Protein AF-L7FP16-F1 (afdb_monomer)

Nearest PDB structures (foldseek):
  4yn3-assembly3_A  TM=5.515E-01  e=7.754E-04  Cucumis melo
  3vta-assembly2_B  TM=5.741E-01  e=1.408E-03  Cucumis melo
  4o65-assembly1_A  TM=4.763E-01  e=7.754E-04  Candidatus Nitrosocaldus yellowstonensis
  2x1w-assembly2_L  TM=5.083E-01  e=2.920E-02  Homo sapiens
  4u59-assembly1_A  TM=6.753E-01  e=3.336E-01  Salmonella enterica subsp. enterica serovar Typhimurium

Structure (mmCIF, N/CA/C/O backbone):
data_AF-L7FP16-F1
#
_entry.id   AF-L7FP16-F1
#
loop_
_atom_site.group_PDB
_atom_site.id
_atom_site.type_symbol
_atom_site.label_atom_id
_atom_site.label_alt_id
_atom_site.label_comp_id
_atom_site.label_asym_id
_atom_site.label_entity_id
_atom_site.label_seq_id
_atom_site.pdbx_PDB_ins_code
_atom_site.Cartn_x
_atom_site.Cartn_y
_atom_site.Cartn_z
_atom_site.occupancy
_atom_site.B_iso_or_equiv
_atom_site.auth_seq_id
_atom_site.auth_comp_id
_atom_site.auth_asym_id
_atom_site.auth_atom_id
_atom_site.pdbx_PDB_model_num
ATOM 1 N N . TYR A 1 1 ? 37.191 28.750 -85.714 1.00 60.28 1 TYR A N 1
ATOM 2 C CA . TYR A 1 1 ? 36.564 27.417 -85.742 1.00 60.28 1 TYR A CA 1
ATOM 3 C C . TYR A 1 1 ? 37.094 26.641 -84.552 1.00 60.28 1 TYR A C 1
ATOM 5 O O . TYR A 1 1 ? 38.303 26.527 -84.440 1.00 60.28 1 TYR A O 1
ATOM 13 N N . GLY A 1 2 ? 36.227 26.209 -83.640 1.00 73.12 2 GLY A N 1
ATOM 14 C CA . GLY A 1 2 ? 36.590 25.402 -82.470 1.00 73.12 2 GLY A CA 1
ATOM 15 C C . GLY A 1 2 ? 35.538 24.314 -82.261 1.00 73.12 2 GLY A C 1
ATOM 16 O O . GLY A 1 2 ? 34.406 24.472 -82.725 1.00 73.12 2 GLY A O 1
ATOM 17 N N . CYS A 1 3 ? 35.912 23.200 -81.635 1.00 86.56 3 CYS A N 1
ATOM 18 C CA . CYS A 1 3 ? 34.998 22.089 -81.398 1.00 86.56 3 CYS A CA 1
ATOM 19 C C . CYS A 1 3 ? 33.960 22.447 -80.319 1.00 86.56 3 CYS A C 1
ATOM 21 O O . CYS A 1 3 ? 34.317 22.990 -79.277 1.00 86.56 3 CYS A O 1
ATOM 23 N N . ILE A 1 4 ? 32.683 22.130 -80.561 1.00 86.88 4 ILE A N 1
ATOM 24 C CA . ILE A 1 4 ? 31.583 22.314 -79.591 1.00 86.88 4 ILE A CA 1
ATOM 25 C C . ILE A 1 4 ? 31.166 21.004 -78.905 1.00 86.88 4 ILE A C 1
ATOM 27 O O . ILE A 1 4 ? 30.508 21.033 -77.870 1.00 86.88 4 ILE A O 1
ATOM 31 N N . SER A 1 5 ? 31.534 19.850 -79.472 1.00 87.88 5 SER A N 1
ATOM 32 C CA . SER A 1 5 ? 31.197 18.525 -78.943 1.00 87.88 5 SER A CA 1
ATOM 33 C C . SER A 1 5 ? 32.138 17.462 -79.506 1.00 87.88 5 SER A C 1
ATOM 35 O O . SER A 1 5 ? 32.325 17.389 -80.723 1.00 87.88 5 SER A O 1
ATOM 37 N N . CYS A 1 6 ? 32.670 16.599 -78.647 1.00 88.44 6 CYS A N 1
ATOM 38 C CA . CYS A 1 6 ? 33.515 15.479 -79.054 1.00 88.44 6 CYS A CA 1
ATOM 39 C C . CYS A 1 6 ? 32.699 14.192 -79.260 1.00 88.44 6 CYS A C 1
ATOM 41 O O . CYS A 1 6 ? 31.613 14.030 -78.703 1.00 88.44 6 CYS A O 1
ATOM 43 N N . LYS A 1 7 ? 33.213 13.271 -80.088 1.00 90.19 7 LYS A N 1
ATOM 44 C CA . LYS A 1 7 ? 32.659 11.912 -80.227 1.00 90.19 7 LYS A CA 1
ATOM 45 C C . LYS A 1 7 ? 32.902 11.113 -78.937 1.00 90.19 7 LYS A C 1
ATOM 47 O O . LYS A 1 7 ? 33.800 11.451 -78.170 1.00 90.19 7 LYS A O 1
ATOM 52 N N . ASN A 1 8 ? 32.151 10.024 -78.736 1.00 89.19 8 ASN A N 1
ATOM 53 C CA . ASN A 1 8 ? 32.418 9.074 -77.646 1.00 89.19 8 ASN A CA 1
ATOM 54 C C . ASN A 1 8 ? 33.897 8.642 -77.657 1.00 89.19 8 ASN A C 1
ATOM 56 O O . ASN A 1 8 ? 34.489 8.495 -78.727 1.00 89.19 8 ASN A O 1
ATOM 60 N N . GLY A 1 9 ? 34.475 8.452 -76.472 1.00 88.88 9 GLY A N 1
ATOM 61 C CA . GLY A 1 9 ? 35.905 8.199 -76.294 1.00 88.88 9 GLY A CA 1
ATOM 62 C C . GLY A 1 9 ? 36.790 9.451 -76.255 1.00 88.88 9 GLY A C 1
ATOM 63 O O . GLY A 1 9 ? 37.998 9.298 -76.108 1.00 88.88 9 GLY A O 1
ATOM 64 N N . TYR A 1 10 ? 36.229 10.667 -76.347 1.00 91.94 10 TYR A N 1
ATOM 65 C CA . TYR A 1 10 ? 36.974 11.925 -76.214 1.00 91.94 10 TYR A CA 1
ATOM 66 C C . TYR A 1 10 ? 36.227 12.957 -75.349 1.00 91.94 10 TYR A C 1
ATOM 68 O O . TYR A 1 10 ? 35.004 13.063 -75.438 1.00 91.94 10 TYR A O 1
ATOM 76 N N . TYR A 1 11 ? 36.956 13.771 -74.578 1.00 92.94 11 TYR A N 1
ATOM 77 C CA . TYR A 1 11 ? 36.424 14.933 -73.853 1.00 92.94 11 TYR A CA 1
ATOM 78 C C . TYR A 1 11 ? 36.885 16.250 -74.483 1.00 92.94 11 TYR A C 1
ATOM 80 O O . TYR A 1 11 ? 37.956 16.335 -75.085 1.00 92.94 11 TYR A O 1
ATOM 88 N N . LEU A 1 12 ? 36.061 17.289 -74.336 1.00 91.81 12 LEU A N 1
ATOM 89 C CA . LEU A 1 12 ? 36.356 18.630 -74.831 1.00 91.81 12 LEU A CA 1
ATOM 90 C C . LEU A 1 12 ? 37.187 19.403 -73.801 1.00 91.81 12 LEU A C 1
ATOM 92 O O . LEU A 1 12 ? 36.739 19.599 -72.672 1.00 91.81 12 LEU A O 1
ATOM 96 N N . SER A 1 13 ? 38.357 19.890 -74.204 1.00 91.69 13 SER A N 1
ATOM 97 C CA . SER A 1 13 ? 39.176 20.819 -73.423 1.00 91.69 13 SER A CA 1
ATOM 98 C C . SER A 1 13 ? 39.792 21.852 -74.359 1.00 91.69 13 SER A C 1
ATOM 100 O O . SER A 1 13 ? 40.326 21.497 -75.403 1.00 91.69 13 SER A O 1
ATOM 102 N N . ASN A 1 14 ? 39.681 23.141 -74.028 1.00 90.12 14 ASN A N 1
ATOM 103 C CA . ASN A 1 14 ? 40.212 24.243 -74.846 1.00 90.12 14 ASN A CA 1
ATOM 104 C C . ASN A 1 14 ? 39.801 24.193 -76.337 1.00 90.12 14 ASN A C 1
ATOM 106 O O . ASN A 1 14 ? 40.600 24.494 -77.216 1.00 90.12 14 ASN A O 1
ATOM 110 N N . ALA A 1 15 ? 38.542 23.829 -76.620 1.00 89.88 15 ALA A N 1
ATOM 111 C CA . ALA A 1 15 ? 37.989 23.658 -77.973 1.00 89.88 15 ALA A CA 1
ATOM 112 C C . ALA A 1 15 ? 38.630 22.533 -78.823 1.00 89.88 15 ALA A C 1
ATOM 114 O O . ALA A 1 15 ? 38.358 22.451 -80.025 1.00 89.88 15 ALA A O 1
ATOM 115 N N . GLU A 1 16 ? 39.404 21.641 -78.198 1.00 90.88 16 GLU A N 1
ATOM 116 C CA . GLU A 1 16 ? 40.010 20.442 -78.785 1.00 90.88 16 GLU A CA 1
ATOM 117 C C . GLU A 1 16 ? 39.518 19.167 -78.078 1.00 90.88 16 GLU A C 1
ATOM 119 O O . GLU A 1 16 ? 39.069 19.199 -76.930 1.00 90.88 16 GLU A O 1
ATOM 124 N N . CYS A 1 17 ? 39.567 18.033 -78.781 1.00 92.88 17 CYS A N 1
ATOM 125 C CA . CYS A 1 17 ? 39.111 16.744 -78.265 1.00 92.88 17 CYS A CA 1
ATOM 126 C C . CYS A 1 17 ? 40.294 15.876 -77.844 1.00 92.88 17 CYS A C 1
ATOM 128 O O . CYS A 1 17 ? 41.091 15.468 -78.689 1.00 92.88 17 CYS A O 1
ATOM 130 N N . PHE A 1 18 ? 40.354 15.532 -76.562 1.00 92.56 18 PHE A N 1
ATOM 131 C CA . PHE A 1 18 ? 41.382 14.664 -75.989 1.00 92.56 18 PHE A CA 1
ATOM 132 C C . PHE A 1 18 ? 40.797 13.288 -75.660 1.00 92.56 18 PHE A C 1
ATOM 134 O O . PHE A 1 18 ? 39.625 13.217 -75.288 1.00 92.56 18 PHE A O 1
ATOM 141 N N . PRO A 1 19 ? 41.553 12.192 -75.837 1.00 92.88 19 PRO A N 1
ATOM 142 C CA . PRO A 1 19 ? 41.045 10.843 -75.608 1.00 92.88 19 PRO A CA 1
ATOM 143 C C . PRO A 1 19 ? 40.697 10.604 -74.132 1.00 92.88 19 PRO A C 1
ATOM 145 O O . PRO A 1 19 ? 41.331 11.146 -73.229 1.00 92.88 19 PRO A O 1
ATOM 148 N N . CYS A 1 20 ? 39.683 9.777 -73.891 1.00 93.06 20 CYS A N 1
ATOM 149 C CA . CYS A 1 20 ? 39.372 9.247 -72.566 1.00 93.06 20 CYS A CA 1
ATOM 150 C C . CYS A 1 20 ? 40.382 8.169 -72.149 1.00 93.06 20 CYS A C 1
ATOM 152 O O . CYS A 1 20 ? 41.011 7.530 -72.993 1.00 93.06 20 CYS A O 1
ATOM 154 N N . SER A 1 21 ? 40.477 7.906 -70.845 1.00 91.12 21 SER A N 1
ATOM 155 C CA . SER A 1 21 ? 41.190 6.740 -70.316 1.00 91.12 21 SER A CA 1
ATOM 156 C C . SER A 1 21 ? 40.587 5.427 -70.845 1.00 91.12 21 SER A C 1
ATOM 158 O O . SER A 1 21 ? 39.376 5.338 -71.044 1.00 91.12 21 SER A O 1
ATOM 160 N N . GLU A 1 22 ? 41.408 4.383 -71.016 1.00 87.56 22 GLU A N 1
ATOM 161 C CA . GLU A 1 22 ? 41.019 3.093 -71.628 1.00 87.56 22 GLU A CA 1
ATOM 162 C C . GLU A 1 22 ? 39.813 2.409 -70.955 1.00 87.56 22 GLU A C 1
ATOM 164 O O . GLU A 1 22 ? 39.056 1.671 -71.587 1.00 87.56 22 GLU A O 1
ATOM 169 N N . ASN A 1 23 ? 39.589 2.690 -69.671 1.00 90.38 23 ASN A N 1
ATOM 170 C CA . ASN A 1 23 ? 38.509 2.089 -68.884 1.00 90.38 23 ASN A CA 1
ATOM 171 C C . ASN A 1 23 ? 37.160 2.822 -69.036 1.00 90.38 23 ASN A C 1
ATOM 173 O O . ASN A 1 23 ? 36.194 2.483 -68.347 1.00 90.38 23 ASN A O 1
ATOM 177 N N . CYS A 1 24 ? 37.096 3.839 -69.898 1.00 91.44 24 CYS A N 1
ATOM 178 C CA . CYS A 1 24 ? 35.976 4.757 -70.035 1.00 91.44 24 CYS A CA 1
ATOM 179 C C . CYS A 1 24 ? 35.504 4.870 -71.493 1.00 91.44 24 CYS A C 1
ATOM 181 O O . CYS A 1 24 ? 36.277 5.219 -72.382 1.00 91.44 24 CYS A O 1
ATOM 183 N N . THR A 1 25 ? 34.212 4.644 -71.748 1.00 90.69 25 THR A N 1
ATOM 184 C CA . THR A 1 25 ? 33.630 4.777 -73.097 1.00 90.69 25 THR A CA 1
ATOM 185 C C . THR A 1 25 ? 33.170 6.209 -73.396 1.00 90.69 25 THR A C 1
ATOM 187 O O . THR A 1 25 ? 33.179 6.636 -74.554 1.00 90.69 25 THR A O 1
ATOM 190 N N . LYS A 1 26 ? 32.809 6.986 -72.365 1.00 90.94 26 LYS A N 1
ATOM 191 C CA . LYS A 1 26 ? 32.455 8.415 -72.459 1.00 90.94 26 LYS A CA 1
ATOM 192 C C . LYS A 1 26 ? 32.993 9.178 -71.256 1.00 90.94 26 LYS A C 1
ATOM 194 O O . LYS A 1 26 ? 32.591 8.864 -70.145 1.00 90.94 26 LYS A O 1
ATOM 199 N N . CYS A 1 27 ? 33.822 10.200 -71.458 1.00 92.88 27 CYS A N 1
ATOM 200 C CA . CYS A 1 27 ? 34.375 11.040 -70.389 1.00 92.88 27 CYS A CA 1
ATOM 201 C C . CYS A 1 27 ? 33.987 12.518 -70.542 1.00 92.88 27 CYS A C 1
ATOM 203 O O . CYS A 1 27 ? 33.551 12.952 -71.610 1.00 92.88 27 CYS A O 1
ATOM 205 N N . PHE A 1 28 ? 34.127 13.285 -69.462 1.00 91.06 28 PHE A N 1
ATOM 206 C CA . PHE A 1 28 ? 33.826 14.715 -69.401 1.00 91.06 28 PHE A CA 1
ATOM 207 C C . PHE A 1 28 ? 34.880 15.444 -68.563 1.00 91.06 28 PHE A C 1
ATOM 209 O O . PHE A 1 28 ? 35.371 14.881 -67.595 1.00 91.06 28 PHE A O 1
ATOM 216 N N . GLU A 1 29 ? 35.205 16.696 -68.906 1.00 88.81 29 GLU A N 1
ATOM 217 C CA . GLU A 1 29 ? 36.201 17.571 -68.239 1.00 88.81 29 GLU A CA 1
ATOM 218 C C . GLU A 1 29 ? 37.663 17.076 -68.210 1.00 88.81 29 GLU A C 1
ATOM 220 O O . GLU A 1 29 ? 38.575 17.884 -68.374 1.00 88.81 29 GLU A O 1
ATOM 225 N N . SER A 1 30 ? 37.911 15.784 -68.003 1.00 89.75 30 SER A N 1
ATOM 226 C CA . SER A 1 30 ? 39.231 15.158 -67.975 1.00 89.75 30 SER A CA 1
ATOM 227 C C . SER A 1 30 ? 39.179 13.714 -68.476 1.00 89.75 30 SER A C 1
ATOM 229 O O . SER A 1 30 ? 38.115 13.098 -68.541 1.00 89.75 30 SER A O 1
ATOM 231 N N . GLU A 1 31 ? 40.347 13.139 -68.773 1.00 90.75 31 GLU A N 1
ATOM 232 C CA . GLU A 1 31 ? 40.466 11.758 -69.265 1.00 90.75 31 GLU A CA 1
ATOM 233 C C . GLU A 1 31 ? 39.961 10.695 -68.265 1.00 90.75 31 GLU A C 1
ATOM 235 O O . GLU A 1 31 ? 39.581 9.598 -68.675 1.00 90.75 31 GLU A O 1
ATOM 240 N N . ILE A 1 32 ? 39.934 11.014 -66.961 1.00 89.00 32 ILE A N 1
ATOM 241 C CA . ILE A 1 32 ? 39.584 10.082 -65.870 1.00 89.00 32 ILE A CA 1
ATOM 242 C C . ILE A 1 32 ? 38.135 10.203 -65.375 1.00 89.00 32 ILE A C 1
ATOM 244 O O . ILE A 1 32 ? 37.643 9.282 -64.722 1.00 89.00 32 ILE A O 1
ATOM 248 N N . LYS A 1 33 ? 37.459 11.329 -65.640 1.00 93.06 33 LYS A N 1
ATOM 249 C CA . LYS A 1 33 ? 36.076 11.575 -65.212 1.00 93.06 33 LYS A CA 1
ATOM 250 C C . LYS A 1 33 ? 35.114 11.000 -66.244 1.00 93.06 33 LYS A C 1
ATOM 252 O O . LYS A 1 33 ? 34.886 11.570 -67.307 1.00 93.06 33 LYS A O 1
ATOM 257 N N . CYS A 1 34 ? 34.557 9.847 -65.928 1.00 92.00 34 CYS A N 1
ATOM 258 C CA . CYS A 1 34 ? 33.772 9.032 -66.829 1.00 92.00 34 CYS A CA 1
ATOM 259 C C . CYS A 1 34 ? 32.262 9.150 -66.586 1.00 92.00 34 CYS A C 1
ATOM 261 O O . CYS A 1 34 ? 31.801 9.214 -65.453 1.00 92.00 34 CYS A O 1
ATOM 263 N N . LEU A 1 35 ? 31.491 9.137 -67.668 1.00 90.12 35 LEU A N 1
ATOM 264 C CA . LEU A 1 35 ? 30.032 9.030 -67.683 1.00 90.12 35 LEU A CA 1
ATOM 265 C C . LEU A 1 35 ? 29.563 7.585 -67.908 1.00 90.12 35 LEU A C 1
ATOM 267 O O . LEU A 1 35 ? 28.470 7.224 -67.482 1.00 90.12 35 LEU A O 1
ATOM 271 N N . GLU A 1 36 ? 30.366 6.762 -68.591 1.00 90.12 36 GLU A N 1
ATOM 272 C CA . GLU A 1 36 ? 30.030 5.374 -68.924 1.00 90.12 36 GLU A CA 1
ATOM 273 C C . GLU A 1 36 ? 31.296 4.506 -68.971 1.00 90.12 36 GLU A C 1
ATOM 275 O O . GLU A 1 36 ? 32.210 4.765 -69.753 1.00 90.12 36 GLU A O 1
ATOM 280 N N . CYS A 1 37 ? 31.367 3.480 -68.121 1.00 91.56 37 CYS A N 1
ATOM 281 C CA . CYS A 1 37 ? 32.541 2.614 -68.007 1.00 91.56 37 CYS A CA 1
ATOM 282 C C . CYS A 1 37 ? 32.507 1.452 -69.004 1.00 91.56 37 CYS A C 1
ATOM 284 O O . CYS A 1 37 ? 31.441 0.975 -69.397 1.00 91.56 37 CYS A O 1
ATOM 286 N N . THR A 1 38 ? 33.687 0.959 -69.375 1.00 90.56 38 THR A N 1
ATOM 287 C CA . THR A 1 38 ? 33.823 -0.271 -70.165 1.00 90.56 38 THR A CA 1
ATOM 288 C C . THR A 1 38 ? 33.343 -1.491 -69.360 1.00 90.56 38 THR A C 1
ATOM 290 O O . THR A 1 38 ? 33.416 -1.506 -68.131 1.00 90.56 38 THR A O 1
ATOM 293 N N . SER A 1 39 ? 32.859 -2.537 -70.042 1.00 88.56 39 SER A N 1
ATOM 294 C CA . SER A 1 39 ? 32.430 -3.793 -69.404 1.00 88.56 39 SER A CA 1
ATOM 295 C C . SER A 1 39 ? 33.501 -4.345 -68.453 1.00 88.56 39 SER A C 1
ATOM 297 O O . SER A 1 39 ? 34.667 -4.453 -68.828 1.00 88.56 39 SER A O 1
ATOM 299 N N . GLY A 1 40 ? 33.103 -4.719 -67.232 1.00 88.50 40 GLY A N 1
ATOM 300 C CA . GLY A 1 40 ? 34.023 -5.158 -66.174 1.00 88.50 40 GLY A CA 1
ATOM 301 C C . GLY A 1 40 ? 34.536 -4.038 -65.258 1.00 88.50 40 GLY A C 1
ATOM 302 O O . GLY A 1 40 ? 35.283 -4.327 -64.320 1.00 88.50 40 GLY A O 1
ATOM 303 N N . PHE A 1 41 ? 34.116 -2.790 -65.491 1.00 92.75 41 PHE A N 1
ATOM 304 C CA . PHE A 1 41 ? 34.388 -1.638 -64.633 1.00 92.75 41 PHE A CA 1
ATOM 305 C C . PHE A 1 41 ? 33.086 -0.964 -64.186 1.00 92.75 41 PHE A C 1
ATOM 307 O O . PHE A 1 41 ? 32.128 -0.871 -64.951 1.00 92.75 41 PHE A O 1
ATOM 314 N N . TYR A 1 42 ? 33.063 -0.452 -62.956 1.00 93.06 42 TYR A N 1
ATOM 315 C CA . TYR A 1 42 ? 31.953 0.323 -62.399 1.00 93.06 42 TYR A CA 1
ATOM 316 C C . TYR A 1 42 ? 32.380 1.759 -62.091 1.00 93.06 42 TYR A C 1
ATOM 318 O O . TYR A 1 42 ? 33.546 2.031 -61.806 1.00 93.06 42 TYR A O 1
ATOM 326 N N . MET A 1 43 ? 31.426 2.686 -62.121 1.00 92.19 43 MET A N 1
ATOM 327 C CA . MET A 1 43 ? 31.673 4.097 -61.817 1.00 92.19 43 MET A CA 1
ATOM 328 C C . MET A 1 43 ? 31.651 4.349 -60.300 1.00 92.19 43 MET A C 1
ATOM 330 O O . MET A 1 43 ? 30.674 4.028 -59.620 1.00 92.19 43 MET A O 1
ATOM 334 N N . SER A 1 44 ? 32.726 4.935 -59.774 1.00 90.38 44 SER A N 1
ATOM 335 C CA . SER A 1 44 ? 32.812 5.423 -58.387 1.00 90.38 44 SER A CA 1
ATOM 336 C C . SER A 1 44 ? 32.089 6.768 -58.198 1.00 90.38 44 SER A C 1
ATOM 338 O O . SER A 1 44 ? 31.728 7.421 -59.176 1.00 90.38 44 SER A O 1
ATOM 340 N N . GLU A 1 45 ? 31.921 7.234 -56.952 1.00 89.25 45 GLU A N 1
ATOM 341 C CA . GLU A 1 45 ? 31.339 8.564 -56.666 1.00 89.25 45 GLU A CA 1
ATOM 342 C C . GLU A 1 45 ? 32.104 9.727 -57.316 1.00 89.25 45 GLU A C 1
ATOM 344 O O . GLU A 1 45 ? 31.511 10.751 -57.642 1.00 89.25 45 GLU A O 1
ATOM 349 N N . ASN A 1 46 ? 33.409 9.563 -57.555 1.00 89.69 46 ASN A N 1
ATOM 350 C CA . ASN A 1 46 ? 34.252 10.577 -58.191 1.00 89.69 46 ASN A CA 1
ATOM 351 C C . ASN A 1 46 ? 34.278 10.461 -59.725 1.00 89.69 46 ASN A C 1
ATOM 353 O O . ASN A 1 46 ? 35.181 11.005 -60.360 1.00 89.69 46 ASN A O 1
ATOM 357 N N . TYR A 1 47 ? 33.323 9.739 -60.321 1.00 90.25 47 TYR A N 1
ATOM 358 C CA . TYR A 1 47 ? 33.230 9.467 -61.762 1.00 90.25 47 TYR A CA 1
ATOM 359 C C . TYR A 1 47 ? 34.398 8.647 -62.333 1.00 90.25 47 TYR A C 1
ATOM 361 O O . TYR A 1 47 ? 34.538 8.522 -63.542 1.00 90.25 47 TYR A O 1
ATOM 369 N N . VAL A 1 48 ? 35.242 8.043 -61.496 1.00 92.19 48 VAL A N 1
ATOM 370 C CA . VAL A 1 48 ? 36.355 7.200 -61.963 1.00 92.19 48 VAL A CA 1
ATOM 371 C C . VAL A 1 48 ? 35.877 5.759 -62.129 1.00 92.19 48 VAL A C 1
ATOM 373 O O . VAL A 1 48 ? 35.240 5.223 -61.218 1.00 92.19 48 VAL A O 1
ATOM 376 N N . CYS A 1 49 ? 36.211 5.126 -63.256 1.00 92.69 49 CYS A N 1
ATOM 377 C CA . CYS A 1 49 ? 35.924 3.714 -63.511 1.00 92.69 49 CYS A CA 1
ATOM 378 C C . CYS A 1 49 ? 36.903 2.802 -62.761 1.00 92.69 49 CYS A C 1
ATOM 380 O O . CYS A 1 49 ? 38.110 2.830 -63.005 1.00 92.69 49 CYS A O 1
ATOM 382 N N . LEU A 1 50 ? 36.378 1.980 -61.854 1.00 92.50 50 LEU A N 1
ATOM 383 C CA . LEU A 1 50 ? 37.132 1.027 -61.043 1.00 92.50 50 LEU A CA 1
ATOM 384 C C . LEU A 1 50 ? 36.814 -0.413 -61.471 1.00 92.50 50 LEU A C 1
ATOM 386 O O . LEU A 1 50 ? 35.676 -0.700 -61.838 1.00 92.50 50 LEU A O 1
ATOM 390 N N . PRO A 1 51 ? 37.788 -1.337 -61.429 1.00 92.44 51 PRO A N 1
ATOM 391 C CA . PRO A 1 51 ? 37.561 -2.713 -61.853 1.00 92.44 51 PRO A CA 1
ATOM 392 C C . PRO A 1 51 ? 36.613 -3.433 -60.889 1.00 92.44 51 PRO A C 1
ATOM 394 O O . PRO A 1 51 ? 36.822 -3.430 -59.672 1.00 92.44 51 PRO A O 1
ATOM 397 N N . SER A 1 52 ? 35.602 -4.110 -61.433 1.00 91.50 52 SER A N 1
ATOM 398 C CA . SER A 1 52 ? 34.570 -4.812 -60.657 1.00 91.50 52 SER A CA 1
ATOM 399 C C . SER A 1 52 ? 35.114 -5.973 -59.823 1.00 91.50 52 SER A C 1
ATOM 401 O O . SER A 1 52 ? 34.468 -6.400 -58.869 1.00 91.50 52 SER A O 1
ATOM 403 N N . THR A 1 53 ? 36.332 -6.446 -60.103 1.00 91.69 53 THR A N 1
ATOM 404 C CA . THR A 1 53 ? 37.040 -7.427 -59.265 1.00 91.69 53 THR A CA 1
ATOM 405 C C . THR A 1 53 ? 37.252 -6.936 -57.829 1.00 91.69 53 THR A C 1
ATOM 407 O O . THR A 1 53 ? 37.297 -7.757 -56.915 1.00 91.69 53 THR A O 1
ATOM 410 N N . LYS A 1 54 ? 37.302 -5.614 -57.595 1.00 91.62 54 LYS A N 1
ATOM 411 C CA . LYS A 1 54 ? 37.375 -5.027 -56.244 1.00 91.62 54 LYS A CA 1
ATOM 412 C C . LYS A 1 54 ? 36.112 -5.257 -55.412 1.00 91.62 54 LYS A C 1
ATOM 414 O O . LYS A 1 54 ? 36.201 -5.295 -54.190 1.00 91.62 54 LYS A O 1
ATOM 419 N N . LEU A 1 55 ? 34.962 -5.448 -56.059 1.00 93.81 55 LEU A N 1
ATOM 420 C CA . LEU A 1 55 ? 33.680 -5.660 -55.386 1.00 93.81 55 LEU A CA 1
ATOM 421 C C . LEU A 1 55 ? 33.494 -7.106 -54.910 1.00 93.81 55 LEU A C 1
ATOM 423 O O . LEU A 1 55 ? 32.600 -7.365 -54.115 1.00 93.81 55 LEU A O 1
ATOM 427 N N . LEU A 1 56 ? 34.322 -8.062 -55.346 1.00 91.69 56 LEU A N 1
ATOM 428 C CA . LEU A 1 56 ? 34.146 -9.483 -55.004 1.00 91.69 56 LEU A CA 1
ATOM 429 C C . LEU A 1 56 ? 34.212 -9.751 -53.489 1.00 91.69 56 LEU A C 1
ATOM 431 O O . LEU A 1 56 ? 33.548 -10.661 -52.981 1.00 91.69 56 LEU A O 1
ATOM 435 N N . SER A 1 57 ? 34.993 -8.961 -52.747 1.00 92.88 57 SER A N 1
ATOM 436 C CA . SER A 1 57 ? 35.107 -9.088 -51.292 1.00 92.88 57 SER A CA 1
ATOM 437 C C . SER A 1 57 ? 33.945 -8.428 -50.547 1.00 92.88 57 SER A C 1
ATOM 439 O O . SER A 1 57 ? 33.496 -9.003 -49.558 1.00 92.88 57 SER A O 1
ATOM 441 N N . THR A 1 58 ? 33.408 -7.310 -51.041 1.00 95.44 58 THR A N 1
ATOM 442 C CA . THR A 1 58 ? 32.471 -6.430 -50.311 1.00 95.44 58 THR A CA 1
ATOM 443 C C . THR A 1 58 ? 31.019 -6.491 -50.804 1.00 95.44 58 THR A C 1
ATOM 445 O O . THR A 1 58 ? 30.093 -6.173 -50.058 1.00 95.44 58 THR A O 1
ATOM 448 N N . CYS A 1 59 ? 30.792 -6.921 -52.044 1.00 95.75 59 CYS A N 1
ATOM 449 C CA . CYS A 1 59 ? 29.487 -6.946 -52.694 1.00 95.75 59 CYS A CA 1
ATOM 450 C C . CYS A 1 59 ? 28.892 -8.353 -52.735 1.00 95.75 59 CYS A C 1
ATOM 452 O O . CYS A 1 59 ? 29.572 -9.318 -53.083 1.00 95.75 59 CYS A O 1
ATOM 454 N N . GLU A 1 60 ? 27.608 -8.470 -52.412 1.00 96.69 60 GLU A N 1
ATOM 455 C CA . GLU A 1 60 ? 26.878 -9.734 -52.488 1.00 96.69 60 GLU A CA 1
ATOM 456 C C . GLU A 1 60 ? 26.231 -9.927 -53.859 1.00 96.69 60 GLU A C 1
ATOM 458 O O . GLU A 1 60 ? 26.259 -11.027 -54.409 1.00 96.69 60 GLU A O 1
ATOM 463 N N . LYS A 1 61 ? 25.681 -8.851 -54.440 1.00 94.69 61 LYS A N 1
ATOM 464 C CA . LYS A 1 61 ? 25.064 -8.888 -55.770 1.00 94.69 61 LYS A CA 1
ATOM 465 C C . LYS A 1 61 ? 25.549 -7.754 -56.666 1.00 94.69 61 LYS A C 1
ATOM 467 O O . LYS A 1 61 ? 25.283 -6.574 -56.414 1.00 94.69 61 LYS A O 1
ATOM 472 N N . ILE A 1 62 ? 26.220 -8.147 -57.746 1.00 94.44 62 ILE A N 1
ATOM 473 C CA . ILE A 1 62 ? 26.764 -7.261 -58.779 1.00 94.44 62 ILE A CA 1
ATOM 474 C C . ILE A 1 62 ? 25.794 -7.222 -59.968 1.00 94.44 62 ILE A C 1
ATOM 476 O O . ILE A 1 62 ? 25.267 -8.249 -60.394 1.00 94.44 62 ILE A O 1
ATOM 480 N N . SER A 1 63 ? 25.534 -6.025 -60.488 1.00 91.50 63 SER A N 1
ATOM 481 C CA . SER A 1 63 ? 24.707 -5.799 -61.675 1.00 91.50 63 SER A CA 1
ATOM 482 C C . SER A 1 63 ? 25.449 -6.220 -62.940 1.00 91.50 63 SER A C 1
ATOM 484 O O . SER A 1 63 ? 26.592 -5.824 -63.146 1.00 91.50 63 SER A O 1
ATOM 486 N N . THR A 1 64 ? 24.787 -6.957 -63.831 1.00 88.25 64 THR A N 1
ATOM 487 C CA . THR A 1 64 ? 25.353 -7.329 -65.139 1.00 88.25 64 THR A CA 1
ATOM 488 C C . THR A 1 64 ? 25.405 -6.162 -66.125 1.00 88.25 64 THR A C 1
ATOM 490 O O . THR A 1 64 ? 26.147 -6.228 -67.096 1.00 88.25 64 THR A O 1
ATOM 493 N N . ILE A 1 65 ? 24.632 -5.096 -65.884 1.00 85.94 65 ILE A N 1
ATOM 494 C CA . ILE A 1 65 ? 24.543 -3.933 -66.778 1.00 85.94 65 ILE A CA 1
ATOM 495 C C . ILE A 1 65 ? 25.595 -2.894 -66.400 1.00 85.94 65 ILE A C 1
ATOM 497 O O . ILE A 1 65 ? 26.368 -2.443 -67.234 1.00 85.94 65 ILE A O 1
ATOM 501 N N . THR A 1 66 ? 25.633 -2.510 -65.126 1.00 86.94 66 THR A N 1
ATOM 502 C CA . THR A 1 66 ? 26.513 -1.432 -64.655 1.00 86.94 66 THR A CA 1
ATOM 503 C C . THR A 1 66 ? 27.839 -1.944 -64.103 1.00 86.94 66 THR A C 1
ATOM 505 O O . THR A 1 66 ? 28.676 -1.146 -63.692 1.00 86.94 66 THR A O 1
ATOM 508 N N . SER A 1 67 ? 28.010 -3.270 -64.024 1.00 91.06 67 SER A N 1
ATOM 509 C CA . SER A 1 67 ? 29.140 -3.955 -63.375 1.00 91.06 67 SER A CA 1
ATOM 510 C C . SER A 1 67 ? 29.382 -3.534 -61.911 1.00 91.06 67 SER A C 1
ATOM 512 O O . SER A 1 67 ? 30.408 -3.875 -61.322 1.00 91.06 67 SER A O 1
ATOM 514 N N . GLY A 1 68 ? 28.440 -2.792 -61.319 1.00 92.44 68 GLY A N 1
ATOM 515 C CA . GLY A 1 68 ? 28.506 -2.216 -59.981 1.00 92.44 68 GLY A CA 1
ATOM 516 C C . GLY A 1 68 ? 27.653 -2.971 -58.969 1.00 92.44 68 GLY A C 1
ATOM 517 O O . GLY A 1 68 ? 26.785 -3.769 -59.331 1.00 92.44 68 GLY A O 1
ATOM 518 N N . CYS A 1 69 ? 27.877 -2.708 -57.685 1.00 95.31 69 CYS A N 1
ATOM 519 C CA . CYS A 1 69 ? 27.149 -3.374 -56.618 1.00 95.31 69 CYS A CA 1
ATOM 520 C C . CYS A 1 69 ? 25.757 -2.773 -56.404 1.00 95.31 69 CYS A C 1
ATOM 522 O O . CYS A 1 69 ? 25.614 -1.552 -56.304 1.00 95.31 69 CYS A O 1
ATOM 524 N N . TYR A 1 70 ? 24.735 -3.624 -56.269 1.00 94.00 70 TYR A N 1
ATOM 525 C CA . TYR A 1 70 ? 23.401 -3.182 -55.848 1.00 94.00 70 TYR A CA 1
ATOM 526 C C . TYR A 1 70 ? 22.949 -3.735 -54.494 1.00 94.00 70 TYR A C 1
ATOM 528 O O . TYR A 1 70 ? 22.041 -3.153 -53.898 1.00 94.00 70 TYR A O 1
ATOM 536 N N . GLN A 1 71 ? 23.611 -4.779 -53.985 1.00 94.38 71 GLN A N 1
ATOM 537 C CA . GLN A 1 71 ? 23.449 -5.289 -52.623 1.00 94.38 71 GLN A CA 1
ATOM 538 C C . GLN A 1 71 ? 24.828 -5.624 -52.037 1.00 94.38 71 GLN A C 1
ATOM 540 O O . GLN A 1 71 ? 25.507 -6.525 -52.532 1.00 94.38 71 GLN A O 1
ATOM 545 N N . CYS A 1 72 ? 25.241 -4.888 -51.005 1.00 95.56 72 CYS A N 1
ATOM 546 C CA . CYS A 1 72 ? 26.487 -5.143 -50.280 1.00 95.56 72 CYS A CA 1
ATOM 547 C C . CYS A 1 72 ? 26.345 -6.344 -49.338 1.00 95.56 72 CYS A C 1
ATOM 549 O O . CYS A 1 72 ? 25.232 -6.649 -48.914 1.00 95.56 72 CYS A O 1
ATOM 551 N N . LYS A 1 73 ? 27.465 -7.001 -49.014 1.00 95.44 73 LYS A N 1
ATOM 552 C CA . LYS A 1 73 ? 27.505 -8.024 -47.959 1.00 95.44 73 LYS A CA 1
ATOM 553 C C . LYS A 1 73 ? 27.310 -7.382 -46.584 1.00 95.44 73 LYS A C 1
ATOM 555 O O . LYS A 1 73 ? 27.592 -6.195 -46.405 1.00 95.44 73 LYS A O 1
ATOM 560 N N . ASP A 1 74 ? 26.926 -8.191 -45.600 1.00 93.75 74 ASP A N 1
ATOM 561 C CA . ASP A 1 74 ? 26.938 -7.790 -44.190 1.00 93.75 74 ASP A CA 1
ATOM 562 C C . ASP A 1 74 ? 28.310 -7.219 -43.787 1.00 93.75 74 ASP A C 1
ATOM 564 O O . ASP A 1 74 ? 29.361 -7.667 -44.250 1.00 93.75 74 ASP A O 1
ATOM 568 N N . GLY A 1 75 ? 28.298 -6.188 -42.942 1.00 92.94 75 GLY A N 1
ATOM 569 C CA . GLY A 1 75 ? 29.474 -5.382 -42.611 1.00 92.94 75 GLY A CA 1
ATOM 570 C C . GLY A 1 75 ? 29.767 -4.239 -43.589 1.00 92.94 75 GLY A C 1
ATOM 571 O O . GLY A 1 75 ? 30.664 -3.442 -43.311 1.00 92.94 75 GLY A O 1
ATOM 572 N N . TYR A 1 76 ? 29.004 -4.099 -44.680 1.00 95.12 76 TYR A N 1
ATOM 573 C CA . TYR A 1 76 ? 29.150 -3.017 -45.655 1.00 95.12 76 TYR A CA 1
ATOM 574 C C . TYR A 1 76 ? 27.820 -2.316 -45.958 1.00 95.12 76 TYR A C 1
ATOM 576 O O . TYR A 1 76 ? 26.759 -2.935 -45.960 1.00 95.12 76 TYR A O 1
ATOM 584 N N . TYR A 1 77 ? 27.881 -1.022 -46.277 1.00 94.94 77 TYR A N 1
ATOM 585 C CA . TYR A 1 77 ? 26.748 -0.247 -46.780 1.00 94.94 77 TYR A CA 1
ATOM 586 C C . TYR A 1 77 ? 27.040 0.321 -48.164 1.00 94.94 77 TYR A C 1
ATOM 588 O O . TYR A 1 77 ? 28.186 0.587 -48.533 1.00 94.94 77 TYR A O 1
ATOM 596 N N . ARG A 1 78 ? 25.976 0.499 -48.944 1.00 93.25 78 ARG A N 1
ATOM 597 C CA . ARG A 1 78 ? 26.072 0.911 -50.340 1.00 93.25 78 ARG A CA 1
ATOM 598 C C . ARG A 1 78 ? 26.158 2.427 -50.465 1.00 93.25 78 ARG A C 1
ATOM 600 O O . ARG A 1 78 ? 25.317 3.140 -49.923 1.00 93.25 78 ARG A O 1
ATOM 607 N N . VAL A 1 79 ? 27.105 2.899 -51.268 1.00 93.00 79 VAL A N 1
ATOM 608 C CA . VAL A 1 79 ? 27.191 4.292 -51.717 1.00 93.00 79 VAL A CA 1
ATOM 609 C C . VAL A 1 79 ? 27.398 4.288 -53.229 1.00 93.00 79 VAL A C 1
ATOM 611 O O . VAL A 1 79 ? 28.404 3.794 -53.738 1.00 93.00 79 VAL A O 1
ATOM 614 N N . GLY A 1 80 ? 26.398 4.768 -53.972 1.00 91.31 80 GLY A N 1
ATOM 615 C CA . GLY A 1 80 ? 26.377 4.662 -55.431 1.00 91.31 80 GLY A CA 1
ATOM 616 C C . GLY A 1 80 ? 26.389 3.202 -55.903 1.00 91.31 80 GLY A C 1
ATOM 617 O O . GLY A 1 80 ? 25.397 2.481 -55.762 1.00 91.31 80 GLY A O 1
ATOM 618 N N . MET A 1 81 ? 27.506 2.773 -56.487 1.00 92.75 81 MET A N 1
ATOM 619 C CA . MET A 1 81 ? 27.737 1.402 -56.967 1.00 92.75 81 MET A CA 1
ATOM 620 C C . MET A 1 81 ? 28.826 0.660 -56.181 1.00 92.75 81 MET A C 1
ATOM 622 O O . MET A 1 81 ? 29.205 -0.445 -56.568 1.00 92.75 81 MET A O 1
ATOM 626 N N . ASP A 1 82 ? 29.310 1.255 -55.091 1.00 93.38 82 ASP A N 1
ATOM 627 C CA . ASP A 1 82 ? 30.364 0.707 -54.243 1.00 93.38 82 ASP A CA 1
ATOM 628 C C . ASP A 1 82 ? 29.844 0.371 -52.836 1.00 93.38 82 ASP A C 1
ATOM 630 O O . ASP A 1 82 ? 28.742 0.773 -52.442 1.00 93.38 82 ASP A O 1
ATOM 634 N N . CYS A 1 83 ? 30.647 -0.377 -52.084 1.00 94.88 83 CYS A N 1
ATOM 635 C CA . CYS A 1 83 ? 30.348 -0.852 -50.741 1.00 94.88 83 CYS A CA 1
ATOM 636 C C . CYS A 1 83 ? 31.437 -0.416 -49.761 1.00 94.88 83 CYS A C 1
ATOM 638 O O . CYS A 1 83 ? 32.594 -0.823 -49.870 1.00 94.88 83 CYS A O 1
ATOM 640 N N . PHE A 1 84 ? 31.049 0.371 -48.762 1.00 93.44 84 PHE A N 1
ATOM 641 C CA . PHE A 1 84 ? 31.940 0.908 -47.735 1.00 93.44 84 PHE A CA 1
ATOM 642 C C . PHE A 1 84 ? 31.707 0.213 -46.395 1.00 93.44 84 PHE A C 1
ATOM 644 O O . PHE A 1 84 ? 30.596 -0.225 -46.109 1.00 93.44 84 PHE A O 1
ATOM 651 N N . ASN A 1 85 ? 32.750 0.101 -45.570 1.00 94.88 85 ASN A N 1
ATOM 652 C CA . ASN A 1 85 ? 32.663 -0.595 -44.284 1.00 94.88 85 ASN A CA 1
ATOM 653 C C . ASN A 1 85 ? 31.667 0.086 -43.334 1.00 94.88 85 ASN A C 1
ATOM 655 O O . ASN A 1 85 ? 31.689 1.306 -43.156 1.00 94.88 85 ASN A O 1
ATOM 659 N N . CYS A 1 86 ? 30.860 -0.724 -42.660 1.00 94.81 86 CYS A N 1
ATOM 660 C CA . CYS A 1 86 ? 30.136 -0.321 -41.465 1.00 94.81 86 CYS A CA 1
ATOM 661 C C . CYS A 1 86 ? 31.098 -0.016 -40.306 1.00 94.81 86 CYS A C 1
ATOM 663 O O . CYS A 1 86 ? 32.275 -0.388 -40.320 1.00 94.81 86 CYS A O 1
ATOM 665 N N . LEU A 1 87 ? 30.582 0.635 -39.260 1.00 93.19 87 LEU A N 1
ATOM 666 C CA . LEU A 1 87 ? 31.295 0.718 -37.985 1.00 93.19 87 LEU A CA 1
ATOM 667 C C . LEU A 1 87 ? 31.503 -0.690 -37.405 1.00 93.19 87 LEU A C 1
ATOM 669 O O . LEU A 1 87 ? 30.638 -1.555 -37.530 1.00 93.19 87 LEU A O 1
ATOM 673 N N . SER A 1 88 ? 32.633 -0.910 -36.732 1.00 90.94 88 SER A N 1
ATOM 674 C CA . SER A 1 88 ? 33.048 -2.231 -36.228 1.00 90.94 88 SER A CA 1
ATOM 675 C C . SER A 1 88 ? 32.100 -2.850 -35.193 1.00 90.94 88 SER A C 1
ATOM 677 O O . SER A 1 88 ? 32.094 -4.062 -34.989 1.00 90.94 88 SER A O 1
ATOM 679 N N . ASN A 1 89 ? 31.285 -2.031 -34.534 1.00 92.75 89 ASN A N 1
ATOM 680 C CA . ASN A 1 89 ? 30.256 -2.443 -33.580 1.00 92.75 89 ASN A CA 1
ATOM 681 C C . ASN A 1 89 ? 28.921 -2.841 -34.242 1.00 92.75 89 ASN A C 1
ATOM 683 O O . ASN A 1 89 ? 27.961 -3.159 -33.535 1.00 92.75 89 ASN A O 1
ATOM 687 N N . CYS A 1 90 ? 28.844 -2.826 -35.574 1.00 93.75 90 CYS A N 1
ATOM 688 C CA . CYS A 1 90 ? 27.622 -3.061 -36.332 1.00 93.75 90 CYS A CA 1
ATOM 689 C C . CYS A 1 90 ? 27.753 -4.269 -37.254 1.00 93.75 90 CYS A C 1
ATOM 691 O O . CYS A 1 90 ? 28.772 -4.455 -37.912 1.00 93.75 90 CYS A O 1
ATOM 693 N N . THR A 1 91 ? 26.691 -5.068 -37.323 1.00 93.38 91 THR A N 1
ATOM 694 C CA . THR A 1 91 ? 26.610 -6.200 -38.255 1.00 93.38 91 THR A CA 1
ATOM 695 C C . THR A 1 91 ? 26.067 -5.740 -39.602 1.00 93.38 91 THR A C 1
ATOM 697 O O . THR A 1 91 ? 26.623 -6.077 -40.639 1.00 93.38 91 THR A O 1
ATOM 700 N N . THR A 1 92 ? 25.027 -4.904 -39.598 1.00 93.56 92 THR A N 1
ATOM 701 C CA . THR A 1 92 ? 24.497 -4.262 -40.810 1.00 93.56 92 THR A CA 1
ATOM 702 C C . THR A 1 92 ? 24.275 -2.776 -40.560 1.00 93.56 92 THR A C 1
ATOM 704 O O . THR A 1 92 ? 23.946 -2.356 -39.445 1.00 93.56 92 THR A O 1
ATOM 707 N N . CYS A 1 93 ? 24.456 -1.950 -41.586 1.00 93.75 93 CYS A N 1
ATOM 708 C CA . CYS A 1 93 ? 24.295 -0.506 -41.480 1.00 93.75 93 CYS A CA 1
ATOM 709 C C . CYS A 1 93 ? 23.746 0.092 -42.776 1.00 93.75 93 CYS A C 1
ATOM 711 O O . CYS A 1 93 ? 23.848 -0.505 -43.844 1.00 93.75 93 CYS A O 1
ATOM 713 N N . ASN A 1 94 ? 23.140 1.274 -42.663 1.00 88.69 94 ASN A N 1
ATOM 714 C CA . ASN A 1 94 ? 22.665 2.027 -43.827 1.00 88.69 94 ASN A CA 1
ATOM 715 C C . ASN A 1 94 ? 23.632 3.161 -44.203 1.00 88.69 94 ASN A C 1
ATOM 717 O O . ASN A 1 94 ? 23.686 3.595 -45.347 1.00 88.69 94 ASN A O 1
ATOM 721 N N . THR A 1 95 ? 24.397 3.653 -43.227 1.00 89.81 95 THR A N 1
ATOM 722 C CA . THR A 1 95 ? 25.429 4.677 -43.412 1.00 89.81 95 THR A CA 1
ATOM 723 C C . THR A 1 95 ? 26.636 4.352 -42.534 1.00 89.81 95 THR A C 1
ATOM 725 O O . THR A 1 95 ? 26.562 3.479 -41.668 1.00 89.81 95 THR A O 1
ATOM 728 N N . ASN A 1 96 ? 27.714 5.127 -42.655 1.00 87.94 96 ASN A N 1
ATOM 729 C CA . ASN A 1 96 ? 28.864 5.044 -41.747 1.00 87.94 96 ASN A CA 1
ATOM 730 C C . ASN A 1 96 ? 28.574 5.460 -40.289 1.00 87.94 96 ASN A C 1
ATOM 732 O O . ASN A 1 96 ? 29.486 5.418 -39.467 1.00 87.94 96 ASN A O 1
ATOM 736 N N . LYS A 1 97 ? 27.352 5.900 -39.954 1.00 86.81 97 LYS A N 1
ATOM 737 C CA . LYS A 1 97 ? 26.975 6.350 -38.600 1.00 86.81 97 LYS A CA 1
ATOM 738 C C . LYS A 1 97 ? 25.753 5.644 -38.022 1.00 86.81 97 LYS A C 1
ATOM 740 O O . LYS A 1 97 ? 25.623 5.593 -36.802 1.00 86.81 97 LYS A O 1
ATOM 745 N N . THR A 1 98 ? 24.855 5.139 -38.865 1.00 89.06 98 THR A N 1
ATOM 746 C CA . THR A 1 98 ? 23.591 4.523 -38.439 1.00 89.06 98 THR A CA 1
ATOM 747 C C . THR A 1 98 ? 23.552 3.041 -38.757 1.00 89.06 98 THR A C 1
ATOM 749 O O . THR A 1 98 ? 23.589 2.621 -39.918 1.00 89.06 98 THR A O 1
ATOM 752 N N . CYS A 1 99 ? 23.407 2.253 -37.699 1.00 93.31 99 CYS A N 1
ATOM 753 C CA . CYS A 1 99 ? 23.393 0.806 -37.766 1.00 93.31 99 CYS A CA 1
ATOM 754 C C . CYS A 1 99 ? 21.968 0.266 -37.778 1.00 93.31 99 CYS A C 1
ATOM 756 O O . CYS A 1 99 ? 21.058 0.788 -37.128 1.00 93.31 99 CYS A O 1
ATOM 758 N N . LEU A 1 100 ? 21.764 -0.786 -38.562 1.00 91.88 100 LEU A N 1
ATOM 759 C CA . LEU A 1 100 ? 20.492 -1.488 -38.651 1.00 91.88 100 LEU A CA 1
ATOM 760 C C . LEU A 1 100 ? 20.447 -2.589 -37.594 1.00 91.88 100 LEU A C 1
ATOM 762 O O . LEU A 1 100 ? 19.492 -2.605 -36.815 1.00 91.88 100 LEU A O 1
ATOM 766 N N . THR A 1 101 ? 21.514 -3.388 -37.500 1.00 94.06 101 THR A N 1
ATOM 767 C CA . THR A 1 101 ? 21.741 -4.393 -36.452 1.00 94.06 101 THR A CA 1
ATOM 768 C C . THR A 1 101 ? 23.130 -4.239 -35.834 1.00 94.06 101 THR A C 1
ATOM 770 O O . THR A 1 101 ? 24.102 -3.887 -36.510 1.00 94.06 101 THR A O 1
ATOM 773 N N . CYS A 1 102 ? 23.217 -4.492 -34.530 1.00 94.75 102 CYS A N 1
ATOM 774 C CA . CYS A 1 102 ? 24.473 -4.456 -33.789 1.00 94.75 102 CYS A CA 1
ATOM 775 C C . CYS A 1 102 ? 25.102 -5.844 -33.727 1.00 94.75 102 CYS A C 1
ATOM 777 O O . CYS A 1 102 ? 24.413 -6.852 -33.875 1.00 94.75 102 CYS A O 1
ATOM 779 N N . ASN A 1 103 ? 26.409 -5.887 -33.476 1.00 92.94 103 ASN A N 1
ATOM 780 C CA . ASN A 1 103 ? 27.081 -7.149 -33.195 1.00 92.94 103 ASN A CA 1
ATOM 781 C C . ASN A 1 103 ? 26.543 -7.801 -31.900 1.00 92.94 103 ASN A C 1
ATOM 783 O O . ASN A 1 103 ? 25.819 -7.185 -31.116 1.00 92.94 103 ASN A O 1
ATOM 787 N N . ALA A 1 104 ? 26.935 -9.051 -31.650 1.00 92.12 104 ALA A N 1
ATOM 788 C CA . ALA A 1 104 ? 26.422 -9.832 -30.525 1.00 92.12 104 ALA A CA 1
ATOM 789 C C . ALA A 1 104 ? 26.728 -9.236 -29.135 1.00 92.12 104 ALA A C 1
ATOM 791 O O . ALA A 1 104 ? 26.042 -9.585 -28.182 1.00 92.12 104 ALA A O 1
ATOM 792 N N . THR A 1 105 ? 27.719 -8.345 -29.008 1.00 94.25 105 THR A N 1
ATOM 793 C CA . THR A 1 105 ? 28.136 -7.729 -27.734 1.00 94.25 105 THR A CA 1
ATOM 794 C C . THR A 1 105 ? 27.523 -6.352 -27.487 1.00 94.25 105 THR A C 1
ATOM 796 O O . THR A 1 105 ? 27.701 -5.778 -26.409 1.00 94.25 105 THR A O 1
ATOM 799 N N . ASN A 1 106 ? 26.823 -5.792 -28.475 1.00 95.75 106 ASN A N 1
ATOM 800 C CA . ASN A 1 106 ? 26.288 -4.437 -28.438 1.00 95.75 106 ASN A CA 1
ATOM 801 C C . ASN A 1 106 ? 24.763 -4.448 -28.600 1.00 95.75 106 ASN A C 1
ATOM 803 O O . ASN A 1 106 ? 24.182 -5.407 -29.101 1.00 95.75 106 ASN A O 1
ATOM 807 N N . TYR A 1 107 ? 24.111 -3.375 -28.158 1.00 95.44 107 TYR A N 1
ATOM 808 C CA . TYR A 1 107 ? 22.693 -3.116 -28.365 1.00 95.44 107 TYR A CA 1
ATOM 809 C C . TYR A 1 107 ? 22.481 -1.831 -29.152 1.00 95.44 107 TYR A C 1
ATOM 811 O O . TYR A 1 107 ? 23.307 -0.916 -29.117 1.00 95.44 107 TYR A O 1
ATOM 819 N N . LYS A 1 108 ? 21.358 -1.771 -29.865 1.00 94.50 108 LYS A N 1
ATOM 820 C CA . LYS A 1 108 ? 20.973 -0.626 -30.678 1.00 94.50 108 LYS A CA 1
ATOM 821 C C . LYS A 1 108 ? 20.191 0.386 -29.848 1.00 94.50 108 LYS A C 1
ATOM 823 O O . LYS A 1 108 ? 19.139 0.063 -29.296 1.00 94.50 108 LYS A O 1
ATOM 828 N N . THR A 1 109 ? 20.674 1.620 -29.813 1.00 93.19 109 THR A N 1
ATOM 829 C CA . THR A 1 109 ? 19.966 2.757 -29.218 1.00 93.19 109 THR A CA 1
ATOM 830 C C . THR A 1 109 ? 18.849 3.252 -30.140 1.00 93.19 109 THR A C 1
ATOM 832 O O . THR A 1 109 ? 18.835 2.979 -31.345 1.00 93.19 109 THR A O 1
ATOM 835 N N . THR A 1 110 ? 17.946 4.082 -29.611 1.00 90.62 110 THR A N 1
ATOM 836 C CA . THR A 1 110 ? 16.900 4.735 -30.427 1.00 90.62 110 THR A CA 1
ATOM 837 C C . THR A 1 110 ? 17.490 5.627 -31.536 1.00 90.62 110 THR A C 1
ATOM 839 O O . THR A 1 110 ? 16.886 5.783 -32.593 1.00 90.62 110 THR A O 1
ATOM 842 N N . SER A 1 111 ? 18.701 6.169 -31.346 1.00 89.38 111 SER A N 1
ATOM 843 C CA . SER A 1 111 ? 19.424 6.955 -32.360 1.00 89.38 111 SER A CA 1
ATOM 844 C C . SER A 1 111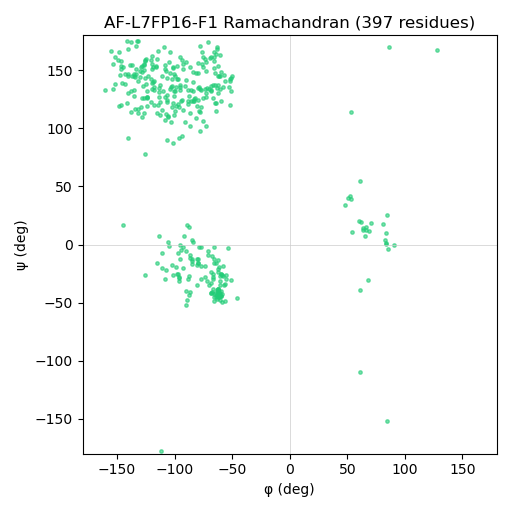 ? 20.112 6.106 -33.441 1.00 89.38 111 SER A C 1
ATOM 846 O O . SER A 1 111 ? 20.703 6.659 -34.368 1.00 89.38 111 SER A O 1
ATOM 848 N N . GLY A 1 112 ? 20.047 4.772 -33.349 1.00 89.75 112 GLY A N 1
ATOM 849 C CA . GLY A 1 112 ? 20.668 3.853 -34.305 1.00 89.75 112 GLY A CA 1
ATOM 850 C C . GLY A 1 112 ? 22.165 3.623 -34.084 1.00 89.75 112 GLY A C 1
ATOM 851 O O . GLY A 1 112 ? 22.841 3.148 -34.997 1.00 89.75 112 GLY A O 1
ATOM 852 N N . GLN A 1 113 ? 22.687 3.954 -32.901 1.00 91.44 113 GLN A N 1
ATOM 853 C CA . GLN A 1 113 ? 24.068 3.673 -32.506 1.00 91.44 113 GLN A CA 1
ATOM 854 C C . GLN A 1 113 ? 24.155 2.331 -31.772 1.00 91.44 113 GLN A C 1
ATOM 856 O O . GLN A 1 113 ? 23.206 1.923 -31.108 1.00 91.44 113 GLN A O 1
ATOM 861 N N . CYS A 1 114 ? 25.300 1.655 -31.871 1.00 94.44 114 CYS A N 1
ATOM 862 C CA . CYS A 1 114 ? 25.534 0.378 -31.197 1.00 94.44 114 CYS A CA 1
ATOM 863 C C . CYS A 1 114 ? 26.420 0.555 -29.959 1.00 94.44 114 CYS A C 1
ATOM 865 O O . CYS A 1 114 ? 27.637 0.710 -30.076 1.00 94.44 114 CYS A O 1
ATOM 867 N N . LEU A 1 115 ? 25.837 0.493 -28.763 1.00 94.50 115 LEU A N 1
ATOM 868 C CA . LEU A 1 115 ? 26.562 0.620 -27.494 1.00 94.50 115 LEU A CA 1
ATOM 869 C C . LEU A 1 115 ? 26.794 -0.750 -26.840 1.00 94.50 115 LEU A C 1
ATOM 871 O O . LEU A 1 115 ? 26.013 -1.665 -27.081 1.00 94.50 115 LEU A O 1
ATOM 875 N N . PRO A 1 116 ? 27.847 -0.935 -26.026 1.00 95.75 116 PRO A N 1
ATOM 876 C CA . PRO A 1 116 ? 28.100 -2.208 -25.350 1.00 95.75 116 PRO A CA 1
ATOM 877 C C . PRO A 1 116 ? 26.927 -2.643 -24.462 1.00 95.75 116 PRO A C 1
ATOM 879 O O . PRO A 1 116 ? 26.403 -1.835 -23.697 1.00 95.75 116 PRO A O 1
ATOM 882 N N . GLN A 1 117 ? 26.527 -3.915 -24.509 1.00 95.31 117 GLN A N 1
ATOM 883 C CA . GLN A 1 117 ? 25.410 -4.440 -23.703 1.00 95.31 117 GLN A CA 1
ATOM 884 C C . GLN A 1 117 ? 25.649 -4.294 -22.194 1.00 95.31 117 GLN A C 1
ATOM 886 O O . GLN A 1 117 ? 24.726 -3.977 -21.448 1.00 95.31 117 GLN A O 1
ATOM 891 N N . ASN A 1 118 ? 26.903 -4.424 -21.750 1.00 94.31 118 ASN A N 1
ATOM 892 C CA . ASN A 1 118 ? 27.301 -4.240 -20.351 1.00 94.31 118 ASN A CA 1
ATOM 893 C C . ASN A 1 118 ? 27.170 -2.791 -19.841 1.00 94.31 118 ASN A C 1
ATOM 895 O O . ASN A 1 118 ? 27.304 -2.560 -18.641 1.00 94.31 118 ASN A O 1
ATOM 899 N N . SER A 1 119 ? 26.913 -1.819 -20.723 1.00 95.00 119 SER A N 1
ATOM 900 C CA . SER A 1 119 ? 26.650 -0.437 -20.317 1.00 95.00 119 SER A CA 1
ATOM 901 C C . SER A 1 119 ? 25.238 -0.238 -19.758 1.00 95.00 119 SER A C 1
ATOM 903 O O . SER A 1 119 ? 25.007 0.735 -19.040 1.00 95.00 119 SER A O 1
ATOM 905 N N . ILE A 1 120 ? 24.299 -1.157 -20.033 1.00 95.62 120 ILE A N 1
ATOM 906 C CA . ILE A 1 120 ? 22.966 -1.123 -19.426 1.00 95.62 120 ILE A CA 1
ATOM 907 C C . ILE A 1 120 ? 23.037 -1.736 -18.028 1.00 95.62 120 ILE A C 1
ATOM 909 O O . ILE A 1 120 ? 23.153 -2.948 -17.857 1.00 95.62 120 ILE A O 1
ATOM 913 N N . ILE A 1 121 ? 22.909 -0.885 -17.013 1.00 95.38 121 ILE A N 1
ATOM 914 C CA . ILE A 1 121 ? 22.872 -1.294 -15.608 1.00 95.38 121 ILE A CA 1
ATOM 915 C C . ILE A 1 121 ? 21.415 -1.443 -15.162 1.00 95.38 121 ILE A C 1
ATOM 917 O O . ILE A 1 121 ? 20.574 -0.597 -15.463 1.00 95.38 121 ILE A O 1
ATOM 921 N N . GLY A 1 122 ? 21.120 -2.502 -14.405 1.00 94.69 122 GLY A N 1
ATOM 922 C CA . GLY A 1 122 ? 19.790 -2.719 -13.829 1.00 94.69 122 GLY A CA 1
ATOM 923 C C . GLY A 1 122 ? 18.797 -3.401 -14.770 1.00 94.69 122 GLY A C 1
ATOM 924 O O . GLY A 1 122 ? 17.593 -3.223 -14.606 1.00 94.69 122 GLY A O 1
ATOM 925 N N . CYS A 1 123 ? 19.265 -4.184 -15.747 1.00 96.69 123 CYS A N 1
ATOM 926 C CA . CYS A 1 123 ? 18.391 -5.068 -16.518 1.00 96.69 123 CYS A CA 1
ATOM 927 C C . CYS A 1 123 ? 18.065 -6.344 -15.728 1.00 96.69 123 CYS A C 1
ATOM 929 O O . CYS A 1 123 ? 18.935 -6.935 -15.089 1.00 96.69 123 CYS A O 1
ATOM 931 N N . SER A 1 124 ? 16.798 -6.763 -15.727 1.00 96.12 124 SER A N 1
ATOM 932 C CA . SER A 1 124 ? 16.335 -7.947 -14.985 1.00 96.12 124 SER A CA 1
ATOM 933 C C . SER A 1 124 ? 16.642 -9.255 -15.706 1.00 96.12 124 SER A C 1
ATOM 935 O O . SER A 1 124 ? 16.534 -10.320 -15.102 1.00 96.12 124 SER A O 1
ATOM 937 N N . ILE A 1 125 ? 16.959 -9.172 -16.992 1.00 93.62 125 ILE A N 1
ATOM 938 C CA . ILE A 1 125 ? 17.268 -10.298 -17.863 1.00 93.62 125 ILE A CA 1
ATOM 939 C C . ILE A 1 125 ? 18.552 -9.992 -18.633 1.00 93.62 125 ILE A C 1
ATOM 941 O O . ILE A 1 125 ? 19.088 -8.885 -18.550 1.00 93.62 125 ILE A O 1
ATOM 945 N N . GLU A 1 126 ? 19.035 -10.963 -19.396 1.00 93.38 126 GLU A N 1
ATOM 946 C CA . GLU A 1 126 ? 20.163 -10.754 -20.296 1.00 93.38 126 GLU A CA 1
ATOM 947 C C . GLU A 1 126 ? 19.842 -9.672 -21.342 1.00 93.38 126 GLU A C 1
ATOM 949 O O . GLU A 1 126 ? 18.757 -9.643 -21.933 1.00 93.38 126 GLU A O 1
ATOM 954 N N . VAL A 1 127 ? 20.782 -8.747 -21.533 1.00 95.38 127 VAL A N 1
ATOM 955 C CA . VAL A 1 127 ? 20.664 -7.666 -22.514 1.00 95.38 127 VAL A CA 1
ATOM 956 C C . VAL A 1 127 ? 20.965 -8.238 -23.894 1.00 95.38 127 VAL A C 1
ATOM 958 O O . VAL A 1 127 ? 21.946 -8.948 -24.071 1.00 95.38 127 VAL A O 1
ATOM 961 N N . THR A 1 128 ? 20.137 -7.909 -24.882 1.00 94.06 128 THR A N 1
ATOM 962 C CA . THR A 1 128 ? 20.317 -8.382 -26.263 1.00 94.06 128 THR A CA 1
ATOM 963 C C . THR A 1 128 ? 20.699 -7.228 -27.186 1.00 94.06 128 THR A C 1
ATOM 965 O O . THR A 1 128 ? 20.775 -6.073 -26.763 1.00 94.06 128 THR A O 1
ATOM 968 N N . GLN A 1 129 ? 20.846 -7.495 -28.488 1.00 93.94 129 GLN A N 1
ATOM 969 C CA . GLN A 1 129 ? 21.013 -6.434 -29.488 1.00 93.94 129 GLN A CA 1
ATOM 970 C C . GLN A 1 129 ? 19.856 -5.415 -29.522 1.00 93.94 129 GLN A C 1
ATOM 972 O O . GLN A 1 129 ? 20.024 -4.304 -30.023 1.00 93.94 129 GLN A O 1
ATOM 977 N N . PHE A 1 130 ? 18.695 -5.769 -28.961 1.00 92.94 130 PHE A N 1
ATOM 978 C CA . PHE A 1 130 ? 17.534 -4.890 -28.825 1.00 92.94 130 PHE A CA 1
ATOM 979 C C . PHE A 1 130 ? 17.500 -4.134 -27.495 1.00 92.94 130 PHE A C 1
ATOM 981 O O . PHE A 1 130 ? 16.509 -3.472 -27.213 1.00 92.94 130 PHE A O 1
ATOM 988 N N . GLY A 1 131 ? 18.555 -4.209 -26.684 1.00 94.75 131 GLY A N 1
ATOM 989 C CA . GLY A 1 131 ? 18.633 -3.591 -25.364 1.00 94.75 131 GLY A CA 1
ATOM 990 C C . GLY A 1 131 ? 18.003 -4.467 -24.283 1.00 94.75 131 GLY A C 1
ATOM 991 O O . GLY A 1 131 ? 18.004 -5.699 -24.368 1.00 94.75 131 GLY A O 1
ATOM 992 N N . CYS A 1 132 ? 17.496 -3.821 -23.239 1.00 96.38 132 CYS A N 1
ATOM 993 C CA . CYS A 1 132 ? 16.850 -4.454 -22.103 1.00 96.38 132 CYS A CA 1
ATOM 994 C C . CYS A 1 132 ? 15.325 -4.460 -22.254 1.00 96.38 132 CYS A C 1
ATOM 996 O O . CYS A 1 132 ? 14.690 -3.410 -22.305 1.00 96.38 132 CYS A O 1
ATOM 998 N N . ASN A 1 133 ? 14.724 -5.653 -22.243 1.00 93.25 133 ASN A N 1
ATOM 999 C CA . ASN A 1 133 ? 13.267 -5.802 -22.325 1.00 93.25 133 ASN A CA 1
ATOM 1000 C C . ASN A 1 133 ? 12.554 -5.494 -20.994 1.00 93.25 133 ASN A C 1
ATOM 1002 O O . ASN A 1 133 ? 11.401 -5.075 -20.983 1.00 93.25 133 ASN A O 1
ATOM 1006 N N . LYS A 1 134 ? 13.218 -5.736 -19.855 1.00 94.31 134 LYS A N 1
ATOM 1007 C CA . LYS A 1 134 ? 12.640 -5.522 -18.522 1.00 94.31 134 LYS A CA 1
ATOM 1008 C C . LYS A 1 134 ? 13.702 -5.073 -17.527 1.00 94.31 134 LYS A C 1
ATOM 1010 O O . LYS A 1 134 ? 14.637 -5.822 -17.251 1.00 94.31 134 LYS A O 1
ATOM 1015 N N . CYS A 1 135 ? 13.527 -3.889 -16.950 1.00 96.31 135 CYS A N 1
ATOM 1016 C CA . CYS A 1 135 ? 14.394 -3.390 -15.886 1.00 96.31 135 CYS A CA 1
ATOM 1017 C C . CYS A 1 135 ? 14.109 -4.087 -14.545 1.00 96.31 135 CYS A C 1
ATOM 1019 O O . CYS A 1 135 ? 13.000 -4.565 -14.303 1.00 96.31 135 CYS A O 1
ATOM 1021 N N . GLN A 1 136 ? 15.128 -4.16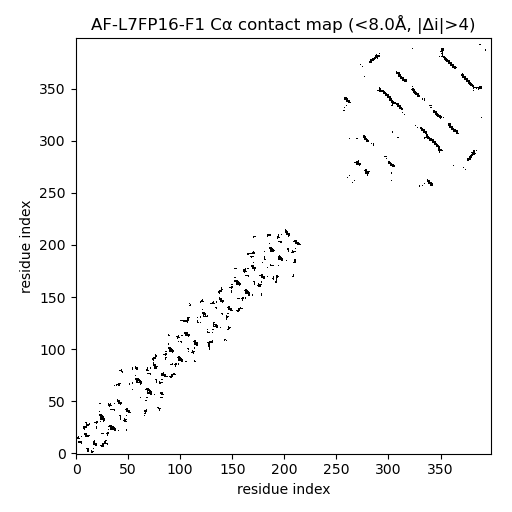4 -13.691 1.00 95.75 136 GLN A N 1
ATOM 1022 C CA . GLN A 1 136 ? 15.015 -4.605 -12.299 1.00 95.75 136 GLN A CA 1
ATOM 1023 C C . GLN A 1 136 ? 14.185 -3.609 -11.486 1.00 95.75 136 GLN A C 1
ATOM 1025 O O . GLN A 1 136 ? 14.116 -2.424 -11.824 1.00 95.75 136 GLN A O 1
ATOM 1030 N N . ASP A 1 137 ? 13.627 -4.068 -10.367 1.00 92.88 137 ASP A N 1
ATOM 1031 C CA . ASP A 1 137 ? 13.042 -3.165 -9.377 1.00 92.88 137 ASP A CA 1
ATOM 1032 C C . ASP A 1 137 ? 14.093 -2.133 -8.925 1.00 92.88 137 ASP A C 1
ATOM 1034 O O . ASP A 1 137 ? 15.285 -2.424 -8.798 1.00 92.88 137 ASP A O 1
ATOM 1038 N N . GLY A 1 138 ? 13.660 -0.888 -8.738 1.00 93.62 138 GLY A N 1
ATOM 1039 C CA . GLY A 1 138 ? 14.541 0.260 -8.523 1.00 93.62 138 GLY A CA 1
ATOM 1040 C C . GLY A 1 138 ? 15.098 0.889 -9.805 1.00 93.62 138 GLY A C 1
ATOM 1041 O O . GLY A 1 138 ? 15.823 1.881 -9.711 1.00 93.62 138 GLY A O 1
ATOM 1042 N N . TYR A 1 139 ? 14.746 0.375 -10.987 1.00 96.06 139 TYR A N 1
ATOM 1043 C CA . TYR A 1 139 ? 15.046 0.970 -12.290 1.00 96.06 139 TYR A CA 1
ATOM 1044 C C . TYR A 1 139 ? 13.767 1.128 -13.124 1.00 96.06 139 TYR A C 1
ATOM 1046 O O . TYR A 1 139 ? 12.790 0.406 -12.940 1.00 96.06 139 TYR A O 1
ATOM 1054 N N . TYR A 1 140 ? 13.778 2.076 -14.058 1.00 95.94 140 TYR A N 1
ATOM 1055 C CA . TYR A 1 140 ? 12.700 2.301 -15.018 1.00 95.94 140 TYR A CA 1
ATOM 1056 C C . TYR A 1 140 ? 13.243 2.350 -16.443 1.00 95.94 140 TYR A C 1
ATOM 1058 O O . TYR A 1 140 ? 14.407 2.698 -16.666 1.00 95.94 140 TYR A O 1
ATOM 1066 N N . THR A 1 141 ? 12.387 1.999 -17.400 1.00 95.19 141 THR A N 1
ATOM 1067 C CA . THR A 1 141 ? 12.741 1.983 -18.818 1.00 95.19 141 THR A CA 1
ATOM 1068 C C . THR A 1 141 ? 12.857 3.403 -19.366 1.00 95.19 141 THR A C 1
ATOM 1070 O O . THR A 1 141 ? 11.957 4.227 -19.196 1.00 95.19 141 THR A O 1
ATOM 1073 N N . VAL A 1 142 ? 13.957 3.681 -20.059 1.00 94.62 142 VAL A N 1
ATOM 1074 C CA . VAL A 1 142 ? 14.219 4.923 -20.797 1.00 94.62 142 VAL A CA 1
ATOM 1075 C C . VAL A 1 142 ? 14.572 4.575 -22.234 1.00 94.62 142 VAL A C 1
ATOM 1077 O O . VAL A 1 142 ? 14.966 3.444 -22.507 1.00 94.62 142 VAL A O 1
ATOM 1080 N N . ASN A 1 143 ? 14.412 5.523 -23.162 1.00 92.81 143 ASN A N 1
ATOM 1081 C CA . ASN A 1 143 ? 14.790 5.338 -24.570 1.00 92.81 143 ASN A CA 1
ATOM 1082 C C . ASN A 1 143 ? 14.278 4.015 -25.174 1.00 92.81 143 ASN A C 1
ATOM 1084 O O . ASN A 1 143 ? 14.945 3.410 -26.002 1.00 92.81 143 ASN A O 1
ATOM 1088 N N . THR A 1 144 ? 13.095 3.559 -24.742 1.00 91.38 144 THR A N 1
ATOM 1089 C CA . THR A 1 144 ? 12.418 2.296 -25.106 1.00 91.38 144 THR A CA 1
ATOM 1090 C C . THR A 1 144 ? 13.059 0.990 -24.621 1.00 91.38 144 THR A C 1
ATOM 1092 O O . THR A 1 144 ? 12.318 0.051 -24.345 1.00 91.38 144 THR A O 1
ATOM 1095 N N . ASN A 1 145 ? 14.383 0.917 -24.475 1.00 93.50 145 ASN A N 1
ATOM 1096 C CA . ASN A 1 145 ? 15.102 -0.333 -24.206 1.00 93.50 145 ASN A CA 1
ATOM 1097 C C . ASN A 1 145 ? 16.322 -0.182 -23.277 1.00 93.50 145 ASN A C 1
ATOM 1099 O O . ASN A 1 145 ? 17.172 -1.069 -23.213 1.00 93.50 145 ASN A O 1
ATOM 1103 N N . GLU A 1 146 ? 16.429 0.924 -22.548 1.00 95.25 146 GLU A N 1
ATOM 1104 C CA . GLU A 1 146 ? 17.501 1.184 -21.585 1.00 95.25 146 GLU A CA 1
ATOM 1105 C C . GLU A 1 146 ? 16.929 1.284 -20.167 1.00 95.25 146 GLU A C 1
ATOM 1107 O O . GLU A 1 146 ? 15.739 1.532 -19.986 1.00 95.25 146 GLU A O 1
ATOM 1112 N N . CYS A 1 147 ? 17.767 1.112 -19.144 1.00 96.62 147 CYS A N 1
ATOM 1113 C CA . CYS A 1 147 ? 17.346 1.187 -17.745 1.00 96.62 147 CYS A CA 1
ATOM 1114 C C . CYS A 1 147 ? 18.051 2.330 -17.024 1.00 96.62 147 CYS A C 1
ATOM 1116 O O . CYS A 1 147 ? 19.271 2.474 -17.094 1.00 96.62 147 CYS A O 1
ATOM 1118 N N . LYS A 1 148 ? 17.282 3.128 -16.281 1.00 95.75 148 LYS A N 1
ATOM 1119 C CA . LYS A 1 148 ? 17.812 4.184 -15.415 1.00 95.75 148 LYS A CA 1
ATOM 1120 C C . LYS A 1 148 ? 17.294 4.009 -13.996 1.00 95.75 148 LYS A C 1
ATOM 1122 O O . LYS A 1 148 ? 16.157 3.605 -13.783 1.00 95.75 148 LYS A O 1
ATOM 1127 N N . LYS A 1 149 ? 18.145 4.304 -13.016 1.00 95.50 149 LYS A N 1
ATOM 1128 C CA . LYS A 1 149 ? 17.824 4.135 -11.597 1.00 95.50 149 LYS A CA 1
ATOM 1129 C C . LYS A 1 149 ? 16.712 5.097 -11.159 1.00 95.50 149 LYS A C 1
ATOM 1131 O O . LYS A 1 149 ? 16.731 6.278 -11.514 1.00 95.50 149 LYS A O 1
ATOM 1136 N N . CYS A 1 150 ? 15.770 4.592 -10.373 1.00 95.56 150 CYS A N 1
ATOM 1137 C CA . CYS A 1 150 ? 14.755 5.376 -9.677 1.00 95.56 150 CYS A CA 1
ATOM 1138 C C . CYS A 1 150 ? 15.382 6.284 -8.606 1.00 95.56 150 CYS A C 1
ATOM 1140 O O . CYS A 1 150 ? 16.495 6.047 -8.130 1.00 95.56 150 CYS A O 1
ATOM 1142 N N . HIS A 1 151 ? 14.646 7.310 -8.175 1.00 93.69 151 HIS A N 1
ATOM 1143 C CA . HIS A 1 151 ? 14.995 8.066 -6.976 1.00 93.69 151 HIS A CA 1
ATOM 1144 C C . HIS A 1 151 ? 15.014 7.149 -5.740 1.00 93.69 151 HIS A C 1
ATOM 1146 O O . HIS A 1 151 ? 14.199 6.236 -5.623 1.00 93.69 151 HIS A O 1
ATOM 1152 N N . GLY A 1 152 ? 15.918 7.409 -4.788 1.00 90.75 152 GLY A N 1
ATOM 1153 C CA . GLY A 1 152 ? 16.191 6.506 -3.658 1.00 90.75 152 GLY A CA 1
ATOM 1154 C C . GLY A 1 152 ? 15.018 6.259 -2.700 1.00 90.75 152 GLY A C 1
ATOM 1155 O O . GLY A 1 152 ? 15.071 5.334 -1.899 1.00 90.75 152 GLY A O 1
ATOM 1156 N N . ASN A 1 153 ? 13.951 7.058 -2.788 1.00 91.88 153 ASN A N 1
ATOM 1157 C CA . ASN A 1 153 ? 12.722 6.857 -2.012 1.00 91.88 153 ASN A CA 1
ATOM 1158 C C . ASN A 1 153 ? 11.730 5.869 -2.663 1.00 91.88 153 ASN A C 1
ATOM 1160 O O . ASN A 1 153 ? 10.763 5.483 -2.003 1.00 91.88 153 ASN A O 1
ATOM 1164 N N . CYS A 1 154 ? 11.930 5.488 -3.929 1.00 94.44 154 CYS A N 1
ATOM 1165 C CA . CYS A 1 154 ? 11.049 4.571 -4.650 1.00 94.44 154 CYS A CA 1
ATOM 1166 C C . CYS A 1 154 ? 11.593 3.136 -4.607 1.00 94.44 154 CYS A C 1
ATOM 1168 O O . CYS A 1 154 ? 12.790 2.923 -4.793 1.00 94.44 154 CYS A O 1
ATOM 1170 N N . THR A 1 155 ? 10.700 2.155 -4.482 1.00 93.69 155 THR A N 1
ATOM 1171 C CA . THR A 1 155 ? 11.019 0.751 -4.792 1.00 93.69 155 THR A CA 1
ATOM 1172 C C . THR A 1 155 ? 10.804 0.469 -6.280 1.00 93.69 155 THR A C 1
ATOM 1174 O O . THR A 1 155 ? 11.649 -0.145 -6.918 1.00 93.69 155 THR A O 1
ATOM 1177 N N . THR A 1 156 ? 9.730 0.994 -6.875 1.00 94.44 156 THR A N 1
ATOM 1178 C CA . THR A 1 156 ? 9.486 0.980 -8.330 1.00 94.44 156 THR A CA 1
ATOM 1179 C C . THR A 1 156 ? 9.045 2.364 -8.796 1.00 94.44 156 THR A C 1
ATOM 1181 O O . THR A 1 156 ? 8.453 3.122 -8.022 1.00 94.44 156 THR A O 1
ATOM 1184 N N . CYS A 1 157 ? 9.331 2.728 -10.047 1.00 95.25 157 CYS A N 1
ATOM 1185 C CA . CYS A 1 157 ? 9.007 4.048 -10.590 1.00 95.25 157 CYS A CA 1
ATOM 1186 C C . CYS A 1 157 ? 8.723 4.008 -12.102 1.00 95.25 157 CYS A C 1
ATOM 1188 O O . CYS A 1 157 ? 9.142 3.078 -12.786 1.00 95.25 157 CYS A O 1
ATOM 1190 N N . THR A 1 158 ? 8.012 5.012 -12.628 1.00 94.44 158 THR A N 1
ATOM 1191 C CA . THR A 1 158 ? 7.850 5.213 -14.086 1.00 94.44 158 THR A CA 1
ATOM 1192 C C . THR A 1 158 ? 8.846 6.223 -14.649 1.00 94.44 158 THR A C 1
ATOM 1194 O O . THR A 1 158 ? 9.210 6.159 -15.817 1.00 94.44 158 THR A O 1
ATOM 1197 N N . HIS A 1 159 ? 9.272 7.170 -13.815 1.00 92.94 159 HIS A N 1
ATOM 1198 C CA . HIS A 1 159 ? 10.306 8.159 -14.099 1.00 92.94 159 HIS A CA 1
ATOM 1199 C C . HIS A 1 159 ? 11.154 8.344 -12.849 1.00 92.94 159 HIS A C 1
ATOM 1201 O O . HIS A 1 159 ? 10.740 7.936 -11.765 1.00 92.94 159 HIS A O 1
ATOM 1207 N N . GLN A 1 160 ? 12.291 9.030 -12.979 1.00 90.06 160 GLN A N 1
ATOM 1208 C CA . GLN A 1 160 ? 13.232 9.225 -11.877 1.00 90.06 160 GLN A CA 1
ATOM 1209 C C . GLN A 1 160 ? 12.545 9.648 -10.568 1.00 90.06 160 GLN A C 1
ATOM 1211 O O . GLN A 1 160 ? 12.810 9.028 -9.547 1.00 90.06 160 GLN A O 1
ATOM 1216 N N . GLU A 1 161 ? 11.623 10.615 -10.605 1.00 88.94 161 GLU A N 1
ATOM 1217 C CA . GLU A 1 161 ? 10.931 11.142 -9.413 1.00 88.94 161 GLU A CA 1
ATOM 1218 C C . GLU A 1 161 ? 9.476 10.672 -9.254 1.00 88.94 161 GLU A C 1
ATOM 1220 O O . GLU A 1 161 ? 8.818 11.028 -8.279 1.00 88.94 161 GLU A O 1
ATOM 1225 N N . LYS A 1 162 ? 8.959 9.868 -10.190 1.00 93.62 162 LYS A N 1
ATOM 1226 C CA . LYS A 1 162 ? 7.565 9.409 -10.178 1.00 93.62 162 LYS A CA 1
ATOM 1227 C C . LYS A 1 162 ? 7.504 7.941 -9.773 1.00 93.62 162 LYS A C 1
ATOM 1229 O O . LYS A 1 162 ? 7.602 7.049 -10.618 1.00 93.62 162 LYS A O 1
ATOM 1234 N N . CYS A 1 163 ? 7.379 7.697 -8.474 1.00 95.44 163 CYS A N 1
ATOM 1235 C CA . CYS A 1 163 ? 7.295 6.365 -7.896 1.00 95.44 163 CYS A CA 1
ATOM 1236 C C . CYS A 1 163 ? 5.937 5.702 -8.189 1.00 95.44 163 CYS A C 1
ATOM 1238 O O . CYS A 1 163 ? 4.901 6.360 -8.271 1.00 95.44 163 CYS A O 1
ATOM 1240 N N . THR A 1 164 ? 5.944 4.375 -8.289 1.00 94.69 164 THR A N 1
ATOM 1241 C CA . THR A 1 164 ? 4.747 3.516 -8.282 1.00 94.69 164 THR A CA 1
ATOM 1242 C C . THR A 1 164 ? 4.657 2.677 -7.013 1.00 94.69 164 THR A C 1
ATOM 1244 O O . THR A 1 164 ? 3.575 2.231 -6.645 1.00 94.69 164 THR A O 1
ATOM 1247 N N . SER A 1 165 ? 5.780 2.502 -6.317 1.00 94.75 165 SER A N 1
ATOM 1248 C CA . SER A 1 165 ? 5.840 1.974 -4.959 1.00 94.75 165 SER A CA 1
ATOM 1249 C C . SER A 1 165 ? 6.994 2.623 -4.197 1.00 94.75 165 SER A C 1
ATOM 1251 O O . SER A 1 165 ? 7.980 3.083 -4.784 1.00 94.75 165 SER A O 1
ATOM 1253 N N . CYS A 1 166 ? 6.863 2.671 -2.880 1.00 95.31 166 CYS A N 1
ATOM 1254 C CA . CYS A 1 166 ? 7.800 3.304 -1.975 1.00 95.31 166 CYS A CA 1
ATOM 1255 C C . CYS A 1 166 ? 8.587 2.274 -1.171 1.00 95.31 166 CYS A C 1
ATOM 1257 O O . CYS A 1 166 ? 8.108 1.175 -0.880 1.00 95.31 166 CYS A O 1
ATOM 1259 N N . ILE A 1 167 ? 9.780 2.680 -0.740 1.00 93.19 167 ILE A N 1
ATOM 1260 C CA . ILE A 1 167 ? 10.536 1.926 0.261 1.00 93.19 167 ILE A CA 1
ATOM 1261 C C . ILE A 1 167 ? 9.774 1.871 1.600 1.00 93.19 167 ILE A C 1
ATOM 1263 O O . ILE A 1 167 ? 8.793 2.589 1.814 1.00 93.19 167 ILE A O 1
ATOM 1267 N N . LYS A 1 168 ? 10.230 1.015 2.525 1.00 92.81 168 LYS A N 1
ATOM 1268 C CA . LYS A 1 168 ? 9.596 0.827 3.843 1.00 92.81 168 LYS A CA 1
ATOM 1269 C C . LYS A 1 168 ? 9.343 2.161 4.561 1.00 92.81 168 LYS A C 1
ATOM 1271 O O . LYS A 1 168 ? 10.155 3.078 4.483 1.00 92.81 168 LYS A O 1
ATOM 1276 N N . ASN A 1 169 ? 8.232 2.223 5.299 1.00 92.81 169 ASN A N 1
ATOM 1277 C CA . ASN A 1 169 ? 7.783 3.382 6.085 1.00 92.81 169 ASN A CA 1
ATOM 1278 C C . ASN A 1 169 ? 7.489 4.659 5.277 1.00 92.81 169 ASN A C 1
ATOM 1280 O O . ASN A 1 169 ? 7.418 5.740 5.857 1.00 92.81 169 ASN A O 1
ATOM 1284 N N . LYS A 1 170 ? 7.267 4.557 3.961 1.00 94.88 170 LYS A N 1
ATOM 1285 C CA . LYS A 1 170 ? 6.854 5.690 3.125 1.00 94.88 170 LYS A CA 1
ATOM 1286 C C . LYS A 1 170 ? 5.516 5.441 2.436 1.00 94.88 170 LYS A C 1
ATOM 1288 O O . LYS A 1 170 ? 5.235 4.333 1.989 1.00 94.88 170 LYS A O 1
ATOM 1293 N N . VAL A 1 171 ? 4.710 6.491 2.336 1.00 95.62 171 VAL A N 1
ATOM 1294 C CA . VAL A 1 171 ? 3.381 6.480 1.720 1.00 95.62 171 VAL A CA 1
ATOM 1295 C C . VAL A 1 171 ? 3.440 7.133 0.342 1.00 95.62 171 VAL A C 1
ATOM 1297 O O . VAL A 1 171 ? 4.043 8.196 0.180 1.00 95.62 171 VAL A O 1
ATOM 1300 N N . LEU A 1 172 ? 2.817 6.486 -0.642 1.00 95.88 172 LEU A N 1
ATOM 1301 C CA . LEU A 1 172 ? 2.715 6.949 -2.020 1.00 95.88 172 LEU A CA 1
ATOM 1302 C C . LEU A 1 172 ? 1.544 7.918 -2.174 1.00 95.88 172 LEU A C 1
ATOM 1304 O O . LEU A 1 172 ? 0.397 7.563 -1.907 1.00 95.88 172 LEU A O 1
ATOM 1308 N N . PHE A 1 173 ? 1.829 9.120 -2.662 1.00 93.00 173 PHE A N 1
ATOM 1309 C CA . PHE A 1 173 ? 0.824 10.127 -2.991 1.00 93.00 173 PHE A CA 1
ATOM 1310 C C . PHE A 1 173 ? 0.450 10.079 -4.474 1.00 93.00 173 PHE A C 1
ATOM 1312 O O . PHE A 1 173 ? 1.201 9.575 -5.305 1.00 93.00 173 PHE A O 1
ATOM 1319 N N . GLU A 1 174 ? -0.698 10.662 -4.826 1.00 89.56 174 GLU A N 1
ATOM 1320 C CA . GLU A 1 174 ? -1.200 10.714 -6.212 1.00 89.56 174 GLU A CA 1
ATOM 1321 C C . GLU A 1 174 ? -0.251 11.436 -7.179 1.00 89.56 174 GLU A C 1
ATOM 1323 O O . GLU A 1 174 ? -0.219 11.132 -8.370 1.00 89.56 174 GLU A O 1
ATOM 1328 N N . SER A 1 175 ? 0.587 12.340 -6.664 1.00 88.88 175 SER A N 1
ATOM 1329 C CA . SER A 1 175 ? 1.666 12.980 -7.424 1.00 88.88 175 SER A CA 1
ATOM 1330 C C . SER A 1 175 ? 2.773 12.009 -7.866 1.00 88.88 175 SER A C 1
ATOM 1332 O O . SER A 1 175 ? 3.599 12.367 -8.702 1.00 88.88 175 SER A O 1
ATOM 1334 N N . GLY A 1 176 ? 2.804 10.785 -7.328 1.00 91.31 176 GLY A N 1
ATOM 1335 C CA . GLY A 1 176 ? 3.891 9.821 -7.501 1.00 91.31 176 GLY A CA 1
ATOM 1336 C C . GLY A 1 176 ? 5.054 10.031 -6.528 1.00 91.31 176 GLY A C 1
ATOM 1337 O O . GLY A 1 176 ? 6.102 9.414 -6.691 1.00 91.31 176 GLY A O 1
ATOM 1338 N N . LEU A 1 177 ? 4.893 10.893 -5.520 1.00 93.00 177 LEU A N 1
ATOM 1339 C CA . LEU A 1 177 ? 5.909 11.139 -4.498 1.00 93.00 177 LEU A CA 1
ATOM 1340 C C . LEU A 1 177 ? 5.737 10.195 -3.304 1.00 93.00 177 LEU A C 1
ATOM 1342 O O . LEU A 1 177 ? 4.623 9.934 -2.852 1.00 93.00 177 LEU A O 1
ATOM 1346 N N . CYS A 1 178 ? 6.865 9.736 -2.764 1.00 95.00 178 CYS A N 1
ATOM 1347 C CA . CYS A 1 178 ? 6.928 8.932 -1.547 1.00 95.00 178 CYS A CA 1
ATOM 1348 C C . CYS A 1 178 ? 7.332 9.802 -0.355 1.00 95.00 178 CYS A C 1
ATOM 1350 O O . CYS A 1 178 ? 8.486 10.239 -0.272 1.00 95.00 178 CYS A O 1
ATOM 1352 N N . LEU A 1 179 ? 6.407 10.016 0.579 1.00 93.50 179 LEU A N 1
ATOM 1353 C CA . LEU A 1 179 ? 6.656 10.766 1.813 1.00 93.50 179 LEU A CA 1
ATOM 1354 C C . LEU A 1 179 ? 6.799 9.825 3.003 1.00 93.50 179 LEU A C 1
ATOM 1356 O O . LEU A 1 179 ? 6.185 8.764 3.042 1.00 93.50 179 LEU A O 1
ATOM 1360 N N . ASP A 1 180 ? 7.630 10.213 3.967 1.00 94.19 180 ASP A N 1
ATOM 1361 C CA . ASP A 1 180 ? 7.801 9.453 5.205 1.00 94.19 180 ASP A CA 1
ATOM 1362 C C . ASP A 1 180 ? 6.492 9.386 6.005 1.00 94.19 180 ASP A C 1
ATOM 1364 O O . ASP A 1 180 ? 5.724 10.351 6.020 1.00 94.19 180 ASP A O 1
ATOM 1368 N N . ILE A 1 181 ? 6.251 8.261 6.686 1.00 94.50 181 ILE A N 1
ATOM 1369 C CA . ILE A 1 181 ? 5.089 8.065 7.564 1.00 94.50 181 ILE A CA 1
ATOM 1370 C C . ILE A 1 181 ? 4.926 9.207 8.576 1.00 94.50 181 ILE A C 1
ATOM 1372 O O . ILE A 1 181 ? 3.799 9.569 8.900 1.00 94.50 181 ILE A O 1
ATOM 1376 N N . SER A 1 182 ? 6.027 9.834 9.004 1.00 92.81 182 SER A N 1
ATOM 1377 C CA . SER A 1 182 ? 6.032 10.969 9.936 1.00 92.81 182 SER A CA 1
ATOM 1378 C C . SER A 1 182 ? 5.248 12.185 9.424 1.00 92.81 182 SER A C 1
ATOM 1380 O O . SER A 1 182 ? 4.747 12.972 10.223 1.00 92.81 182 SER A O 1
ATOM 1382 N N . PHE A 1 183 ? 5.106 12.341 8.102 1.00 92.81 183 PHE A N 1
ATOM 1383 C CA . PHE A 1 183 ? 4.301 13.407 7.492 1.00 92.81 183 PHE A CA 1
ATOM 1384 C C . PHE A 1 183 ? 2.816 13.045 7.370 1.00 92.81 183 PHE A C 1
ATOM 1386 O O . PHE A 1 183 ? 1.984 13.920 7.130 1.00 92.81 183 PHE A O 1
ATOM 1393 N N . VAL A 1 184 ? 2.460 11.769 7.540 1.00 92.75 184 VAL A N 1
ATOM 1394 C CA . VAL A 1 184 ? 1.076 11.298 7.482 1.00 92.75 184 VAL A CA 1
ATOM 1395 C C . VAL A 1 184 ? 0.504 11.280 8.894 1.00 92.75 184 VAL A C 1
ATOM 1397 O O . VAL A 1 184 ? 0.640 10.309 9.640 1.00 92.75 184 VAL A O 1
ATOM 1400 N N . LEU A 1 185 ? -0.161 12.378 9.262 1.00 93.06 185 LEU A N 1
ATOM 1401 C CA . LEU A 1 185 ? -0.751 12.546 10.587 1.00 93.06 185 LEU A CA 1
ATOM 1402 C C . LEU A 1 185 ? -1.657 11.358 10.945 1.00 93.06 185 LEU A C 1
ATOM 1404 O O . LEU A 1 185 ? -2.490 10.929 10.143 1.00 93.06 185 LEU A O 1
ATOM 1408 N N . ASN A 1 186 ? -1.517 10.864 12.177 1.00 93.75 186 ASN A N 1
ATOM 1409 C CA . ASN A 1 186 ? -2.267 9.729 12.719 1.00 93.75 186 ASN A CA 1
ATOM 1410 C C . ASN A 1 186 ? -1.995 8.372 12.046 1.00 93.75 186 ASN A C 1
ATOM 1412 O O . ASN A 1 186 ? -2.682 7.413 12.390 1.00 93.75 186 ASN A O 1
ATOM 1416 N N . CYS A 1 187 ? -1.019 8.243 11.141 1.00 95.25 187 CYS A N 1
ATOM 1417 C CA . CYS A 1 187 ? -0.613 6.942 10.612 1.00 95.25 187 CYS A CA 1
ATOM 1418 C C . CYS A 1 187 ? 0.398 6.256 11.541 1.00 95.25 187 CYS A C 1
ATOM 1420 O O . CYS A 1 187 ? 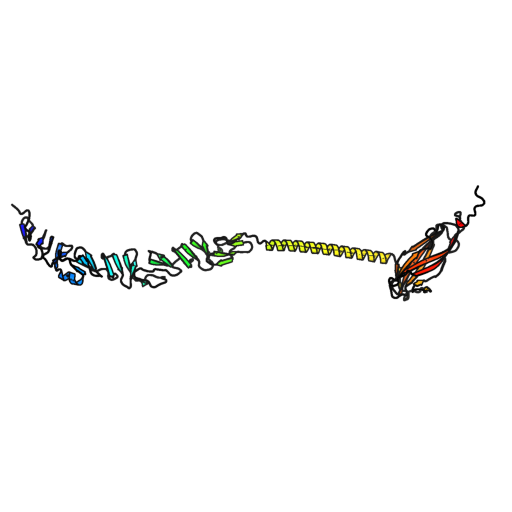1.377 6.861 11.963 1.00 95.25 187 CYS A O 1
ATOM 1422 N N . LEU A 1 188 ? 0.167 4.980 11.849 1.00 94.06 188 LEU A N 1
ATOM 1423 C CA . LEU A 1 188 ? 1.035 4.165 12.708 1.00 94.06 188 LEU A CA 1
ATOM 1424 C C . LEU A 1 188 ? 1.812 3.104 11.931 1.00 94.06 188 LEU A C 1
ATOM 1426 O O . LEU A 1 188 ? 2.893 2.704 12.353 1.00 94.06 188 LEU A O 1
ATOM 1430 N N . GLN A 1 189 ? 1.258 2.611 10.823 1.00 93.44 189 GLN A N 1
ATOM 1431 C CA . GLN A 1 189 ? 1.870 1.531 10.057 1.00 93.44 189 GLN A CA 1
ATOM 1432 C C . GLN A 1 189 ? 1.606 1.689 8.566 1.00 93.44 189 GLN A C 1
ATOM 1434 O O . GLN A 1 189 ? 0.478 1.965 8.150 1.00 93.44 189 GLN A O 1
ATOM 1439 N N . VAL A 1 190 ? 2.627 1.415 7.757 1.00 95.50 190 VAL A N 1
ATOM 1440 C CA . VAL A 1 190 ? 2.550 1.413 6.293 1.00 95.50 190 VAL A CA 1
ATOM 1441 C C . VAL A 1 190 ? 2.661 -0.018 5.766 1.00 95.50 190 VAL A C 1
ATOM 1443 O O . VAL A 1 190 ? 3.560 -0.751 6.168 1.00 95.50 190 VAL A O 1
ATOM 1446 N N . SER A 1 191 ? 1.765 -0.391 4.852 1.00 94.25 191 SER A N 1
ATOM 1447 C CA . SER A 1 191 ? 1.829 -1.616 4.040 1.00 94.25 191 SER A CA 1
ATOM 1448 C C . SER A 1 191 ? 1.577 -1.250 2.586 1.00 94.25 191 SER A C 1
ATOM 1450 O O . SER A 1 191 ? 0.738 -0.394 2.319 1.00 94.25 191 SER A O 1
ATOM 1452 N N . ASP A 1 192 ? 2.301 -1.864 1.651 1.00 93.00 192 ASP A N 1
ATOM 1453 C CA . ASP A 1 192 ? 2.094 -1.667 0.207 1.00 93.00 192 ASP A CA 1
ATOM 1454 C C . ASP A 1 192 ? 2.107 -0.188 -0.213 1.00 93.00 192 ASP A C 1
ATOM 1456 O O . ASP A 1 192 ? 1.296 0.275 -1.012 1.00 93.00 192 ASP A O 1
ATOM 1460 N N . SER A 1 193 ? 3.043 0.578 0.360 1.00 95.50 193 SER A N 1
ATOM 1461 C CA . SER A 1 193 ? 3.175 2.033 0.163 1.00 95.50 193 SER A CA 1
ATOM 1462 C C . SER A 1 193 ? 1.947 2.851 0.588 1.00 95.50 193 SER A C 1
ATOM 1464 O O . SER A 1 193 ? 1.773 3.984 0.147 1.00 95.50 193 SER A O 1
ATOM 1466 N N . LYS A 1 194 ? 1.081 2.300 1.442 1.00 95.25 194 LYS A N 1
ATOM 1467 C CA . LYS A 1 194 ? -0.151 2.924 1.933 1.00 95.25 194 LYS A CA 1
ATOM 1468 C C . LYS A 1 194 ? -0.218 2.867 3.450 1.00 95.25 194 LYS A C 1
ATOM 1470 O O . LYS A 1 194 ? 0.252 1.917 4.074 1.00 95.25 194 LYS A O 1
ATOM 1475 N N . CYS A 1 195 ? -0.841 3.864 4.066 1.00 95.69 195 CYS A N 1
ATOM 1476 C CA . CYS A 1 195 ? -1.165 3.798 5.480 1.00 95.69 195 CYS A CA 1
ATOM 1477 C C . CYS A 1 195 ? -2.166 2.660 5.724 1.00 95.69 195 CYS A C 1
ATOM 1479 O O . CYS A 1 195 ? -3.301 2.696 5.255 1.00 95.69 195 CYS A O 1
ATOM 1481 N N . SER A 1 196 ? -1.725 1.645 6.459 1.00 94.56 196 SER A N 1
ATOM 1482 C CA . SER A 1 196 ? -2.498 0.436 6.765 1.00 94.56 196 SER A CA 1
ATOM 1483 C C . SER A 1 196 ? -3.196 0.523 8.121 1.00 94.56 196 SER A C 1
ATOM 1485 O O . SER A 1 196 ? -4.287 -0.016 8.299 1.00 94.56 196 SER A O 1
ATOM 1487 N N . LYS A 1 197 ? -2.595 1.238 9.078 1.00 92.81 197 LYS A N 1
ATOM 1488 C CA . LYS A 1 197 ? -3.114 1.378 10.438 1.00 92.81 197 LYS A CA 1
ATOM 1489 C C . LYS A 1 197 ? -2.973 2.813 10.911 1.00 92.81 197 LYS A C 1
ATOM 1491 O O . LYS A 1 197 ? -1.894 3.392 10.810 1.00 92.81 197 LYS A O 1
ATOM 1496 N N . CYS A 1 198 ? -4.053 3.345 11.467 1.00 94.38 198 CYS A N 1
ATOM 1497 C CA . CYS A 1 198 ? -4.101 4.682 12.043 1.00 94.38 198 CYS A CA 1
ATOM 1498 C C . CYS A 1 198 ? -4.195 4.629 13.574 1.00 94.38 198 CYS A C 1
ATOM 1500 O O . CYS A 1 198 ? -4.424 3.566 14.160 1.00 94.38 198 CYS A O 1
ATOM 1502 N N . THR A 1 199 ? -4.036 5.781 14.222 1.00 93.94 199 THR A N 1
ATOM 1503 C CA . THR A 1 199 ? -4.295 5.957 15.654 1.00 93.94 199 THR A CA 1
ATOM 1504 C C . THR A 1 199 ? -5.755 5.663 16.001 1.00 93.94 199 THR A C 1
ATOM 1506 O O . THR A 1 199 ? -6.642 5.620 15.143 1.00 93.94 199 THR A O 1
ATOM 1509 N N . PHE A 1 200 ? -6.014 5.445 17.291 1.00 89.12 200 PHE A N 1
ATOM 1510 C CA . PHE A 1 200 ? -7.363 5.249 17.816 1.00 89.12 200 PHE A CA 1
ATOM 1511 C C . PHE A 1 200 ? -8.292 6.396 17.360 1.00 89.12 200 PHE A C 1
ATOM 1513 O O . PHE A 1 200 ? -7.862 7.546 17.296 1.00 89.12 200 PHE A O 1
ATOM 1520 N N . TRP A 1 201 ? -9.544 6.073 17.010 1.00 88.56 201 TRP A N 1
ATOM 1521 C CA . TRP A 1 201 ? -10.524 6.964 16.349 1.00 88.56 201 TRP A CA 1
ATOM 1522 C C . TRP A 1 201 ? -10.239 7.354 14.898 1.00 88.56 201 TRP A C 1
ATOM 1524 O O . TRP A 1 201 ? -10.926 8.229 14.372 1.00 88.56 201 TRP A O 1
ATOM 1534 N N . HIS A 1 202 ? -9.284 6.721 14.218 1.00 93.44 202 HIS A N 1
ATOM 1535 C CA . HIS A 1 202 ? -9.023 7.000 12.811 1.00 93.44 202 HIS A CA 1
ATOM 1536 C C . HIS A 1 202 ? -8.971 5.729 11.960 1.00 93.44 202 HIS A C 1
ATOM 1538 O O . HIS A 1 202 ? -8.643 4.642 12.434 1.00 93.44 202 HIS A O 1
ATOM 1544 N N . SER A 1 203 ? -9.290 5.865 10.676 1.00 92.12 203 SER A N 1
ATOM 1545 C CA . SER A 1 203 ? -9.155 4.814 9.669 1.00 92.12 203 SER A CA 1
ATOM 1546 C C . SER A 1 203 ? -8.533 5.363 8.389 1.00 92.12 203 SER A C 1
ATOM 1548 O O . SER A 1 203 ? -8.820 6.512 8.040 1.00 92.12 203 SER A O 1
ATOM 1550 N N . PRO A 1 204 ? -7.742 4.560 7.657 1.00 94.44 204 PRO A N 1
ATOM 1551 C CA . PRO A 1 204 ? -7.197 4.982 6.374 1.00 94.44 204 PRO A CA 1
ATOM 1552 C C . PRO A 1 204 ? -8.312 5.380 5.403 1.00 94.44 204 PRO A C 1
ATOM 1554 O O . PRO A 1 204 ? -9.404 4.804 5.421 1.00 94.44 204 PRO A O 1
ATOM 1557 N N . ASN A 1 205 ? -8.046 6.369 4.556 1.00 93.00 205 ASN A N 1
ATOM 1558 C CA . ASN A 1 205 ? -8.890 6.652 3.399 1.00 93.00 205 ASN A CA 1
ATOM 1559 C C . ASN A 1 205 ? -8.742 5.552 2.322 1.00 93.00 205 ASN A C 1
ATOM 1561 O O . ASN A 1 205 ? -7.886 4.674 2.421 1.00 93.00 205 ASN A O 1
ATOM 1565 N N . ALA A 1 206 ? -9.547 5.626 1.258 1.00 90.50 206 ALA A N 1
ATOM 1566 C CA . ALA A 1 206 ? -9.505 4.654 0.158 1.00 90.50 206 ALA A CA 1
ATOM 1567 C C . ALA A 1 206 ? -8.118 4.547 -0.512 1.00 90.50 206 ALA A C 1
ATOM 1569 O O . ALA A 1 206 ? -7.693 3.458 -0.900 1.00 90.50 206 ALA A O 1
ATOM 1570 N N . ASN A 1 207 ? -7.388 5.664 -0.599 1.00 90.25 207 ASN A N 1
ATOM 1571 C CA . ASN A 1 207 ? -6.081 5.718 -1.258 1.00 90.25 207 ASN A CA 1
ATOM 1572 C C . ASN A 1 207 ? -4.918 5.338 -0.321 1.00 90.25 207 ASN A C 1
ATOM 1574 O O . ASN A 1 207 ? -3.812 5.095 -0.793 1.00 90.25 207 ASN A O 1
ATOM 1578 N N . GLY A 1 208 ? -5.159 5.237 0.989 1.00 91.38 208 GLY A N 1
ATOM 1579 C CA . GLY A 1 208 ? -4.146 5.007 2.018 1.00 91.38 208 GLY A CA 1
ATOM 1580 C C . GLY A 1 208 ? -3.205 6.191 2.276 1.00 91.38 208 GLY A C 1
ATOM 1581 O O . GLY A 1 208 ? -2.128 5.990 2.827 1.00 91.38 208 GLY A O 1
ATOM 1582 N N . THR A 1 209 ? -3.566 7.410 1.873 1.00 93.25 209 THR A N 1
ATOM 1583 C CA . THR A 1 209 ? -2.704 8.606 1.962 1.00 93.25 209 THR A CA 1
ATOM 1584 C C . THR A 1 209 ? -2.894 9.421 3.238 1.00 93.25 209 THR A C 1
ATOM 1586 O O . THR A 1 209 ? -2.007 10.181 3.610 1.00 93.25 209 THR A O 1
ATOM 1589 N N . PHE A 1 210 ? -4.028 9.270 3.924 1.00 93.25 210 PHE A N 1
ATOM 1590 C CA . PHE A 1 210 ? -4.306 9.928 5.202 1.00 93.25 210 PHE A CA 1
ATOM 1591 C C . PHE A 1 210 ? -5.334 9.149 6.027 1.00 93.25 210 PHE A C 1
ATOM 1593 O O . PHE A 1 210 ? -6.016 8.249 5.531 1.00 93.25 210 PHE A O 1
ATOM 1600 N N . CYS A 1 211 ? -5.447 9.516 7.301 1.00 94.12 211 CYS A N 1
ATOM 1601 C CA . CYS A 1 211 ? -6.301 8.872 8.289 1.00 94.12 211 CYS A CA 1
ATOM 1602 C C . CYS A 1 211 ? -7.519 9.751 8.621 1.00 94.12 211 CYS A C 1
ATOM 1604 O O . CYS A 1 211 ? -7.387 10.802 9.245 1.00 94.12 211 CYS A O 1
ATOM 1606 N N . ASN A 1 212 ? -8.715 9.305 8.234 1.00 93.50 212 ASN A N 1
ATOM 1607 C CA . ASN A 1 212 ? -9.983 9.972 8.538 1.00 93.50 212 ASN A CA 1
ATOM 1608 C C . ASN A 1 212 ? -10.504 9.586 9.918 1.00 93.50 212 ASN A C 1
ATOM 1610 O O . ASN A 1 212 ? -10.331 8.448 10.346 1.00 93.50 212 ASN A O 1
ATOM 1614 N N . LYS A 1 213 ? -11.205 10.504 10.588 1.00 90.38 213 LYS A N 1
ATOM 1615 C CA . LYS A 1 213 ? -11.881 10.205 11.856 1.00 90.38 213 LYS A CA 1
ATOM 1616 C C . LYS A 1 213 ? -12.953 9.131 11.647 1.00 90.38 213 LYS A C 1
ATOM 1618 O O . LYS A 1 213 ? -13.803 9.257 10.769 1.00 90.38 213 LYS A O 1
ATOM 1623 N N . LYS A 1 214 ? -12.931 8.097 12.484 1.00 88.00 214 LYS A N 1
ATOM 1624 C CA . LYS A 1 214 ? -13.890 6.993 12.514 1.00 88.00 214 LYS A CA 1
ATOM 1625 C C . LYS A 1 214 ? -14.297 6.714 13.956 1.00 88.00 214 LYS A C 1
ATOM 1627 O O . LYS A 1 214 ? -13.477 6.309 14.777 1.00 88.00 214 LYS A O 1
ATOM 1632 N N . VAL A 1 215 ? -15.580 6.920 14.243 1.00 86.00 215 VAL A N 1
ATOM 1633 C CA . VAL A 1 215 ? -16.158 6.688 15.571 1.00 86.00 215 VAL A CA 1
ATOM 1634 C C . VAL A 1 215 ? -16.171 5.195 15.883 1.00 86.00 215 VAL A C 1
ATOM 1636 O O . VAL A 1 215 ? -16.584 4.368 15.068 1.00 86.00 215 VAL A O 1
ATOM 1639 N N . VAL A 1 216 ? -15.721 4.858 17.087 1.00 86.81 216 VAL A N 1
ATOM 1640 C CA . VAL A 1 216 ? -15.625 3.485 17.574 1.00 86.81 216 VAL A CA 1
ATOM 1641 C C . VAL A 1 216 ? -16.804 3.202 18.513 1.00 86.81 216 VAL A C 1
ATOM 1643 O O . VAL A 1 216 ? -16.712 3.382 19.724 1.00 86.81 216 VAL A O 1
ATOM 1646 N N . TRP A 1 217 ? -17.936 2.773 17.950 1.00 82.56 217 TRP A N 1
ATOM 1647 C CA . TRP A 1 217 ? -19.222 2.635 18.658 1.00 82.56 217 TRP A CA 1
ATOM 1648 C C . TRP A 1 217 ? -19.194 1.746 19.907 1.00 82.56 217 TRP A C 1
ATOM 1650 O O . TRP A 1 217 ? -19.876 2.041 20.885 1.00 82.56 217 TRP A O 1
ATOM 1660 N N . TRP A 1 218 ? -18.384 0.685 19.917 1.00 82.81 218 TRP A N 1
ATOM 1661 C CA . TRP A 1 218 ? -18.303 -0.216 21.072 1.00 82.81 218 TRP A CA 1
ATOM 1662 C C . TRP A 1 218 ? -17.709 0.464 22.315 1.00 82.81 218 TRP A C 1
ATOM 1664 O O . TRP A 1 218 ? -18.071 0.115 23.433 1.00 82.81 218 TRP A O 1
ATOM 1674 N N . VAL A 1 219 ? -16.850 1.473 22.140 1.00 85.88 219 VAL A N 1
ATOM 1675 C CA . VAL A 1 219 ? -16.288 2.253 23.255 1.00 85.88 219 VAL A CA 1
ATOM 1676 C C . VAL A 1 219 ? -17.386 3.090 23.907 1.00 85.88 219 VAL A C 1
ATOM 1678 O O . VAL A 1 219 ? -17.481 3.138 25.130 1.00 85.88 219 VAL A O 1
ATOM 1681 N N . LEU A 1 220 ? -18.261 3.692 23.095 1.00 86.50 220 LEU A N 1
ATOM 1682 C CA . LEU A 1 220 ? -19.426 4.430 23.588 1.00 86.50 220 LEU A CA 1
ATOM 1683 C C . LEU A 1 220 ? -20.398 3.502 24.332 1.00 86.50 220 LEU A C 1
ATOM 1685 O O . LEU A 1 220 ? -20.900 3.875 25.387 1.00 86.50 220 LEU A O 1
ATOM 1689 N N . LEU A 1 221 ? -20.604 2.275 23.840 1.00 89.94 221 LEU A N 1
ATOM 1690 C CA . LEU A 1 221 ? -21.431 1.270 24.516 1.00 89.94 221 LEU A CA 1
ATOM 1691 C C . LEU A 1 221 ? -20.888 0.917 25.911 1.00 89.94 221 LEU A C 1
ATOM 1693 O O . LEU A 1 221 ? -21.659 0.867 26.866 1.00 89.94 221 LEU A O 1
ATOM 1697 N N . ILE A 1 222 ? -19.571 0.720 26.050 1.00 91.31 222 ILE A N 1
ATOM 1698 C CA . ILE A 1 222 ? -18.939 0.430 27.350 1.00 91.31 222 ILE A CA 1
ATOM 1699 C C . ILE A 1 222 ? -19.143 1.588 28.332 1.00 91.31 222 ILE A C 1
ATOM 1701 O O . ILE A 1 222 ? -19.463 1.347 29.494 1.00 91.31 222 ILE A O 1
ATOM 1705 N N . ILE A 1 223 ? -19.005 2.837 27.874 1.00 91.19 223 ILE A N 1
ATOM 1706 C CA . ILE A 1 223 ? -19.232 4.022 28.716 1.00 91.19 223 ILE A CA 1
ATOM 1707 C C . ILE A 1 223 ? -20.684 4.055 29.219 1.00 91.19 223 ILE A C 1
ATOM 1709 O O . ILE A 1 223 ? -20.916 4.280 30.405 1.00 91.19 223 ILE A O 1
ATOM 1713 N N . VAL A 1 224 ? -21.660 3.772 28.351 1.00 93.25 224 VAL A N 1
ATOM 1714 C CA . VAL A 1 224 ? -23.083 3.729 28.733 1.00 93.25 224 VAL A CA 1
ATOM 1715 C C . VAL A 1 224 ? -23.358 2.607 29.740 1.00 93.25 224 VAL A C 1
ATOM 1717 O O . VAL A 1 224 ? -24.014 2.845 30.753 1.00 93.25 224 VAL A O 1
ATOM 1720 N N . LEU A 1 225 ? -22.818 1.405 29.517 1.00 93.94 225 LEU A N 1
ATOM 1721 C CA . LEU A 1 225 ? -22.967 0.278 30.447 1.00 93.94 225 LEU A CA 1
ATOM 1722 C C . LEU A 1 225 ? -22.339 0.566 31.816 1.00 93.94 225 LEU A C 1
ATOM 1724 O O . LEU A 1 225 ? -22.918 0.206 32.839 1.00 93.94 225 LEU A O 1
ATOM 1728 N N . PHE A 1 226 ? -21.192 1.248 31.848 1.00 94.75 226 PHE A N 1
ATOM 1729 C CA . PHE A 1 226 ? -20.550 1.657 33.095 1.00 94.75 226 PHE A CA 1
ATOM 1730 C C . PHE A 1 226 ? -21.431 2.626 33.897 1.00 94.75 226 PHE A C 1
ATOM 1732 O O . PHE A 1 226 ? -21.622 2.428 35.095 1.00 94.75 226 PHE A O 1
ATOM 1739 N N . ILE A 1 227 ? -22.034 3.622 33.237 1.00 95.00 227 ILE A N 1
ATOM 1740 C CA . ILE A 1 227 ? -22.959 4.570 33.881 1.00 95.00 227 ILE A CA 1
ATOM 1741 C C . ILE A 1 227 ? -24.178 3.837 34.461 1.00 95.00 227 ILE A C 1
ATOM 1743 O O . ILE A 1 227 ? -24.559 4.087 35.605 1.00 95.00 227 ILE A O 1
ATOM 1747 N N . ILE A 1 228 ? -24.756 2.892 33.712 1.00 94.88 228 ILE A N 1
ATOM 1748 C CA . ILE A 1 228 ? -25.878 2.066 34.186 1.00 94.88 228 ILE A CA 1
ATOM 1749 C C . ILE A 1 228 ? -25.462 1.233 35.408 1.00 94.88 228 ILE A C 1
ATOM 1751 O O . ILE A 1 228 ? -26.196 1.182 36.393 1.00 94.88 228 ILE A O 1
ATOM 1755 N N . GLY A 1 229 ? -24.271 0.627 35.383 1.00 94.81 229 GLY A N 1
ATOM 1756 C CA . GLY A 1 229 ? -23.738 -0.142 36.510 1.00 94.81 229 GLY A CA 1
ATOM 1757 C C . GLY A 1 229 ? -23.593 0.693 37.784 1.00 94.81 229 GLY A C 1
ATOM 1758 O O . GLY A 1 229 ? -24.018 0.260 38.854 1.00 94.81 229 GLY A O 1
ATOM 1759 N N . VAL A 1 230 ? -23.068 1.918 37.671 1.00 95.50 230 VAL A N 1
ATOM 1760 C CA . VAL A 1 230 ? -22.949 2.848 38.807 1.00 95.50 230 VAL A CA 1
ATOM 1761 C C . VAL A 1 230 ? -24.324 3.215 39.376 1.00 95.50 230 VAL A C 1
ATOM 1763 O O . VAL A 1 230 ? -24.493 3.224 40.595 1.00 95.50 230 VAL A O 1
ATOM 1766 N N . LEU A 1 231 ? -25.324 3.456 38.521 1.00 94.94 231 LEU A N 1
ATOM 1767 C CA . LEU A 1 231 ? -26.692 3.758 38.959 1.00 94.94 231 LEU A CA 1
ATOM 1768 C C . LEU A 1 231 ? -27.342 2.578 39.693 1.00 94.94 231 LEU A C 1
ATOM 1770 O O . LEU A 1 231 ? -27.971 2.782 40.728 1.00 94.94 231 LEU A O 1
ATOM 1774 N N . ILE A 1 232 ? -27.154 1.346 39.211 1.00 95.06 232 ILE A N 1
ATOM 1775 C CA . ILE A 1 232 ? -27.668 0.142 39.882 1.00 95.06 232 ILE A CA 1
ATOM 1776 C C . ILE A 1 232 ? -27.037 -0.008 41.269 1.00 95.06 232 ILE A C 1
ATOM 1778 O O . ILE A 1 232 ? -27.754 -0.244 42.239 1.00 95.06 232 ILE A O 1
ATOM 1782 N N . ILE A 1 233 ? -25.717 0.174 41.388 1.00 94.75 233 ILE A N 1
ATOM 1783 C CA . ILE A 1 233 ? -25.024 0.107 42.683 1.00 94.75 233 ILE A CA 1
ATOM 1784 C C . ILE A 1 233 ? -25.571 1.171 43.640 1.00 94.75 233 ILE A C 1
ATOM 1786 O O . ILE A 1 233 ? -25.836 0.858 44.797 1.00 94.75 233 ILE A O 1
ATOM 1790 N N . LEU A 1 234 ? -25.799 2.399 43.163 1.00 95.00 234 LEU A N 1
ATOM 1791 C CA . LEU A 1 234 ? -26.372 3.476 43.973 1.00 95.00 234 LEU A CA 1
ATOM 1792 C C . LEU A 1 234 ? -27.792 3.141 44.466 1.00 95.00 234 LEU A C 1
ATOM 1794 O O . LEU A 1 234 ? -28.128 3.391 45.618 1.00 95.00 234 LEU A O 1
ATOM 1798 N N . ILE A 1 235 ? -28.628 2.541 43.616 1.00 94.62 235 ILE A N 1
ATOM 1799 C CA . ILE A 1 235 ? -29.979 2.116 44.006 1.00 94.62 235 ILE A CA 1
ATOM 1800 C C . ILE A 1 235 ? -29.906 0.996 45.053 1.00 94.62 235 ILE A C 1
ATOM 1802 O O . ILE A 1 235 ? -30.601 1.055 46.066 1.00 94.62 235 ILE A O 1
ATOM 1806 N N . LEU A 1 236 ? -29.039 -0.001 44.850 1.00 94.44 236 LEU A N 1
ATOM 1807 C CA . LEU A 1 236 ? -28.862 -1.110 45.791 1.00 94.44 236 LEU A CA 1
ATOM 1808 C C . LEU A 1 236 ? -28.371 -0.631 47.163 1.00 94.44 236 LEU A C 1
ATOM 1810 O O . LEU A 1 236 ? -28.858 -1.120 48.183 1.00 94.44 236 LEU A O 1
ATOM 1814 N N . THR A 1 237 ? -27.451 0.338 47.214 1.00 93.44 237 THR A N 1
ATOM 1815 C CA . THR A 1 237 ? -26.979 0.902 48.487 1.00 93.44 237 THR A CA 1
ATOM 1816 C C . THR A 1 237 ? -28.077 1.686 49.202 1.00 93.44 237 THR A C 1
ATOM 1818 O O . THR A 1 237 ? -28.229 1.520 50.411 1.00 93.44 237 THR A O 1
ATOM 1821 N N . ILE A 1 238 ? -28.890 2.470 48.483 1.00 94.12 238 ILE A N 1
ATOM 1822 C CA . ILE A 1 238 ? -30.043 3.182 49.061 1.00 94.12 238 ILE A CA 1
ATOM 1823 C C . ILE A 1 238 ? -31.046 2.192 49.669 1.00 94.12 238 ILE A C 1
ATOM 1825 O O . ILE A 1 238 ? -31.454 2.365 50.818 1.00 94.12 238 ILE A O 1
ATOM 1829 N N . VAL A 1 239 ? -31.408 1.132 48.937 1.00 95.12 239 VAL A N 1
ATOM 1830 C CA . VAL A 1 239 ? -32.334 0.095 49.426 1.00 95.12 239 VAL A CA 1
ATOM 1831 C C . VAL A 1 239 ? -31.769 -0.609 50.661 1.00 95.12 239 VAL A C 1
ATOM 1833 O O . VAL A 1 239 ? -32.479 -0.781 51.651 1.00 95.12 239 VAL A O 1
ATOM 1836 N N . PHE A 1 240 ? -30.485 -0.975 50.642 1.00 94.75 240 PHE A N 1
ATOM 1837 C CA . PHE A 1 240 ? -29.829 -1.613 51.784 1.00 94.75 240 PHE A CA 1
ATOM 1838 C C . PHE A 1 240 ? -29.853 -0.726 53.036 1.00 94.75 240 PHE A C 1
ATOM 1840 O O . PHE A 1 240 ? -30.178 -1.202 54.124 1.00 94.75 240 PHE A O 1
ATOM 1847 N N . VAL A 1 241 ? -29.550 0.568 52.887 1.00 93.06 241 VAL A N 1
ATOM 1848 C CA . VAL A 1 241 ? -29.600 1.530 53.997 1.00 93.06 241 VAL A CA 1
ATOM 1849 C C . VAL A 1 241 ? -31.022 1.668 54.535 1.00 93.06 241 VAL A C 1
ATOM 1851 O O . VAL A 1 241 ? -31.198 1.647 55.751 1.00 93.06 241 VAL A O 1
ATOM 1854 N N . ALA A 1 242 ? -32.034 1.754 53.668 1.00 91.62 242 ALA A N 1
ATOM 1855 C CA . ALA A 1 242 ? -33.431 1.853 54.090 1.00 91.62 242 ALA A CA 1
ATOM 1856 C C . ALA A 1 242 ? -33.863 0.644 54.942 1.00 91.62 242 ALA A C 1
ATOM 1858 O O . ALA A 1 242 ? -34.350 0.828 56.058 1.00 91.62 242 ALA A O 1
ATOM 1859 N N . LEU A 1 243 ? -33.587 -0.581 54.476 1.00 92.12 243 LEU A N 1
ATOM 1860 C CA . LEU A 1 243 ? -33.888 -1.815 55.218 1.00 92.12 243 LEU A CA 1
ATOM 1861 C C . LEU A 1 243 ? -33.123 -1.899 56.548 1.00 92.12 243 LEU A C 1
ATOM 1863 O O . LEU A 1 243 ? -33.653 -2.365 57.559 1.00 92.12 243 LEU A O 1
ATOM 1867 N N . TYR A 1 244 ? -31.868 -1.442 56.568 1.00 90.62 244 TYR A N 1
ATOM 1868 C CA . TYR A 1 244 ? -31.065 -1.406 57.788 1.00 90.62 244 TYR A CA 1
ATOM 1869 C C . TYR A 1 244 ? -31.631 -0.423 58.821 1.00 90.62 244 TYR A C 1
ATOM 1871 O O . TYR A 1 244 ? -31.698 -0.747 60.010 1.00 90.62 244 TYR A O 1
ATOM 1879 N N . VAL A 1 245 ? -32.057 0.764 58.375 1.00 89.06 245 VAL A N 1
ATOM 1880 C CA . VAL A 1 245 ? -32.682 1.778 59.233 1.00 89.06 245 VAL A CA 1
ATOM 1881 C C . VAL A 1 245 ? -33.998 1.259 59.807 1.00 89.06 245 VAL A C 1
ATOM 1883 O O . VAL A 1 245 ? -34.180 1.336 61.020 1.00 89.06 245 VAL A O 1
ATOM 1886 N N . GLU A 1 246 ? -34.869 0.669 58.984 1.00 87.81 246 GLU A N 1
ATOM 1887 C CA . GLU A 1 246 ? -36.147 0.095 59.426 1.00 87.81 246 GLU A CA 1
ATOM 1888 C C . GLU A 1 246 ? -35.943 -0.964 60.520 1.00 87.81 246 GLU A C 1
ATOM 1890 O O . GLU A 1 246 ? -36.523 -0.874 61.605 1.00 87.81 246 GLU A O 1
ATOM 1895 N N . LYS A 1 247 ? -35.021 -1.909 60.294 1.00 85.38 247 LYS A N 1
ATOM 1896 C CA . LYS A 1 247 ? -34.684 -2.944 61.279 1.00 85.38 247 LYS A CA 1
ATOM 1897 C C . LYS A 1 247 ? -34.182 -2.352 62.598 1.00 85.38 247 LYS A C 1
ATOM 1899 O O . LYS A 1 247 ? -34.555 -2.825 63.671 1.00 85.38 247 LYS A O 1
ATOM 1904 N N . LYS A 1 248 ? -33.332 -1.322 62.529 1.00 83.50 248 LYS A N 1
ATOM 1905 C CA . LYS A 1 248 ? -32.754 -0.684 63.718 1.00 83.50 248 LYS A CA 1
ATOM 1906 C C . LYS A 1 248 ? -33.790 0.117 64.510 1.00 83.50 248 LYS A C 1
ATOM 1908 O O . LYS A 1 248 ? -33.708 0.150 65.735 1.00 83.50 248 LYS A O 1
ATOM 1913 N N . ILE A 1 249 ? -34.753 0.744 63.833 1.00 81.38 249 ILE A N 1
ATOM 1914 C CA . ILE A 1 249 ? -35.865 1.447 64.484 1.00 81.38 249 ILE A CA 1
ATOM 1915 C C . ILE A 1 249 ? -36.756 0.446 65.228 1.00 81.38 249 ILE A C 1
ATOM 1917 O O . ILE A 1 249 ? -37.009 0.647 66.414 1.00 81.38 249 ILE A O 1
ATOM 1921 N N . HIS A 1 250 ? -37.148 -0.659 64.585 1.00 76.25 250 HIS A N 1
ATOM 1922 C CA . HIS A 1 250 ? -38.038 -1.645 65.205 1.00 76.25 250 HIS A CA 1
ATOM 1923 C C . HIS A 1 250 ? -37.423 -2.305 66.450 1.00 76.25 250 HIS A C 1
ATOM 1925 O O . HIS A 1 250 ? -38.094 -2.486 67.463 1.00 76.25 250 HIS A O 1
ATOM 1931 N N . GLN A 1 251 ? -36.120 -2.600 66.415 1.00 73.62 251 GLN A N 1
ATOM 1932 C CA . GLN A 1 251 ? -35.419 -3.150 67.576 1.00 73.62 251 GLN A CA 1
ATOM 1933 C C . GLN A 1 251 ? -35.426 -2.183 68.773 1.00 73.62 251 GLN A C 1
ATOM 1935 O O . GLN A 1 251 ? -35.614 -2.611 69.910 1.00 73.62 251 GLN A O 1
ATOM 1940 N N . LYS A 1 252 ? -35.279 -0.876 68.519 1.00 73.50 252 LYS A N 1
ATOM 1941 C CA . LYS A 1 252 ? -35.256 0.144 69.574 1.00 73.50 252 LYS A CA 1
ATOM 1942 C C . LYS A 1 252 ? -36.615 0.318 70.262 1.00 73.50 252 LYS A C 1
ATOM 1944 O O . LYS A 1 252 ? -36.651 0.596 71.453 1.00 73.50 252 LYS A O 1
ATOM 1949 N N . GLU A 1 253 ? -37.717 0.143 69.535 1.00 73.00 253 GLU A N 1
ATOM 1950 C CA . GLU A 1 253 ? -39.081 0.252 70.075 1.00 73.00 253 GLU A CA 1
ATOM 1951 C C . GLU A 1 253 ? -39.407 -0.868 71.084 1.00 73.00 253 GLU A C 1
ATOM 1953 O O . GLU A 1 253 ? -40.016 -0.619 72.130 1.00 73.00 253 GLU A O 1
ATOM 1958 N N . ILE A 1 254 ? -38.928 -2.089 70.816 1.00 65.19 254 ILE A N 1
ATOM 1959 C CA . ILE A 1 254 ? -39.127 -3.267 71.678 1.00 65.19 254 ILE A CA 1
ATOM 1960 C C . ILE A 1 254 ? -38.365 -3.120 73.006 1.00 65.19 254 ILE A C 1
ATOM 1962 O O . ILE A 1 254 ? -38.909 -3.413 74.071 1.00 65.19 254 ILE A O 1
ATOM 1966 N N . GLU A 1 255 ? -37.127 -2.617 72.961 1.00 67.62 255 GLU A N 1
ATOM 1967 C CA . GLU A 1 255 ? -36.279 -2.425 74.149 1.00 67.62 255 GLU A CA 1
ATOM 1968 C C . GLU A 1 255 ? -36.825 -1.355 75.112 1.00 67.62 255 GLU A C 1
ATOM 1970 O O . GLU A 1 255 ? -36.606 -1.441 76.316 1.00 67.62 255 GLU A O 1
ATOM 1975 N N . THR A 1 256 ? -37.549 -0.347 74.611 1.00 60.56 256 THR A N 1
ATOM 1976 C CA . THR A 1 256 ? -38.078 0.748 75.447 1.00 60.56 256 THR A CA 1
ATOM 1977 C C . THR A 1 256 ? -39.419 0.454 76.119 1.00 60.56 256 THR A C 1
ATOM 1979 O O . THR A 1 256 ? -39.800 1.175 77.035 1.00 60.56 256 THR A O 1
ATOM 1982 N N . THR A 1 257 ? -40.151 -0.564 75.662 1.00 60.62 257 THR A N 1
ATOM 1983 C CA . THR A 1 257 ? -41.549 -0.822 76.066 1.00 60.62 257 THR A CA 1
ATOM 1984 C C . THR A 1 257 ? -41.725 -2.082 76.914 1.00 60.62 257 THR A C 1
ATOM 1986 O O . THR A 1 257 ? -42.816 -2.319 77.426 1.00 60.62 257 THR A O 1
ATOM 1989 N N . THR A 1 258 ? -40.673 -2.891 77.082 1.00 66.88 258 THR A N 1
ATOM 1990 C CA . THR A 1 258 ? -40.741 -4.171 77.800 1.00 66.88 258 THR A CA 1
ATOM 1991 C C . THR A 1 258 ? -39.556 -4.344 78.751 1.00 66.88 258 THR A C 1
ATOM 1993 O O . THR A 1 258 ? -38.398 -4.216 78.360 1.00 66.88 258 THR A O 1
ATOM 1996 N N . THR A 1 259 ? -39.828 -4.655 80.018 1.00 78.06 259 THR A N 1
ATOM 1997 C CA . THR A 1 259 ? -38.819 -5.012 81.026 1.00 78.06 259 THR A CA 1
ATOM 1998 C C . THR A 1 259 ? -38.705 -6.531 81.110 1.00 78.06 259 THR A C 1
ATOM 2000 O O . THR A 1 259 ? -39.444 -7.193 81.839 1.00 78.06 259 THR A O 1
ATOM 2003 N N . LEU A 1 260 ? -37.789 -7.092 80.318 1.00 84.50 260 LEU A N 1
ATOM 2004 C CA . LEU A 1 260 ? -37.444 -8.516 80.330 1.00 84.50 260 LEU A CA 1
ATOM 2005 C C . LEU A 1 260 ? -36.293 -8.785 81.304 1.00 84.50 260 LEU A C 1
ATOM 2007 O O . LEU A 1 260 ? -35.295 -8.062 81.321 1.00 84.50 260 LEU A O 1
ATOM 2011 N N . PHE A 1 261 ? -36.405 -9.849 82.097 1.00 86.81 261 PHE A N 1
ATOM 2012 C CA . PHE A 1 261 ? -35.351 -10.272 83.015 1.00 86.81 261 PHE A CA 1
ATOM 2013 C C . PHE A 1 261 ? -35.273 -11.796 83.142 1.00 86.81 261 PHE A C 1
ATOM 2015 O O . PHE A 1 261 ? -36.257 -12.516 82.981 1.00 86.81 261 PHE A O 1
ATOM 2022 N N . GLN A 1 262 ? -34.085 -12.313 83.468 1.00 88.12 262 GLN A N 1
ATOM 2023 C CA . GLN A 1 262 ? -33.901 -13.746 83.706 1.00 88.12 262 GLN A CA 1
ATOM 2024 C C . GLN A 1 262 ? -34.462 -14.154 85.064 1.00 88.12 262 GLN A C 1
ATOM 2026 O O . GLN A 1 262 ? -34.030 -13.637 86.098 1.00 88.12 262 GLN A O 1
ATOM 2031 N N . MET A 1 263 ? -35.347 -15.153 85.074 1.00 86.00 263 MET A N 1
ATOM 2032 C CA . MET A 1 263 ? -35.980 -15.631 86.307 1.00 86.00 263 MET A CA 1
ATOM 2033 C C . MET A 1 263 ? -34.946 -16.131 87.323 1.00 86.00 263 MET A C 1
ATOM 2035 O O . MET A 1 263 ? -35.038 -15.805 88.503 1.00 86.00 263 MET A O 1
ATOM 2039 N N . SER A 1 264 ? -33.900 -16.829 86.862 1.00 85.81 264 SER A N 1
ATOM 2040 C CA . SER A 1 264 ? -32.825 -17.370 87.710 1.00 85.81 264 SER A CA 1
ATOM 2041 C C . SER A 1 264 ? -31.959 -16.311 88.398 1.00 85.81 264 SER A C 1
ATOM 2043 O O . SER A 1 264 ? -31.194 -16.645 89.298 1.00 85.81 264 SER A O 1
ATOM 2045 N N . ARG A 1 265 ? -32.016 -15.054 87.942 1.00 88.00 265 ARG A N 1
ATOM 2046 C CA . ARG A 1 265 ? -31.259 -13.924 88.506 1.00 88.00 265 ARG A CA 1
ATOM 2047 C C . ARG A 1 265 ? -32.140 -12.984 89.329 1.00 88.00 265 ARG A C 1
ATOM 2049 O O . ARG A 1 265 ? -31.656 -11.955 89.789 1.00 88.00 265 ARG A O 1
ATOM 2056 N N . SER A 1 266 ? -33.422 -13.311 89.478 1.00 86.88 266 SER A N 1
ATOM 2057 C CA . SER A 1 266 ? -34.391 -12.515 90.227 1.00 86.88 266 SER A CA 1
ATOM 2058 C C . SER A 1 266 ? -34.635 -13.114 91.612 1.00 86.88 266 SER A C 1
ATOM 2060 O O . SER A 1 266 ? -34.553 -14.326 91.793 1.00 86.88 266 SER A O 1
ATOM 2062 N N . ASN A 1 267 ? -34.994 -12.270 92.579 1.00 86.81 267 ASN A N 1
ATOM 2063 C CA . ASN A 1 267 ? -35.428 -12.707 93.912 1.00 86.81 267 ASN A CA 1
ATOM 2064 C C . ASN A 1 267 ? -36.944 -12.999 93.966 1.00 86.81 267 ASN A C 1
ATOM 2066 O O . ASN A 1 267 ? -37.529 -13.045 95.046 1.00 86.81 267 ASN A O 1
ATOM 2070 N N . ILE A 1 268 ? -37.598 -13.130 92.808 1.00 88.81 268 ILE A N 1
ATOM 2071 C CA . ILE A 1 268 ? -39.048 -13.299 92.696 1.00 88.81 268 ILE A CA 1
ATOM 2072 C C . ILE A 1 268 ? -39.382 -14.789 92.794 1.00 88.81 268 ILE A C 1
ATOM 2074 O O . ILE A 1 268 ? -38.837 -15.610 92.057 1.00 88.81 268 ILE A O 1
ATOM 2078 N N . SER A 1 269 ? -40.299 -15.137 93.698 1.00 88.69 269 SER A N 1
ATOM 2079 C CA . SER A 1 269 ? -40.852 -16.490 93.783 1.00 88.69 269 SER A CA 1
ATOM 2080 C C . SER A 1 269 ? -41.928 -16.670 92.717 1.00 88.69 269 SER A C 1
ATOM 2082 O O . SER A 1 269 ? -42.875 -15.887 92.658 1.00 88.69 269 SER A O 1
ATOM 2084 N N . PHE A 1 270 ? -41.777 -17.690 91.876 1.00 92.25 270 PHE A N 1
ATOM 2085 C CA . PHE A 1 270 ? -42.688 -17.975 90.773 1.00 92.25 270 PHE A CA 1
ATOM 2086 C C . PHE A 1 270 ? -43.555 -19.201 91.073 1.00 92.25 270 PHE A C 1
ATOM 2088 O O . PHE A 1 270 ? -43.055 -20.275 91.407 1.00 92.25 270 PHE A O 1
ATOM 2095 N N . ILE A 1 271 ? -44.863 -19.035 90.908 1.00 92.69 271 ILE A N 1
ATOM 2096 C CA . ILE A 1 271 ? -45.903 -20.038 91.115 1.00 92.69 271 ILE A CA 1
ATOM 2097 C C . ILE A 1 271 ? -46.310 -20.597 89.741 1.00 92.69 271 ILE A C 1
ATOM 2099 O O . ILE A 1 271 ? -46.621 -19.818 88.833 1.00 92.69 271 ILE A O 1
ATOM 2103 N N . PRO A 1 272 ? -46.310 -21.926 89.539 1.00 91.00 272 PRO A N 1
ATOM 2104 C CA . PRO A 1 272 ? -46.703 -22.518 88.265 1.00 91.00 272 PRO A CA 1
ATOM 2105 C C . PRO A 1 272 ? -48.219 -22.436 88.039 1.00 91.00 272 PRO A C 1
ATOM 2107 O O . PRO A 1 272 ? -48.996 -22.935 88.847 1.00 91.00 272 PRO A O 1
ATOM 2110 N N . LEU A 1 273 ? -48.634 -21.885 86.890 1.00 86.88 273 LEU A N 1
ATOM 2111 C CA . LEU A 1 273 ? -50.026 -21.924 86.400 1.00 86.88 273 LEU A CA 1
ATOM 2112 C C . LEU A 1 273 ? -50.292 -23.128 85.469 1.00 86.88 273 LEU A C 1
ATOM 2114 O O . LEU A 1 273 ? -51.411 -23.343 84.992 1.00 86.88 273 LEU A O 1
ATOM 2118 N N . GLY A 1 274 ? -49.256 -23.926 85.195 1.00 83.25 274 GLY A N 1
ATOM 2119 C CA . GLY A 1 274 ? -49.272 -25.023 84.226 1.00 83.25 274 GLY A CA 1
ATOM 2120 C C . GLY A 1 274 ? -48.948 -24.561 82.802 1.00 83.25 274 GLY A C 1
ATOM 2121 O O . GLY A 1 274 ? -48.886 -23.366 82.524 1.00 83.25 274 GLY A O 1
ATOM 2122 N N . ASP A 1 275 ? -48.736 -25.524 81.900 1.00 85.31 275 ASP A N 1
ATOM 2123 C CA . ASP A 1 275 ? -48.376 -25.282 80.489 1.00 85.31 275 ASP A CA 1
ATOM 2124 C C . ASP A 1 275 ? -47.155 -24.368 80.301 1.00 85.31 275 ASP A C 1
ATOM 2126 O O . ASP A 1 275 ? -47.118 -23.542 79.391 1.00 85.31 275 ASP A O 1
ATOM 2130 N N . ASP A 1 276 ? -46.150 -24.541 81.163 1.00 88.88 276 ASP A N 1
ATOM 2131 C CA . ASP A 1 276 ? -44.873 -23.820 81.128 1.00 88.88 276 ASP A CA 1
ATOM 2132 C C . ASP A 1 276 ? -44.975 -22.299 81.405 1.00 88.88 276 ASP A C 1
ATOM 2134 O O . ASP A 1 276 ? -44.027 -21.544 81.170 1.00 88.88 276 ASP A O 1
ATOM 2138 N N . VAL A 1 277 ? -46.119 -21.848 81.938 1.00 90.81 277 VAL A N 1
ATOM 2139 C CA . VAL A 1 277 ? -46.346 -20.473 82.405 1.00 90.81 277 VAL A CA 1
ATOM 2140 C C . VAL A 1 277 ? -46.194 -20.408 83.923 1.00 90.81 277 VAL A C 1
ATOM 2142 O O . VAL A 1 277 ? -46.794 -21.199 84.660 1.00 90.81 277 VAL A O 1
ATOM 2145 N N . VAL A 1 278 ? -45.432 -19.426 84.398 1.00 92.88 278 VAL A N 1
ATOM 2146 C CA . VAL A 1 278 ? -45.274 -19.137 85.829 1.00 92.88 278 VAL A CA 1
ATOM 2147 C C . VAL A 1 278 ? -45.583 -17.671 86.128 1.00 92.88 278 VAL A C 1
ATOM 2149 O O . VAL A 1 278 ? -45.370 -16.815 85.275 1.00 92.88 278 VAL A O 1
ATOM 2152 N N . VAL A 1 279 ? -46.079 -17.365 87.328 1.00 93.69 279 VAL A N 1
ATOM 2153 C CA . VAL A 1 279 ? -46.395 -15.987 87.756 1.00 93.69 279 VAL A CA 1
ATOM 2154 C C . VAL A 1 279 ? -45.934 -15.710 89.179 1.00 93.69 279 VAL A C 1
ATOM 2156 O O . VAL A 1 279 ? -45.833 -16.636 89.976 1.00 93.69 279 VAL A O 1
ATOM 2159 N N . ASN A 1 280 ? -45.667 -14.453 89.534 1.00 93.44 280 ASN A N 1
ATOM 2160 C CA . ASN A 1 280 ? -45.310 -14.108 90.919 1.00 93.44 280 ASN A CA 1
ATOM 2161 C C . ASN A 1 280 ? -46.504 -14.149 91.891 1.00 93.44 280 ASN A C 1
ATOM 2163 O O . ASN A 1 280 ? -46.310 -14.380 93.082 1.00 93.44 280 ASN A O 1
ATOM 2167 N N . LYS A 1 281 ? -47.727 -13.904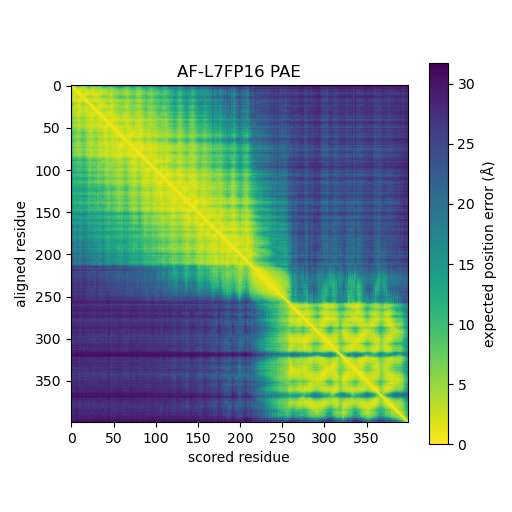 91.402 1.00 91.44 281 LYS A N 1
ATOM 2168 C CA . LYS A 1 281 ? -48.965 -13.879 92.194 1.00 91.44 281 LYS A CA 1
ATOM 2169 C C . LYS A 1 281 ? -50.113 -14.482 91.378 1.00 91.44 281 LYS A C 1
ATOM 2171 O O . LYS A 1 281 ? -50.230 -14.198 90.189 1.00 91.44 281 LYS A O 1
ATOM 2176 N N . THR A 1 282 ? -50.951 -15.304 92.007 1.00 89.50 282 THR A N 1
ATOM 2177 C CA . THR A 1 282 ? -52.161 -15.888 91.387 1.00 89.50 282 THR A CA 1
ATOM 2178 C C . THR A 1 282 ? -53.430 -15.085 91.673 1.00 89.50 282 THR A C 1
ATOM 2180 O O . THR A 1 282 ? -54.448 -15.319 91.029 1.00 89.50 282 THR A O 1
ATOM 2183 N N . GLU A 1 283 ? -53.351 -14.149 92.620 1.00 90.94 283 GLU A N 1
ATOM 2184 C CA . GLU A 1 283 ? -54.410 -13.219 92.998 1.00 90.94 283 GLU A CA 1
ATOM 2185 C C . GLU A 1 283 ? -53.817 -11.809 93.140 1.00 90.94 283 GLU A C 1
ATOM 2187 O O . GLU A 1 283 ? -52.761 -11.635 93.760 1.00 90.94 283 GLU A O 1
ATOM 2192 N N . ILE A 1 284 ? -54.476 -10.811 92.549 1.00 91.12 284 ILE A N 1
ATOM 2193 C CA . ILE A 1 284 ? -54.088 -9.397 92.631 1.00 91.12 284 ILE A CA 1
ATOM 2194 C C . ILE A 1 284 ? -55.123 -8.643 93.468 1.00 91.12 284 ILE A C 1
ATOM 2196 O O . ILE A 1 284 ? -56.279 -8.522 93.073 1.00 91.12 284 ILE A O 1
ATOM 2200 N N . ILE A 1 285 ? -54.704 -8.113 94.615 1.00 90.81 285 ILE A N 1
ATOM 2201 C CA . ILE A 1 285 ? -55.563 -7.328 95.508 1.00 90.81 285 ILE A CA 1
ATOM 2202 C C . ILE A 1 285 ? -55.160 -5.864 95.360 1.00 90.81 285 ILE A C 1
ATOM 2204 O O . ILE A 1 285 ? -54.078 -5.482 95.798 1.00 90.81 285 ILE A O 1
ATOM 2208 N N . PHE A 1 286 ? -56.016 -5.050 94.743 1.00 87.75 286 PHE A N 1
ATOM 2209 C CA . PHE A 1 286 ? 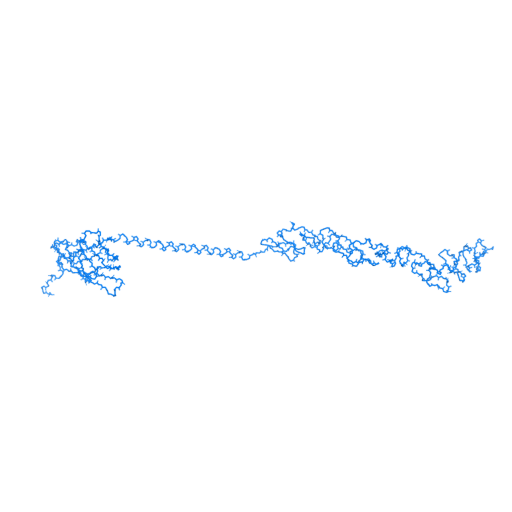-55.737 -3.623 94.531 1.00 87.75 286 PHE A CA 1
ATOM 2210 C C . PHE A 1 286 ? -55.994 -2.764 95.780 1.00 87.75 286 PHE A C 1
ATOM 2212 O O . PHE A 1 286 ? -55.534 -1.627 95.845 1.00 87.75 286 PHE A O 1
ATOM 2219 N N . GLY A 1 287 ? -56.716 -3.302 96.768 1.00 84.25 287 GLY A N 1
ATOM 2220 C CA . GLY A 1 287 ? -57.010 -2.644 98.041 1.00 84.25 287 GLY A CA 1
ATOM 2221 C C . GLY A 1 287 ? -58.496 -2.626 98.409 1.00 84.25 287 GLY A C 1
ATOM 2222 O O . GLY A 1 287 ? -59.379 -2.920 97.596 1.00 84.25 287 GLY A O 1
ATOM 2223 N N . GLU A 1 288 ? -58.749 -2.271 99.666 1.00 82.00 288 GLU A N 1
ATOM 2224 C CA . GLU A 1 288 ? -60.068 -1.915 100.192 1.00 82.00 288 GLU A CA 1
ATOM 2225 C C . GLU A 1 288 ? -60.167 -0.380 100.242 1.00 82.00 288 GLU A C 1
ATOM 2227 O O . GLU A 1 288 ? -59.161 0.288 100.479 1.00 82.00 288 GLU A O 1
ATOM 2232 N N . ASP A 1 289 ? -61.350 0.183 99.984 1.00 83.88 289 ASP A N 1
ATOM 2233 C CA . ASP A 1 289 ? -61.593 1.632 99.940 1.00 83.88 289 ASP A CA 1
ATOM 2234 C C . ASP A 1 289 ? -60.779 2.396 98.876 1.00 83.88 289 ASP A C 1
ATOM 2236 O O . ASP A 1 289 ? -60.118 3.398 99.149 1.00 83.88 289 ASP A O 1
ATOM 2240 N N . ILE A 1 290 ? -60.873 1.967 97.619 1.00 88.81 290 ILE A N 1
ATOM 2241 C CA . ILE A 1 290 ? -60.250 2.641 96.471 1.00 88.81 290 ILE A CA 1
ATOM 2242 C C . ILE A 1 290 ? -61.143 3.788 95.962 1.00 88.81 290 ILE A C 1
ATOM 2244 O O . ILE A 1 290 ? -62.365 3.649 95.877 1.00 88.81 290 ILE A O 1
ATOM 2248 N N . ASP A 1 291 ? -60.559 4.930 95.591 1.00 87.38 291 ASP A N 1
ATOM 2249 C CA . ASP A 1 291 ? -61.315 6.053 95.022 1.00 87.38 291 ASP A CA 1
ATOM 2250 C C . ASP A 1 291 ? -61.840 5.746 93.604 1.00 87.38 291 ASP A C 1
ATOM 2252 O O . ASP A 1 291 ? -61.114 5.275 92.726 1.00 87.38 291 ASP A O 1
ATOM 2256 N N . VAL A 1 292 ? -63.118 6.055 93.360 1.00 87.25 292 VAL A N 1
ATOM 2257 C CA . VAL A 1 292 ? -63.760 5.879 92.046 1.00 87.25 292 VAL A CA 1
ATOM 2258 C C . VAL A 1 292 ? -63.171 6.872 91.030 1.00 87.25 292 VAL A C 1
ATOM 2260 O O . VAL A 1 292 ? -63.017 8.056 91.320 1.00 87.25 292 VAL A O 1
ATOM 2263 N N . ASN A 1 293 ? -62.892 6.405 89.810 1.00 86.00 293 ASN A N 1
ATOM 2264 C CA . ASN A 1 293 ? -62.151 7.079 88.730 1.00 86.00 293 ASN A CA 1
ATOM 2265 C C . ASN A 1 293 ? -60.664 7.344 89.007 1.00 86.00 293 ASN A C 1
ATOM 2267 O O . ASN A 1 293 ? -60.035 8.086 88.251 1.00 86.00 293 ASN A O 1
ATOM 2271 N N . LEU A 1 294 ? -60.086 6.742 90.048 1.00 88.81 294 LEU A N 1
ATOM 2272 C CA . LEU A 1 294 ? -58.647 6.782 90.270 1.00 88.81 294 LEU A CA 1
ATOM 2273 C C . LEU A 1 294 ? -58.011 5.467 89.818 1.00 88.81 294 LEU A C 1
ATOM 2275 O O . LEU A 1 294 ? -58.353 4.395 90.319 1.00 88.81 294 LEU A O 1
ATOM 2279 N N . GLN A 1 295 ? -57.067 5.561 88.883 1.00 90.44 295 GLN A N 1
ATOM 2280 C CA . GLN A 1 295 ? -56.330 4.406 88.385 1.00 90.44 295 GLN A CA 1
ATOM 2281 C C . GLN A 1 295 ? -55.441 3.825 89.488 1.00 90.44 295 GLN A C 1
ATOM 2283 O O . GLN A 1 295 ? -54.610 4.524 90.068 1.00 90.44 295 GLN A O 1
ATOM 2288 N N . GLN A 1 296 ? -55.604 2.534 89.743 1.00 91.19 296 GLN A N 1
ATOM 2289 C CA . GLN A 1 296 ? -54.733 1.744 90.599 1.00 91.19 296 GLN A CA 1
ATOM 2290 C C . GLN A 1 296 ? -53.777 0.931 89.745 1.00 91.19 296 GLN A C 1
ATOM 2292 O O . GLN A 1 296 ? -54.133 0.484 88.654 1.00 91.19 296 GLN A O 1
ATOM 2297 N N . ARG A 1 297 ? -52.565 0.733 90.260 1.00 92.19 297 ARG A N 1
ATOM 2298 C CA . ARG A 1 297 ? -51.501 0.003 89.578 1.00 92.19 297 ARG A CA 1
ATOM 2299 C C . ARG A 1 297 ? -50.976 -1.102 90.474 1.00 92.19 297 ARG A C 1
ATOM 2301 O O . ARG A 1 297 ? -50.491 -0.821 91.564 1.00 92.19 297 ARG A O 1
ATOM 2308 N N . GLU A 1 298 ? -50.972 -2.316 89.950 1.00 92.69 298 GLU A N 1
ATOM 2309 C CA . GLU A 1 298 ? -50.280 -3.463 90.533 1.00 92.69 298 GLU A CA 1
ATOM 2310 C C . GLU A 1 298 ? -49.339 -4.095 89.512 1.00 92.69 298 GLU A C 1
ATOM 2312 O O . GLU A 1 298 ? -49.490 -3.916 88.304 1.00 92.69 298 GLU A O 1
ATOM 2317 N N . LEU A 1 299 ? -48.349 -4.833 90.009 1.00 91.62 299 LEU A N 1
ATOM 2318 C CA . LEU A 1 299 ? -47.348 -5.489 89.172 1.00 91.62 299 LEU A CA 1
ATOM 2319 C C . LEU A 1 299 ? -47.556 -7.000 89.163 1.00 91.62 299 LEU A C 1
ATOM 2321 O O . LEU A 1 299 ? -47.556 -7.654 90.213 1.00 91.62 299 LEU A O 1
ATOM 2325 N N . LEU A 1 300 ? -47.646 -7.559 87.959 1.00 93.12 300 LEU A N 1
ATOM 2326 C CA . LEU A 1 300 ? -47.668 -8.994 87.715 1.00 93.12 300 LEU A CA 1
ATOM 2327 C C . LEU A 1 300 ? -46.452 -9.383 86.875 1.00 93.12 300 LEU A C 1
ATOM 2329 O O . LEU A 1 300 ? -46.289 -8.940 85.745 1.00 93.12 300 LEU A O 1
ATOM 2333 N N . CYS A 1 301 ? -45.607 -10.259 87.402 1.00 92.69 301 CYS A N 1
ATOM 2334 C CA . CYS A 1 301 ? -44.506 -10.842 86.643 1.00 92.69 301 CYS A CA 1
ATOM 2335 C C . CYS A 1 301 ? -44.959 -12.168 86.039 1.00 92.69 301 CYS A C 1
ATOM 2337 O O . CYS A 1 301 ? -45.362 -13.067 86.778 1.00 92.69 301 CYS A O 1
ATOM 2339 N N . VAL A 1 302 ? -44.845 -12.306 84.718 1.00 93.25 302 VAL A N 1
ATOM 2340 C CA . VAL A 1 302 ? -45.160 -13.543 83.990 1.00 93.25 302 VAL A CA 1
ATOM 2341 C C . VAL A 1 302 ? -43.878 -14.110 83.398 1.00 93.25 302 VAL A C 1
ATOM 2343 O O . VAL A 1 302 ? -43.161 -13.405 82.690 1.00 93.25 302 VAL A O 1
ATOM 2346 N N . GLY A 1 303 ? -43.601 -15.381 83.671 1.00 91.62 303 GLY A N 1
ATOM 2347 C CA . GLY A 1 303 ? -42.408 -16.095 83.231 1.00 91.62 303 GLY A CA 1
ATOM 2348 C C . GLY A 1 303 ? -42.696 -17.259 82.290 1.00 91.62 303 GLY A C 1
ATOM 2349 O O . GLY A 1 303 ? -43.765 -17.875 82.330 1.00 91.62 303 GLY A O 1
ATOM 2350 N N . ASN A 1 304 ? -41.705 -17.572 81.456 1.00 92.62 304 ASN A N 1
ATOM 2351 C CA . ASN A 1 304 ? -41.723 -18.686 80.515 1.00 92.62 304 ASN A CA 1
ATOM 2352 C C . ASN A 1 304 ? -40.702 -19.759 80.913 1.00 92.62 304 ASN A C 1
ATOM 2354 O O . ASN A 1 304 ? -39.495 -19.544 80.797 1.00 92.62 304 ASN A O 1
ATOM 2358 N N . THR A 1 305 ? -41.166 -20.934 81.341 1.00 89.12 305 THR A N 1
ATOM 2359 C CA . THR A 1 305 ? -40.293 -22.078 81.666 1.00 89.12 305 THR A CA 1
ATOM 2360 C C . THR A 1 305 ? -40.132 -23.068 80.510 1.00 89.12 305 THR A C 1
ATOM 2362 O O . THR A 1 305 ? -39.392 -24.046 80.635 1.00 89.12 305 THR A O 1
ATOM 2365 N N . SER A 1 306 ? -40.778 -22.818 79.367 1.00 88.69 306 SER A N 1
ATOM 2366 C CA . SER A 1 306 ? -40.655 -23.658 78.175 1.00 88.69 306 SER A CA 1
ATOM 2367 C C . SER A 1 306 ? -39.318 -23.432 77.468 1.00 88.69 306 SER A C 1
ATOM 2369 O O . SER A 1 306 ? -38.677 -22.397 77.625 1.00 88.69 306 SER A O 1
ATOM 2371 N N . LYS A 1 307 ? -38.922 -24.379 76.609 1.00 86.12 307 LYS A N 1
ATOM 2372 C CA . LYS A 1 307 ? -37.704 -24.274 75.783 1.00 86.12 307 LYS A CA 1
ATOM 2373 C C . LYS A 1 307 ? -37.848 -23.346 74.568 1.00 86.12 307 LYS A C 1
ATOM 2375 O O . LYS A 1 307 ? -36.898 -23.202 73.801 1.00 86.12 307 LYS A O 1
ATOM 2380 N N . HIS A 1 308 ? -39.026 -22.766 74.342 1.00 85.75 308 HIS A N 1
ATOM 2381 C CA . HIS A 1 308 ? -39.342 -21.979 73.149 1.00 85.75 308 HIS A CA 1
ATOM 2382 C C . HIS A 1 308 ? -39.844 -20.587 73.529 1.00 85.75 308 HIS A C 1
ATOM 2384 O O . HIS A 1 308 ? -40.322 -20.374 74.638 1.00 85.75 308 HIS A O 1
ATOM 2390 N N . ASN A 1 309 ? -39.775 -19.637 72.596 1.00 86.50 309 ASN A N 1
ATOM 2391 C CA . ASN A 1 309 ? -40.354 -18.314 72.813 1.00 86.50 309 ASN A CA 1
ATOM 2392 C C . ASN A 1 309 ? -41.879 -18.422 72.946 1.00 86.50 309 ASN A C 1
ATOM 2394 O O . ASN A 1 309 ? -42.529 -19.142 72.180 1.00 86.50 309 ASN A O 1
ATOM 2398 N N . MET A 1 310 ? -42.442 -17.693 73.904 1.00 87.12 310 MET A N 1
ATOM 2399 C CA . MET A 1 310 ? -43.862 -17.724 74.227 1.00 87.12 310 MET A CA 1
ATOM 2400 C C . MET A 1 310 ? -44.450 -16.323 74.134 1.00 87.12 310 MET A C 1
ATOM 2402 O O . MET A 1 310 ? -43.964 -15.389 74.760 1.00 87.12 310 MET A O 1
ATOM 2406 N N . LYS A 1 311 ? -45.514 -16.175 73.352 1.00 89.81 311 LYS A N 1
ATOM 2407 C CA . LYS A 1 311 ? -46.281 -14.938 73.272 1.00 89.81 311 LYS A CA 1
ATOM 2408 C C . LYS A 1 311 ? -47.265 -14.881 74.440 1.00 89.81 311 LYS A C 1
ATOM 2410 O O . LYS A 1 311 ? -48.042 -15.817 74.600 1.00 89.81 311 LYS A O 1
ATOM 2415 N N . ILE A 1 312 ? -47.237 -13.801 75.215 1.00 89.38 312 ILE A N 1
ATOM 2416 C CA . ILE A 1 312 ? -48.154 -13.537 76.329 1.00 89.38 312 ILE A CA 1
ATOM 2417 C C . ILE A 1 312 ? -49.023 -12.328 75.995 1.00 89.38 312 ILE A C 1
ATOM 2419 O O . ILE A 1 312 ? -48.521 -11.303 75.529 1.00 89.38 312 ILE A O 1
ATOM 2423 N N . GLN A 1 313 ? -50.320 -12.454 76.251 1.00 90.19 313 GLN A N 1
ATOM 2424 C CA . GLN A 1 313 ? -51.312 -11.391 76.137 1.00 90.19 313 GLN A CA 1
ATOM 2425 C C . GLN A 1 313 ? -52.305 -11.495 77.299 1.00 90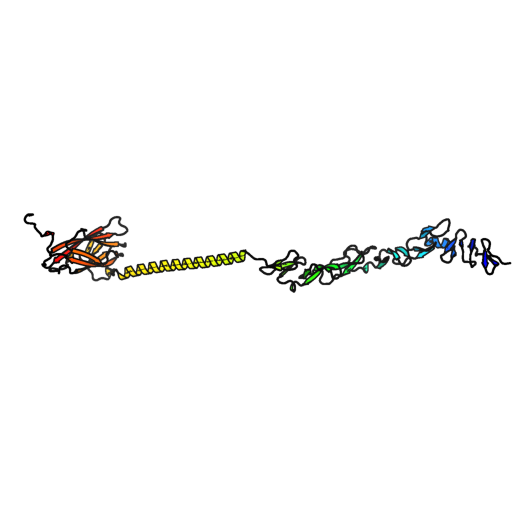.19 313 GLN A C 1
ATOM 2427 O O . GLN A 1 313 ? -52.637 -12.597 77.728 1.00 90.19 313 GLN A O 1
ATOM 2432 N N . MET A 1 314 ? -52.793 -10.362 77.799 1.00 87.62 314 MET A N 1
ATOM 2433 C CA . MET A 1 314 ? -53.804 -10.319 78.858 1.00 87.62 314 MET A CA 1
ATOM 2434 C C . MET A 1 314 ? -55.114 -9.756 78.316 1.00 87.62 314 MET A C 1
ATOM 2436 O O . MET A 1 314 ? -55.122 -8.797 77.546 1.00 87.62 314 MET A O 1
ATOM 2440 N N . THR A 1 315 ? -56.224 -10.379 78.697 1.00 85.62 315 THR A N 1
ATOM 2441 C CA . THR A 1 315 ? -57.577 -10.022 78.247 1.00 85.62 315 THR A CA 1
ATOM 2442 C C . THR A 1 315 ? -58.585 -10.291 79.356 1.00 85.62 315 THR A C 1
ATOM 2444 O O . THR A 1 315 ? -58.428 -11.251 80.100 1.00 85.62 315 THR A O 1
ATOM 2447 N N . THR A 1 316 ? -59.637 -9.489 79.477 1.00 83.06 316 THR A N 1
ATOM 2448 C CA . THR A 1 316 ? -60.766 -9.763 80.382 1.00 83.06 316 THR A CA 1
ATOM 2449 C C . THR A 1 316 ? -61.845 -10.586 79.669 1.00 83.06 316 THR A C 1
ATOM 2451 O O . THR A 1 316 ? -61.916 -10.604 78.441 1.00 83.06 316 THR A O 1
ATOM 2454 N N . LYS A 1 317 ? -62.681 -11.308 80.429 1.00 68.25 317 LYS A N 1
ATOM 2455 C CA . LYS A 1 317 ? -63.712 -12.216 79.883 1.00 68.25 317 LYS A CA 1
ATOM 2456 C C . LYS A 1 317 ? -64.863 -11.508 79.154 1.00 68.25 317 LYS A C 1
ATOM 2458 O O . LYS A 1 317 ? -65.491 -12.129 78.301 1.00 68.25 317 LYS A O 1
ATOM 2463 N N . SER A 1 318 ? -65.128 -10.238 79.461 1.00 63.25 318 SER A N 1
ATOM 2464 C CA . SER A 1 318 ? -66.292 -9.503 78.952 1.00 63.25 318 SER A CA 1
ATOM 2465 C C . SER A 1 318 ? -65.880 -8.219 78.235 1.00 63.25 318 SER A C 1
ATOM 2467 O O . SER A 1 318 ? -65.099 -7.428 78.754 1.00 63.25 318 SER A O 1
ATOM 2469 N N . ALA A 1 319 ? -66.440 -8.000 77.042 1.00 57.38 319 ALA A N 1
ATOM 2470 C CA . ALA A 1 319 ? -66.234 -6.788 76.242 1.00 57.38 319 ALA A CA 1
ATOM 2471 C C . ALA A 1 319 ? -67.083 -5.589 76.718 1.00 57.38 319 ALA A C 1
ATOM 2473 O O . ALA A 1 319 ? -66.853 -4.463 76.290 1.00 57.38 319 ALA A O 1
ATOM 2474 N N . THR A 1 320 ? -68.057 -5.828 77.598 1.00 56.44 320 THR A N 1
ATOM 2475 C CA . THR A 1 320 ? -68.982 -4.826 78.144 1.00 56.44 320 THR A CA 1
ATOM 2476 C C . THR A 1 320 ? -68.929 -4.881 79.663 1.00 56.44 320 THR A C 1
ATOM 2478 O O . THR A 1 320 ? -69.766 -5.505 80.309 1.00 56.44 320 THR A O 1
ATOM 2481 N N . ILE A 1 321 ? -67.882 -4.290 80.224 1.00 66.75 321 ILE A N 1
ATOM 2482 C CA . ILE A 1 321 ? -67.749 -4.101 81.664 1.00 66.75 321 ILE A CA 1
ATOM 2483 C C . ILE A 1 321 ? -67.931 -2.611 81.917 1.00 66.75 321 ILE A C 1
ATOM 2485 O O . ILE A 1 321 ? -67.066 -1.809 81.581 1.00 66.75 321 ILE A O 1
ATOM 2489 N N . GLU A 1 322 ? -69.075 -2.236 82.479 1.00 73.12 322 GLU A N 1
ATOM 2490 C CA . GLU A 1 322 ? -69.392 -0.832 82.786 1.00 73.12 322 GLU A CA 1
ATOM 2491 C C . GLU A 1 322 ? -68.868 -0.405 84.168 1.00 73.12 322 GLU A C 1
ATOM 2493 O O . GLU A 1 322 ? -68.860 0.779 84.501 1.00 73.12 322 GLU A O 1
ATOM 2498 N N . LYS A 1 323 ? -68.389 -1.370 84.965 1.00 83.75 323 LYS A N 1
ATOM 2499 C CA . LYS A 1 323 ? -67.973 -1.176 86.360 1.00 83.75 323 LYS A CA 1
ATOM 2500 C C . LYS A 1 323 ? -66.515 -0.771 86.528 1.00 83.75 323 LYS A C 1
ATOM 2502 O O . LYS A 1 323 ? -66.178 -0.086 87.494 1.00 83.75 323 LYS A O 1
ATOM 2507 N N . TYR A 1 324 ? -65.641 -1.199 85.619 1.00 86.56 324 TYR A N 1
ATOM 2508 C CA . TYR A 1 324 ? -64.212 -0.918 85.687 1.00 86.56 324 TYR A CA 1
ATOM 2509 C C . TYR A 1 324 ? -63.550 -0.930 84.310 1.00 86.56 324 TYR A C 1
ATOM 2511 O O . TYR A 1 324 ? -63.997 -1.617 83.394 1.00 86.56 324 TYR A O 1
ATOM 2519 N N . THR A 1 325 ? -62.434 -0.213 84.183 1.00 86.94 325 THR A N 1
ATOM 2520 C CA . THR A 1 325 ? -61.511 -0.354 83.049 1.00 86.94 325 THR A CA 1
ATOM 2521 C C . THR A 1 325 ? -60.301 -1.176 83.470 1.00 86.94 325 THR A C 1
ATOM 2523 O O . THR A 1 325 ? -59.753 -0.930 84.544 1.00 86.94 325 THR A O 1
ATOM 2526 N N . PHE A 1 326 ? -59.864 -2.109 82.623 1.00 88.94 326 PHE A N 1
ATOM 2527 C CA . PHE A 1 326 ? -58.678 -2.940 82.843 1.00 88.94 326 PHE A CA 1
ATOM 2528 C C . PHE A 1 326 ? -57.713 -2.799 81.675 1.00 88.94 326 PHE A C 1
ATOM 2530 O O . PHE A 1 326 ? -58.088 -3.019 80.522 1.00 88.94 326 PHE A O 1
ATOM 2537 N N . GLU A 1 327 ? -56.465 -2.470 81.978 1.00 89.06 327 GLU A N 1
ATOM 2538 C CA . GLU A 1 327 ? -55.398 -2.347 80.993 1.00 89.06 327 GLU A CA 1
ATOM 2539 C C . GLU A 1 327 ? -54.126 -3.023 81.504 1.00 89.06 327 GLU A C 1
ATOM 2541 O O . GLU A 1 327 ? -53.832 -2.998 82.697 1.00 89.06 327 GLU A O 1
ATOM 2546 N N . SER A 1 328 ? -53.359 -3.624 80.593 1.00 89.25 328 SER A N 1
ATOM 2547 C CA . SER A 1 328 ? -52.029 -4.153 80.891 1.00 89.25 328 SER A CA 1
ATOM 2548 C C . SER A 1 328 ? -50.970 -3.439 80.056 1.00 89.25 328 SER A C 1
ATOM 2550 O O . SER A 1 328 ? -51.169 -3.185 78.862 1.00 89.25 328 SER A O 1
ATOM 2552 N N . ASN A 1 329 ? -49.821 -3.162 80.664 1.00 87.00 329 ASN A N 1
ATOM 2553 C CA . ASN A 1 329 ? -48.646 -2.623 79.992 1.00 87.00 329 ASN A CA 1
ATOM 2554 C C . ASN A 1 329 ? -47.425 -3.514 80.299 1.00 87.00 329 ASN A C 1
ATOM 2556 O O . ASN A 1 329 ? -47.024 -3.577 81.458 1.00 87.00 329 ASN A O 1
ATOM 2560 N N . PRO A 1 330 ? -46.845 -4.227 79.315 1.00 87.69 330 PRO A N 1
ATOM 2561 C CA . PRO A 1 330 ? -47.207 -4.232 77.897 1.00 87.69 330 PRO A CA 1
ATOM 2562 C C . PRO A 1 330 ? -48.533 -4.968 77.609 1.00 87.69 330 PRO A C 1
ATOM 2564 O O . PRO A 1 330 ? -48.970 -5.848 78.351 1.00 87.69 330 PRO A O 1
ATOM 2567 N N . LYS A 1 331 ? -49.183 -4.643 76.482 1.00 86.12 331 LYS A N 1
ATOM 2568 C CA . LYS A 1 331 ? -50.392 -5.361 76.009 1.00 86.12 331 LYS A CA 1
ATOM 2569 C C . LYS A 1 331 ? -50.071 -6.760 75.479 1.00 86.12 331 LYS A C 1
ATOM 2571 O O . LYS A 1 331 ? -50.902 -7.666 75.530 1.00 86.12 331 LYS A O 1
ATOM 2576 N N . ILE A 1 332 ? -48.875 -6.916 74.917 1.00 86.31 332 ILE A N 1
ATOM 2577 C CA . ILE A 1 332 ? -48.403 -8.137 74.273 1.00 86.31 332 ILE A CA 1
ATOM 2578 C C . ILE A 1 332 ? -46.885 -8.203 74.389 1.00 86.31 332 ILE A C 1
ATOM 2580 O O . ILE A 1 332 ? -46.208 -7.196 74.200 1.00 86.31 332 ILE A O 1
ATOM 2584 N N . VAL A 1 333 ? -46.340 -9.379 74.678 1.00 88.75 333 VAL A N 1
ATOM 2585 C CA . VAL A 1 333 ? -44.886 -9.575 74.758 1.00 88.75 333 VAL A CA 1
ATOM 2586 C C . VAL A 1 333 ? -44.516 -10.971 74.280 1.00 88.75 333 VAL A C 1
ATOM 2588 O O . VAL A 1 333 ? -45.305 -11.909 74.391 1.00 88.75 333 VAL A O 1
ATOM 2591 N N . VAL A 1 334 ? -43.313 -11.115 73.730 1.00 87.38 334 VAL A N 1
ATOM 2592 C CA . VAL A 1 334 ? -42.722 -12.416 73.409 1.00 87.38 334 VAL A CA 1
ATOM 2593 C C . VAL A 1 334 ? -41.634 -12.700 74.437 1.00 87.38 334 VAL A C 1
ATOM 2595 O O . VAL A 1 334 ? -40.602 -12.042 74.436 1.00 87.38 334 VAL A O 1
ATOM 2598 N N . LEU A 1 335 ? -41.878 -13.675 75.310 1.00 87.31 335 LEU A N 1
ATOM 2599 C CA . LEU A 1 335 ? -40.969 -14.114 76.364 1.00 87.31 335 LEU A CA 1
ATOM 2600 C C . LEU A 1 335 ? -40.018 -15.205 75.858 1.00 87.31 335 LEU A C 1
ATOM 2602 O O . LEU A 1 335 ? -40.491 -16.281 75.469 1.00 87.31 335 LEU A O 1
ATOM 2606 N N . PRO A 1 336 ? -38.694 -14.997 75.906 1.00 88.81 336 PRO A N 1
ATOM 2607 C CA . PRO A 1 336 ? -37.717 -16.062 75.704 1.00 88.81 336 PRO A CA 1
ATOM 2608 C C . PRO A 1 336 ? -37.776 -17.151 76.785 1.00 88.81 336 PRO A C 1
ATOM 2610 O O . PRO A 1 336 ? -38.345 -16.969 77.861 1.00 88.81 336 PRO A O 1
ATOM 2613 N N . SER A 1 337 ? -37.169 -18.302 76.496 1.00 90.31 337 SER A N 1
ATOM 2614 C CA . SER A 1 337 ?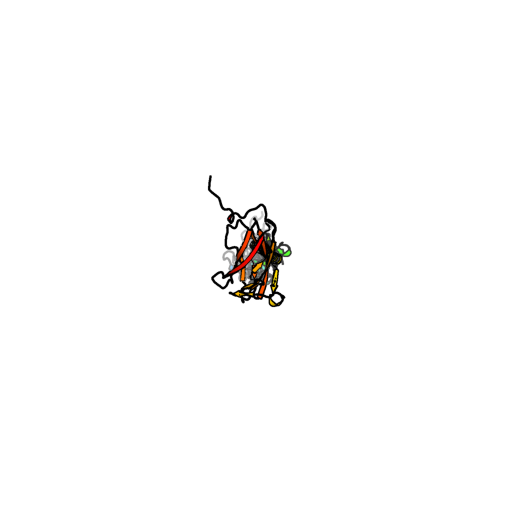 -37.021 -19.409 77.452 1.00 90.31 337 SER A CA 1
ATOM 2615 C C . SER A 1 337 ? -36.243 -18.965 78.697 1.00 90.31 337 SER A C 1
ATOM 2617 O O . SER A 1 337 ? -35.088 -18.558 78.584 1.00 90.31 337 SER A O 1
ATOM 2619 N N . GLY A 1 338 ? -36.825 -19.127 79.887 1.00 89.38 338 GLY A N 1
ATOM 2620 C CA . GLY A 1 338 ? -36.183 -18.802 81.167 1.00 89.38 338 GLY A CA 1
ATOM 2621 C C . GLY A 1 338 ? -36.268 -17.326 81.578 1.00 89.38 338 GLY A C 1
ATOM 2622 O O . GLY A 1 338 ? -35.721 -16.950 82.620 1.00 89.38 338 GLY A O 1
ATOM 2623 N N . GLU A 1 339 ? -36.961 -16.498 80.796 1.00 92.31 339 GLU A N 1
ATOM 2624 C CA . GLU A 1 339 ? -37.181 -15.079 81.082 1.00 92.31 339 GLU A CA 1
ATOM 2625 C C . GLU A 1 339 ? -38.607 -14.799 81.564 1.00 92.31 339 GLU A C 1
ATOM 2627 O O . GLU A 1 339 ? -39.545 -15.562 81.309 1.00 92.31 339 GLU A O 1
ATOM 2632 N N . ALA A 1 340 ? -38.750 -13.685 82.276 1.00 91.94 340 ALA A N 1
ATOM 2633 C CA . ALA A 1 340 ? -40.014 -13.120 82.708 1.00 91.94 340 ALA A CA 1
ATOM 2634 C C . ALA A 1 340 ? -40.124 -11.652 82.288 1.00 91.94 340 ALA A C 1
ATOM 2636 O O . ALA A 1 340 ? -39.116 -10.969 82.103 1.00 91.94 340 ALA A O 1
ATOM 2637 N N . CYS A 1 341 ? -41.362 -11.187 82.133 1.00 91.69 341 CYS A N 1
ATOM 2638 C CA . CYS A 1 341 ? -41.693 -9.789 81.882 1.00 91.69 341 CYS A CA 1
ATOM 2639 C C . CYS A 1 341 ? -42.567 -9.261 83.013 1.00 91.69 341 CYS A C 1
ATOM 2641 O O . CYS A 1 341 ? -43.451 -9.965 83.515 1.00 91.69 341 CYS A O 1
ATOM 2643 N N . GLU A 1 342 ? -42.297 -8.023 83.405 1.00 91.56 342 GLU A N 1
ATOM 2644 C CA . GLU A 1 342 ? -43.128 -7.262 84.324 1.00 91.56 342 GLU A CA 1
ATOM 2645 C C . GLU A 1 342 ? -44.285 -6.607 83.561 1.00 91.56 342 GLU A C 1
ATOM 2647 O O . GLU A 1 342 ? -44.072 -5.868 82.602 1.00 91.56 342 GLU A O 1
ATOM 2652 N N . PHE A 1 343 ? -45.510 -6.902 83.989 1.00 91.25 343 PHE A N 1
ATOM 2653 C CA . PHE A 1 343 ? -46.726 -6.269 83.505 1.00 91.25 343 PHE A CA 1
ATOM 2654 C C . PHE A 1 343 ? -47.263 -5.321 84.570 1.00 91.25 343 PHE A C 1
ATOM 2656 O O . PHE A 1 343 ? -47.562 -5.740 85.691 1.00 91.25 343 PHE A O 1
ATOM 2663 N N . GLU A 1 344 ? -47.451 -4.061 84.196 1.00 90.69 344 GLU A N 1
ATOM 2664 C CA . GLU A 1 344 ? -48.267 -3.126 84.957 1.00 90.69 344 GLU A CA 1
ATOM 2665 C C . GLU A 1 344 ? -49.736 -3.425 84.660 1.00 90.69 344 GLU A C 1
ATOM 2667 O O . GLU A 1 344 ? -50.197 -3.276 83.526 1.00 90.69 344 GLU A O 1
ATOM 2672 N N . ILE A 1 345 ? -50.463 -3.874 85.678 1.00 91.50 345 ILE A N 1
ATOM 2673 C CA . ILE A 1 345 ? -51.904 -4.088 85.626 1.00 91.50 345 ILE A CA 1
ATOM 2674 C C . ILE A 1 345 ? -52.575 -2.846 86.195 1.00 91.50 345 ILE A C 1
ATOM 2676 O O . ILE A 1 345 ? -52.364 -2.484 87.355 1.00 91.50 345 ILE A O 1
ATOM 2680 N N . LEU A 1 346 ? -53.370 -2.192 85.359 1.00 91.56 346 LEU A N 1
ATOM 2681 C CA . LEU A 1 346 ? -54.026 -0.931 85.652 1.00 91.56 346 LEU A CA 1
ATOM 2682 C C . LEU A 1 346 ? -55.531 -1.158 85.726 1.00 91.56 346 LEU A C 1
ATOM 2684 O O . LEU A 1 346 ? -56.141 -1.622 84.760 1.00 91.56 346 LEU A O 1
ATOM 2688 N N . ILE A 1 347 ? -56.131 -0.810 86.862 1.00 90.25 347 ILE A N 1
ATOM 2689 C CA . ILE A 1 347 ? -57.578 -0.890 87.061 1.00 90.25 347 ILE A CA 1
ATOM 2690 C C . ILE A 1 347 ? -58.141 0.460 87.492 1.00 90.25 347 ILE A C 1
ATOM 2692 O O . ILE A 1 347 ? -57.567 1.139 88.339 1.00 90.25 347 ILE A O 1
ATOM 2696 N N . THR A 1 348 ? -59.291 0.837 86.944 1.00 89.44 348 THR A N 1
ATOM 2697 C CA . THR A 1 348 ? -60.032 2.030 87.372 1.00 89.44 348 THR A CA 1
ATOM 2698 C C . THR A 1 348 ? -61.476 1.639 87.628 1.00 89.44 348 THR A C 1
ATOM 2700 O O . THR A 1 348 ? -62.161 1.213 86.702 1.00 89.44 348 THR A O 1
ATOM 2703 N N . LEU A 1 349 ? -61.949 1.793 88.865 1.00 89.00 349 LEU A N 1
ATOM 2704 C CA . LEU A 1 349 ? -63.356 1.575 89.213 1.00 89.00 349 LEU A CA 1
ATOM 2705 C C . LEU A 1 349 ? -64.191 2.774 88.748 1.00 89.00 349 LEU A C 1
ATOM 2707 O O . LEU A 1 349 ? -63.804 3.916 88.987 1.00 89.00 349 LEU A O 1
ATOM 2711 N N . ILE A 1 350 ? -65.321 2.537 88.082 1.00 88.81 350 ILE A N 1
ATOM 2712 C CA . ILE A 1 350 ? -66.170 3.585 87.481 1.00 88.81 350 ILE A CA 1
ATOM 2713 C C . ILE A 1 350 ? -67.346 3.955 88.402 1.00 88.81 350 ILE A C 1
ATOM 2715 O O . ILE A 1 350 ? -67.821 5.098 88.365 1.00 88.81 350 ILE A O 1
ATOM 2719 N N . CYS A 1 351 ? -67.765 3.027 89.267 1.00 86.50 351 CYS A N 1
ATOM 2720 C CA . CYS A 1 351 ? -68.863 3.159 90.225 1.00 86.50 351 CYS A CA 1
ATOM 2721 C C . CYS A 1 351 ? -68.507 2.564 91.600 1.00 86.50 351 CYS A C 1
ATOM 2723 O O . CYS A 1 351 ? -67.441 1.975 91.779 1.00 86.50 351 CYS A O 1
ATOM 2725 N N . THR A 1 352 ? -69.407 2.738 92.570 1.00 88.06 352 THR A N 1
ATOM 2726 C CA . THR A 1 352 ? -69.318 2.147 93.910 1.00 88.06 352 THR A CA 1
ATOM 2727 C C . THR A 1 352 ? -69.611 0.654 93.813 1.00 88.06 352 THR A C 1
ATOM 2729 O O . THR A 1 352 ? -70.769 0.297 93.669 1.00 88.06 352 THR A O 1
ATOM 2732 N N . THR A 1 353 ? -68.597 -0.207 93.838 1.00 86.50 353 THR A N 1
ATOM 2733 C CA . THR A 1 353 ? -68.744 -1.654 93.644 1.00 86.50 353 THR A CA 1
ATOM 2734 C C . THR A 1 353 ? -67.647 -2.447 94.367 1.00 86.50 353 THR A C 1
ATOM 2736 O O . THR A 1 353 ? -66.581 -1.922 94.713 1.00 86.50 353 THR A O 1
ATOM 2739 N N . LYS A 1 354 ? -67.904 -3.742 94.577 1.00 86.88 354 LYS A N 1
ATOM 2740 C CA . LYS A 1 354 ? -66.924 -4.727 95.041 1.00 86.88 354 LYS A CA 1
ATOM 2741 C C . LYS A 1 354 ? -66.699 -5.759 93.942 1.00 86.88 354 LYS A C 1
ATOM 2743 O O . LYS A 1 354 ? -67.586 -6.550 93.635 1.00 86.88 354 LYS A O 1
ATOM 2748 N N . ILE A 1 355 ? -65.493 -5.773 93.387 1.00 86.62 355 ILE A N 1
ATOM 2749 C CA . ILE A 1 355 ? -65.115 -6.652 92.280 1.00 86.62 355 ILE A CA 1
ATOM 2750 C C . ILE A 1 355 ? -64.328 -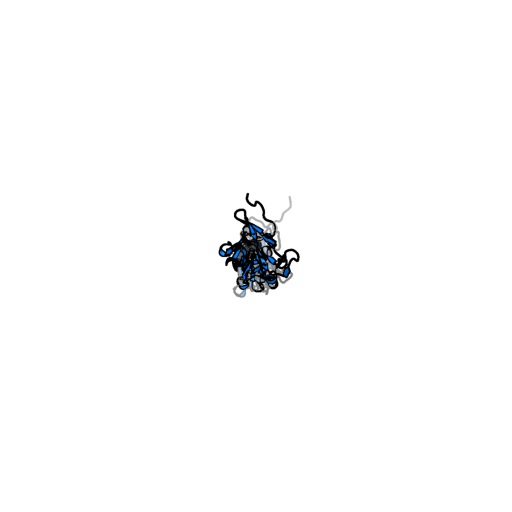7.834 92.821 1.00 86.62 355 ILE A C 1
ATOM 2752 O O . ILE A 1 355 ? -63.385 -7.666 93.597 1.00 86.62 355 ILE A O 1
ATOM 2756 N N . ASN A 1 356 ? -64.714 -9.024 92.377 1.00 87.38 356 ASN A N 1
ATOM 2757 C CA . ASN A 1 356 ? -63.938 -10.246 92.515 1.00 87.38 356 ASN A CA 1
ATOM 2758 C C . ASN A 1 356 ? -64.086 -11.039 91.211 1.00 87.38 356 ASN A C 1
ATOM 2760 O O . ASN A 1 356 ? -65.059 -11.771 91.028 1.00 87.38 356 ASN A O 1
ATOM 2764 N N . GLU A 1 357 ? -63.170 -10.805 90.275 1.00 88.12 357 GLU A N 1
ATOM 2765 C CA . GLU A 1 357 ? -63.237 -11.315 88.905 1.00 88.12 357 GLU A CA 1
ATOM 2766 C C . GLU A 1 357 ? -61.901 -11.923 88.465 1.00 88.12 357 GLU A C 1
ATOM 2768 O O . GLU A 1 357 ? -60.883 -11.791 89.139 1.00 88.12 357 GLU A O 1
ATOM 2773 N N . ASN A 1 358 ? -61.897 -12.589 87.307 1.00 89.00 358 ASN A N 1
ATOM 2774 C CA . ASN A 1 358 ? -60.695 -13.175 86.721 1.00 89.00 358 ASN A CA 1
ATOM 2775 C C . ASN A 1 358 ? -60.388 -12.528 85.368 1.00 89.00 358 ASN A C 1
ATOM 2777 O O . ASN A 1 358 ? -61.272 -12.429 84.512 1.00 89.00 358 ASN A O 1
ATOM 2781 N N . PHE A 1 359 ? -59.122 -12.189 85.123 1.00 89.12 359 PHE A N 1
ATOM 2782 C CA . PHE A 1 359 ? -58.637 -11.928 83.768 1.00 89.12 359 PHE A CA 1
ATOM 2783 C C . PHE A 1 359 ? -57.935 -13.164 83.199 1.00 89.12 359 PHE A C 1
ATOM 2785 O O . PHE A 1 359 ? -57.434 -14.027 83.921 1.00 89.12 359 PHE A O 1
ATOM 2792 N N . ILE A 1 360 ? -57.939 -13.260 81.874 1.00 89.25 360 ILE A N 1
ATOM 2793 C CA . ILE A 1 360 ? -57.349 -14.347 81.106 1.00 89.25 360 ILE A CA 1
ATOM 2794 C C . ILE A 1 360 ? -55.973 -13.913 80.611 1.00 89.25 360 ILE A C 1
ATOM 2796 O O . ILE A 1 360 ? -55.834 -12.981 79.817 1.00 89.25 360 ILE A O 1
ATOM 2800 N N . LEU A 1 361 ? -54.965 -14.657 81.038 1.00 89.19 361 LEU A N 1
ATOM 2801 C CA . LEU A 1 361 ? -53.641 -14.684 80.452 1.00 89.19 361 LEU A CA 1
ATOM 2802 C C . LEU A 1 361 ? -53.642 -15.704 79.309 1.00 89.19 361 LEU A C 1
ATOM 2804 O O . LEU A 1 361 ? -53.793 -16.908 79.516 1.00 89.19 361 LEU A O 1
ATOM 2808 N N . VAL A 1 362 ? -53.487 -15.201 78.091 1.00 88.25 362 VAL A N 1
ATOM 2809 C CA . VAL A 1 362 ? -53.372 -15.981 76.862 1.00 88.25 362 VAL A CA 1
ATOM 2810 C C . VAL A 1 362 ? -51.894 -16.213 76.589 1.00 88.25 362 VAL A C 1
ATOM 2812 O O . VAL A 1 362 ? -51.147 -15.263 76.341 1.00 88.25 362 VAL A O 1
ATOM 2815 N N . SER A 1 363 ? -51.464 -17.472 76.626 1.00 86.12 363 SER A N 1
ATOM 2816 C CA . SER A 1 363 ? -50.115 -17.865 76.246 1.00 86.12 363 SER A CA 1
ATOM 2817 C C . SER A 1 363 ? -50.115 -18.734 74.991 1.00 86.12 363 SER A C 1
ATOM 2819 O O . SER A 1 363 ? -50.864 -19.701 74.854 1.00 86.12 363 SER A O 1
ATOM 2821 N N . ASN A 1 364 ? -49.259 -18.378 74.037 1.00 83.31 364 ASN A N 1
ATOM 2822 C CA . ASN A 1 364 ? -49.072 -19.132 72.806 1.00 83.31 364 ASN A CA 1
ATOM 2823 C C . ASN A 1 364 ? -47.583 -19.412 72.614 1.00 83.31 364 ASN A C 1
ATOM 2825 O O . ASN A 1 364 ? -46.780 -18.518 72.333 1.00 83.31 364 ASN A O 1
ATOM 2829 N N . SER A 1 365 ? -47.211 -20.679 72.781 1.00 70.88 365 SER A N 1
ATOM 2830 C CA . SER A 1 365 ? -45.937 -21.171 72.275 1.00 70.88 365 SER A CA 1
ATOM 2831 C C . SER A 1 365 ? -46.138 -21.455 70.793 1.00 70.88 365 SER A C 1
ATOM 2833 O O . SER A 1 365 ? -46.928 -22.336 70.470 1.00 70.88 365 SER A O 1
ATOM 2835 N N . PHE A 1 366 ? -45.400 -20.779 69.903 1.00 66.81 366 PHE A N 1
ATOM 2836 C CA . PHE A 1 366 ? -45.492 -20.902 68.432 1.00 66.81 366 PHE A CA 1
ATOM 2837 C C . PHE A 1 366 ? -45.360 -22.346 67.879 1.00 66.81 366 PHE A C 1
ATOM 2839 O O . PHE A 1 366 ? -45.456 -22.575 66.676 1.00 66.81 366 PHE A O 1
ATOM 2846 N N . THR A 1 367 ? -45.114 -23.321 68.756 1.00 59.94 367 THR A N 1
ATOM 2847 C CA . THR A 1 367 ? -45.018 -24.761 68.502 1.00 59.94 367 THR A CA 1
ATOM 2848 C C . THR A 1 367 ? -46.309 -25.540 68.815 1.00 59.94 367 THR A C 1
ATOM 2850 O O . THR A 1 367 ? -46.539 -26.596 68.224 1.00 59.94 367 THR A O 1
ATOM 2853 N N . LYS A 1 368 ? -47.177 -25.045 69.711 1.00 63.38 368 LYS A N 1
ATOM 2854 C CA . LYS A 1 368 ? -48.455 -25.672 70.095 1.00 63.38 368 LYS A CA 1
ATOM 2855 C C . LYS A 1 368 ? -49.591 -25.068 69.254 1.00 63.38 368 LYS A C 1
ATOM 2857 O O . LYS A 1 368 ? -49.712 -23.859 69.127 1.00 63.38 368 LYS A O 1
ATOM 2862 N N . ARG A 1 369 ? -50.463 -25.911 68.681 1.00 58.47 369 ARG A N 1
ATOM 2863 C CA . ARG A 1 369 ? -51.576 -25.477 67.799 1.00 58.47 369 ARG A CA 1
ATOM 2864 C C . ARG A 1 369 ? -52.731 -24.755 68.514 1.00 58.47 369 ARG A C 1
ATOM 2866 O O . ARG A 1 369 ? -53.636 -24.290 67.830 1.00 58.47 369 ARG A O 1
ATOM 2873 N N . LYS A 1 370 ? -52.758 -24.719 69.848 1.00 72.12 370 LYS A N 1
ATOM 2874 C CA . LYS A 1 370 ? -53.847 -24.126 70.635 1.00 72.12 370 LYS A CA 1
ATOM 2875 C C . LYS A 1 370 ? -53.291 -23.122 71.633 1.00 72.12 370 LYS A C 1
ATOM 2877 O O . LYS A 1 370 ? -52.301 -23.426 72.299 1.00 72.12 370 LYS A O 1
ATOM 2882 N N . ASP A 1 371 ? -53.970 -21.985 71.737 1.00 79.31 371 ASP A N 1
ATOM 2883 C CA . ASP A 1 371 ? -53.729 -21.001 72.785 1.00 79.31 371 ASP A CA 1
ATOM 2884 C C . ASP A 1 371 ? -54.044 -21.617 74.148 1.00 79.31 371 ASP A C 1
ATOM 2886 O O . ASP A 1 371 ? -55.053 -22.305 74.333 1.00 79.31 371 ASP A O 1
ATOM 2890 N N . VAL A 1 372 ? -53.150 -21.382 75.097 1.00 83.31 372 VAL A N 1
ATOM 2891 C CA . VAL A 1 372 ? -53.308 -21.780 76.486 1.00 83.31 372 VAL A CA 1
ATOM 2892 C C . VAL A 1 372 ? -53.906 -20.589 77.226 1.00 83.31 372 VAL A C 1
ATOM 2894 O O . VAL A 1 372 ? -53.355 -19.492 77.208 1.00 83.31 372 VAL A O 1
ATOM 2897 N N . LEU A 1 373 ? -55.048 -20.804 77.871 1.00 86.81 373 LEU A N 1
ATOM 2898 C CA . LEU A 1 373 ? -55.757 -19.777 78.630 1.00 86.81 373 LEU A CA 1
ATOM 2899 C C . LEU A 1 373 ? -55.577 -20.062 80.120 1.00 86.81 373 LEU A C 1
ATOM 2901 O O . LEU A 1 373 ? -55.904 -21.156 80.584 1.00 86.81 373 LEU A O 1
ATOM 2905 N N . LYS A 1 374 ? -55.039 -19.094 80.861 1.00 88.06 374 LYS A N 1
ATOM 2906 C CA . LYS A 1 374 ? -54.859 -19.162 82.315 1.00 88.06 374 LYS A CA 1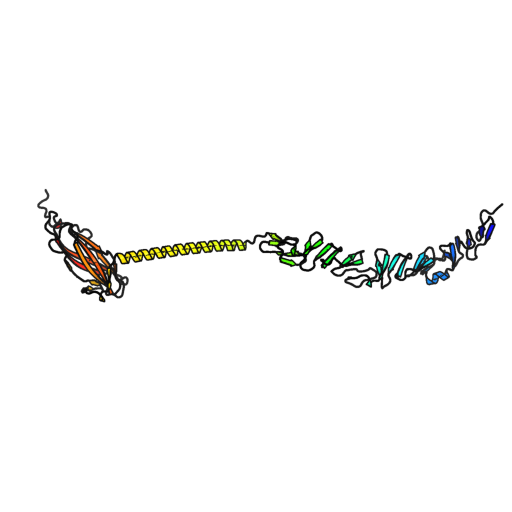
ATOM 2907 C C . LYS A 1 374 ? -55.635 -18.038 82.975 1.00 88.06 374 LYS A C 1
ATOM 2909 O O . LYS A 1 374 ? -55.571 -16.902 82.525 1.00 88.06 374 LYS A O 1
ATOM 2914 N N . GLU A 1 375 ? -56.369 -18.357 84.028 1.00 88.69 375 GLU A N 1
ATOM 2915 C CA . GLU A 1 375 ? -57.137 -17.368 84.779 1.00 88.69 375 GLU A CA 1
ATOM 2916 C C . GLU A 1 375 ? -56.334 -16.887 85.985 1.00 88.69 375 GLU A C 1
ATOM 2918 O O . GLU A 1 375 ? -55.734 -17.697 86.691 1.00 88.69 375 GLU A O 1
ATOM 2923 N N . ILE A 1 376 ? -56.329 -15.575 86.207 1.00 89.69 376 ILE A N 1
ATOM 2924 C CA . ILE A 1 376 ? -55.741 -14.932 87.384 1.00 89.69 376 ILE A CA 1
ATOM 2925 C C . ILE A 1 376 ? -56.843 -14.100 88.027 1.00 89.69 376 ILE A C 1
ATOM 2927 O O . ILE A 1 376 ? -57.495 -13.308 87.339 1.00 89.69 376 ILE A O 1
ATOM 2931 N N . SER A 1 377 ? -57.070 -14.308 89.323 1.00 90.19 377 SER A N 1
ATOM 2932 C CA . SER A 1 377 ? -58.093 -13.574 90.060 1.00 90.19 377 SER A CA 1
ATOM 2933 C C . SER A 1 377 ? -57.594 -12.189 90.448 1.00 90.19 377 SER A C 1
ATOM 2935 O O . SER A 1 377 ? -56.406 -11.968 90.698 1.00 90.19 377 SER A O 1
ATOM 2937 N N . PHE A 1 378 ? -58.509 -11.233 90.502 1.00 91.38 378 PHE A N 1
ATOM 2938 C CA . PHE A 1 378 ? -58.237 -9.921 91.050 1.00 91.38 378 PHE A CA 1
ATOM 2939 C C . PHE A 1 378 ? -59.449 -9.384 91.802 1.00 91.38 378 PHE A C 1
ATOM 2941 O O . PHE A 1 378 ? -60.602 -9.636 91.442 1.00 91.38 378 PHE A O 1
ATOM 2948 N N . SER A 1 379 ? -59.170 -8.625 92.858 1.00 90.00 379 SER A N 1
ATOM 2949 C CA . SER A 1 379 ? -60.191 -8.025 93.701 1.00 90.00 379 SER A CA 1
ATOM 2950 C C . SER A 1 379 ? -59.900 -6.561 94.005 1.00 90.00 379 SER A C 1
ATOM 2952 O O . SER A 1 379 ? -58.750 -6.128 94.135 1.00 90.00 379 SER A O 1
ATOM 2954 N N . ALA A 1 380 ? -60.975 -5.783 94.074 1.00 89.88 380 ALA A N 1
ATOM 2955 C CA . ALA A 1 380 ? -60.942 -4.354 94.340 1.00 89.88 380 ALA A CA 1
ATOM 2956 C C . ALA A 1 380 ? -62.270 -3.928 94.974 1.00 89.88 380 ALA A C 1
ATOM 2958 O O . ALA A 1 380 ? -63.336 -4.301 94.483 1.00 89.88 380 ALA A O 1
ATOM 2959 N N . THR A 1 381 ? -62.219 -3.140 96.048 1.00 89.56 381 THR A N 1
ATOM 2960 C CA . THR A 1 381 ? -63.422 -2.572 96.678 1.00 89.56 381 THR A CA 1
ATOM 2961 C C . THR A 1 381 ? -63.328 -1.053 96.647 1.00 89.56 381 THR A C 1
ATOM 2963 O O . THR A 1 381 ? -62.357 -0.489 97.148 1.00 89.56 381 THR A O 1
ATOM 2966 N N . SER A 1 382 ? -64.310 -0.376 96.051 1.00 89.62 382 SER A N 1
ATOM 2967 C CA . SER A 1 382 ? -64.349 1.091 96.032 1.00 89.62 382 SER A CA 1
ATOM 2968 C C . SER A 1 382 ? -64.865 1.675 97.347 1.00 89.62 382 SER A C 1
ATOM 2970 O O . SER A 1 382 ? -65.710 1.059 97.997 1.00 89.62 382 SER A O 1
ATOM 2972 N N . LYS A 1 383 ? -64.508 2.927 97.645 1.00 87.56 383 LYS A N 1
ATOM 2973 C CA . LYS A 1 383 ? -65.237 3.742 98.630 1.00 87.56 383 LYS A CA 1
ATOM 2974 C C . LYS A 1 383 ? -66.679 3.982 98.190 1.00 87.56 383 LYS A C 1
ATOM 2976 O O . LYS A 1 383 ? -66.972 4.058 96.996 1.00 87.56 383 LYS A O 1
ATOM 2981 N N . LEU A 1 384 ? -67.565 4.197 99.160 1.00 82.81 384 LEU A N 1
ATOM 2982 C CA . LEU A 1 384 ? -68.935 4.622 98.888 1.00 82.81 384 LEU A CA 1
ATOM 2983 C C . LEU A 1 384 ? -68.945 6.017 98.238 1.00 82.81 384 LEU A C 1
ATOM 2985 O O . LEU A 1 384 ? -68.449 6.981 98.822 1.00 82.81 384 LEU A O 1
ATOM 2989 N N . THR A 1 385 ? -69.522 6.138 97.042 1.00 84.81 385 THR A N 1
ATOM 2990 C CA . THR A 1 385 ? -69.661 7.415 96.325 1.00 84.81 385 THR A CA 1
ATOM 2991 C C . THR A 1 385 ? -71.079 7.603 95.785 1.00 84.81 385 THR A C 1
ATOM 2993 O O . THR A 1 385 ? -71.916 6.708 95.848 1.00 84.81 385 THR A O 1
ATOM 2996 N N . THR A 1 386 ? -71.362 8.771 95.205 1.00 82.00 386 THR A N 1
ATOM 2997 C CA . THR A 1 386 ? -72.644 9.050 94.532 1.00 82.00 386 THR A CA 1
ATOM 2998 C C . THR A 1 386 ? -72.820 8.307 93.203 1.00 82.00 386 THR A C 1
ATOM 3000 O O . THR A 1 386 ? -73.888 8.386 92.601 1.00 82.00 386 THR A O 1
ATOM 3003 N N . ARG A 1 387 ? -71.795 7.590 92.723 1.00 82.88 387 ARG A N 1
ATOM 3004 C CA . ARG A 1 387 ? -71.887 6.735 91.537 1.00 82.88 387 ARG A CA 1
ATOM 3005 C C . ARG A 1 387 ? -72.280 5.328 91.961 1.00 82.88 387 ARG A C 1
ATOM 3007 O O . ARG A 1 387 ? -71.452 4.617 92.522 1.00 82.88 387 ARG A O 1
ATOM 3014 N N . LEU A 1 388 ? -73.528 4.951 91.719 1.00 81.25 388 LEU A N 1
ATOM 3015 C CA . LEU A 1 388 ? -74.082 3.657 92.123 1.00 81.25 388 LEU A CA 1
ATOM 3016 C C . LEU A 1 388 ? -73.701 2.555 91.127 1.00 81.25 388 LEU A C 1
ATOM 3018 O O . LEU A 1 388 ? -73.546 2.839 89.938 1.00 81.25 388 LEU A O 1
ATOM 3022 N N . ASP A 1 389 ? -73.535 1.325 91.617 1.00 80.44 389 ASP A N 1
ATOM 3023 C CA . ASP A 1 389 ? -73.416 0.140 90.763 1.00 80.44 389 ASP A CA 1
ATOM 3024 C C . ASP A 1 389 ? -74.747 -0.070 90.016 1.00 80.44 389 ASP A C 1
ATOM 3026 O O . ASP A 1 389 ? -75.783 -0.208 90.675 1.00 80.44 389 ASP A O 1
ATOM 3030 N N . PRO A 1 390 ? -74.754 -0.087 88.669 1.00 76.12 390 PRO A N 1
ATOM 3031 C CA . PRO A 1 390 ? -75.963 -0.338 87.888 1.00 76.12 390 PRO A CA 1
ATOM 3032 C C . PRO A 1 390 ? -76.662 -1.656 88.245 1.00 76.12 390 PRO A C 1
ATOM 3034 O O . PRO A 1 390 ? -77.885 -1.732 88.148 1.00 76.12 390 PRO A O 1
ATOM 3037 N N . ASP A 1 391 ? -75.912 -2.666 88.699 1.00 77.06 391 ASP A N 1
ATOM 3038 C CA . ASP A 1 391 ? -76.456 -3.991 89.011 1.00 77.06 391 ASP A CA 1
ATOM 3039 C C . ASP A 1 391 ? -77.128 -4.064 90.394 1.00 77.06 391 ASP A C 1
ATOM 3041 O O . ASP A 1 391 ? -77.889 -4.993 90.658 1.00 77.06 391 ASP A O 1
ATOM 3045 N N . GLU A 1 392 ? -76.860 -3.106 91.289 1.00 74.62 392 GLU A N 1
ATOM 3046 C CA . GLU A 1 392 ? -77.458 -3.057 92.635 1.00 74.62 392 GLU A CA 1
ATOM 3047 C C . GLU A 1 392 ? -78.780 -2.269 92.675 1.00 74.62 392 GLU A C 1
ATOM 3049 O O . GLU A 1 392 ? -79.468 -2.238 93.699 1.00 74.62 392 GLU A O 1
ATOM 3054 N N . LEU A 1 393 ? -79.166 -1.633 91.565 1.00 72.88 393 LEU A N 1
ATOM 3055 C CA . LEU A 1 393 ? -80.407 -0.870 91.463 1.00 72.88 393 LEU A CA 1
ATOM 3056 C C . LEU A 1 393 ? -81.608 -1.810 91.269 1.00 72.88 393 LEU A C 1
ATOM 3058 O O . LEU A 1 393 ? -81.755 -2.459 90.236 1.00 72.88 393 LEU A O 1
ATOM 3062 N N . ILE A 1 394 ? -82.507 -1.846 92.255 1.00 69.88 394 ILE A N 1
ATOM 3063 C CA . ILE A 1 394 ? -83.785 -2.567 92.179 1.00 69.88 394 ILE A CA 1
ATOM 3064 C C . ILE A 1 394 ? -84.890 -1.554 91.848 1.00 69.88 394 ILE A C 1
ATOM 3066 O O . ILE A 1 394 ? -85.173 -0.656 92.640 1.00 69.88 394 ILE A O 1
ATOM 3070 N N . GLU A 1 395 ? -85.521 -1.677 90.677 1.00 69.31 395 GLU A N 1
ATOM 3071 C CA . GLU A 1 395 ? -86.675 -0.843 90.305 1.00 69.31 395 GLU A CA 1
ATOM 3072 C C . GLU A 1 395 ? -87.945 -1.294 91.053 1.00 69.31 395 GLU A C 1
ATOM 3074 O O . GLU A 1 395 ? -88.570 -2.296 90.695 1.00 69.31 395 GLU A O 1
ATOM 3079 N N . ASP A 1 396 ? -88.391 -0.527 92.050 1.00 59.28 396 ASP A N 1
ATOM 3080 C CA . ASP A 1 396 ? -89.722 -0.705 92.641 1.00 59.28 396 ASP A CA 1
ATOM 3081 C C . ASP A 1 396 ? -90.798 -0.087 91.729 1.00 59.28 396 ASP A C 1
ATOM 3083 O O . ASP A 1 396 ? -91.053 1.112 91.765 1.00 59.28 396 ASP A O 1
ATOM 3087 N N . LYS A 1 397 ? -91.437 -0.948 90.919 1.00 61.47 397 LYS A N 1
ATOM 3088 C CA . LYS A 1 397 ? -92.564 -0.685 89.993 1.00 61.47 397 LYS A CA 1
ATOM 3089 C C . LYS A 1 397 ? -92.357 0.460 88.985 1.00 61.47 397 LYS A C 1
ATOM 3091 O O . LYS A 1 397 ? -92.435 1.639 89.312 1.00 61.47 397 LYS A O 1
ATOM 3096 N N . LYS A 1 398 ? -92.295 0.088 87.700 1.00 56.91 398 LYS A N 1
ATOM 3097 C CA . LYS A 1 398 ? -92.494 1.009 86.567 1.00 56.91 398 LYS A CA 1
ATOM 3098 C C . LYS A 1 398 ? -93.809 1.784 86.726 1.00 56.91 398 LYS A C 1
ATOM 3100 O O . LYS A 1 398 ? -94.869 1.158 86.799 1.00 56.91 398 LYS A O 1
ATOM 3105 N N . LEU A 1 399 ? -93.712 3.113 86.787 1.00 49.28 399 LEU A N 1
ATOM 3106 C CA . LEU A 1 399 ? -94.834 4.044 86.623 1.00 49.28 399 LEU A CA 1
ATOM 3107 C C . LEU A 1 399 ? -95.357 4.019 85.186 1.00 49.28 399 LEU A C 1
ATOM 3109 O O . LEU A 1 399 ? -94.514 3.973 84.259 1.00 49.28 399 LEU A O 1
#

Solvent-accessible surface area (backbone atoms only — not comparable to full-atom values): 21539 Å² total; per-residue (Å²): 140,71,58,90,74,53,60,80,35,22,17,58,51,96,48,39,70,44,64,29,38,92,53,28,49,29,27,46,86,41,45,60,30,34,81,36,49,34,92,61,18,15,56,43,97,79,25,35,55,42,61,33,76,70,38,67,84,40,35,68,39,68,37,91,84,57,33,21,35,81,37,44,29,81,37,21,20,65,55,90,33,44,55,44,67,32,48,93,51,29,39,31,28,71,42,77,74,35,39,76,40,33,30,94,66,13,12,43,45,84,86,23,41,53,44,58,35,86,71,56,54,51,48,64,56,84,58,40,44,72,25,33,92,45,48,25,83,34,22,19,69,38,81,89,23,39,38,41,67,35,38,92,55,30,38,31,31,71,42,53,75,30,31,77,35,27,38,90,58,18,30,42,42,96,85,18,44,54,42,54,44,88,76,29,63,56,48,74,39,59,50,95,23,16,36,69,37,36,40,93,56,34,36,52,43,98,76,16,65,46,45,41,84,41,88,61,65,70,60,56,50,51,55,52,51,50,54,52,52,53,50,52,53,53,51,54,50,52,53,52,51,51,56,52,50,54,54,54,52,57,55,53,56,54,65,76,62,52,58,73,45,52,48,92,80,48,96,70,65,70,46,77,77,54,95,47,35,28,24,58,63,68,63,46,76,78,44,76,65,36,58,63,72,45,79,44,79,49,82,46,42,46,30,28,69,36,96,51,56,28,37,40,34,71,46,66,86,61,98,80,58,86,54,47,50,78,49,52,45,50,60,62,50,77,33,48,52,48,20,26,37,57,28,44,39,35,40,25,35,62,26,31,47,77,49,77,49,55,36,36,40,39,37,35,42,90,86,55,98,61,75,44,78,42,79,34,41,37,34,40,28,37,39,91,57,95,41,66,39,79,86,75,64,78,85,84,69,92,126

pLDDT: mean 89.06, std 7.83, range [49.28, 96.69]

Sequence (399 aa):
YGCISCKNGYYLSNAECFPCSENCTKCFESEIKCLECTSGFYMSENYVCLPSTKLLSTCEKISTITSGCYQCKDGYYRVGMDCFNCLSNCTTCNTNKTCLTCNATNYKTTSGQCLPQNSIIGCSIEVTQFGCNKCQDGYYTVNTNECKKCHGNCTTCTHQEKCTSCIKNKVLFESGLCLDISFVLNCLQVSDSKCSKCTFWHSPNANGTFCNKKVVWWVLLIIVLFIIGVLIILILTIVFVALYVEKKIHQKEIETTTTLFQMSRSNISFIPLGDDVVVNKTEIIFGEDIDVNLQQRELLCVGNTSKHNMKIQMTTKSATIEKYTFESNPKIVVLPSGEACEFEILITLICTTKINENFILVSNSFTKRKDVLKEISFSATSKLTTRLDPDELIEDKKL

InterPro domains:
  IPR006212 Furin-like repeat [SM00261] (14-78)
  IPR006212 Furin-like repeat [SM00261] (80-141)
  IPR006212 Furin-like repeat [SM00261] (144-184)
  IPR009030 Growth factor receptor cysteine-rich domain superfamily [SSF57184] (3-50)
  IPR009030 Growth factor receptor cysteine-rich domain superfamily [SSF57184] (58-199)
  IPR053215 TKL Ser/Thr protein kinase [PTHR45756] (1-399)

Secondary structure (DSSP, 8-state):
---S-PPTTEEEETTEEEEPPTTEEEE-SSTT-EEEEPTTEEE-TTS-EEEGGGGGTTEEEE-TTT-SEEEEPTTEEEETTEEEEPPTTEEEESSSS-EEEE-TTEEE-TTS-EEEGGG--SBSS--BTTB-SSBPTTEEEETTTEEEEPPTTEEEEEETTEEEEE-TTEEE-TTS-EEEGGGSTTEEEEETTEEEEE-TTEEE-TTSSSEEE---HHHHHHHHHHHHHHHHHHHHHHHHHHHHHHHHHHHHHHHHH--EEEGGGS----EEEETTEEES-SEEE--SSBPTTPEEEEEEEEEE-SSS-EEEEEEES-S--SSEEEEEESSEEEEPTTEEEEEEEEEEE-SB-EEEEEEEEEEEETTSSS-EEEEEEEEEEBPP-SSB-GGG-------

Radius of gyration: 71.36 Å; Cα contacts (8 Å, |Δi|>4): 868; chains: 1; bounding box: 136×53×186 Å

Foldseek 3Di:
DAAPDDDFQWEDDPSDTDGADPQERHAYPDNQQHPAGDQQWAQDPSNGTDGLVVQPVWAPDADNVRSFGPHTAFQWEDDPRHTDGEDPQERAANDNAAHPWGPFQWAQALRRHTHGQVVAPQAPDRQGNPAGPHGHFQWEDDSNHGIDGAAPQERHANDNAQHPFGDAQWAADPSSHTDHVVPAPQQDHDDRNARCDGHPQWDADPRRRHTDGHDDVVVVVVVVVVVVVVVVVVVVVVVVVVVVVVVVVVVVVQVVQWDKDFPVPDPADWDDLDPQKTKSALEAEQDAAAAAQDKTKDKIKIAGQDQAWKKKAKFAPDPDDPFKDWDKGVRIDTHHHRMIIIIIIIMHGHAQDKDWGWIWIWMDGVPDPDIDTGIGIYIDGHHHDPGHDPVPDDDPDDD

Organism: NCBI:txid370355

Mean predicted aligned error: 16.29 Å